Protein 3FRW (pdb70)

Organism: NCBI:txid411459

Structure (mmCIF, N/CA/C/O backbone):
data_3FRW
#
_entry.id   3FRW
#
_cell.length_a   67.601
_cell.length_b   110.991
_cell.length_c   77.262
_cell.angle_alpha   90.000
_cell.angle_beta   101.470
_cell.angle_gamma   90.000
#
_symmetry.space_group_name_H-M   'P 1 21 1'
#
loop_
_entity.id
_entity.type
_entity.pdbx_description
1 polymer 'Putative Trp repressor protein'
2 non-polymer 'ACETATE ION'
3 water water
#
loop_
_atom_site.group_PDB
_atom_site.id
_atom_site.type_symbol
_atom_site.label_atom_id
_atom_site.label_alt_id
_atom_site.label_comp_id
_atom_site.label_asym_id
_atom_site.label_entity_id
_atom_site.label_seq_id
_atom_site.pdbx_PDB_ins_code
_atom_site.Cartn_x
_atom_site.Cartn_y
_atom_site.Cartn_z
_atom_site.occupancy
_atom_site.B_iso_or_equiv
_atom_site.auth_seq_id
_atom_site.auth_comp_id
_atom_site.auth_asym_id
_atom_site.auth_atom_id
_atom_site.pdbx_PDB_model_num
ATOM 1 N N . ILE A 1 8 ? 71.990 28.390 23.884 1.00 49.79 5 ILE A N 1
ATOM 2 C CA . ILE A 1 8 ? 70.573 28.004 23.622 1.00 49.32 5 ILE A CA 1
ATOM 3 C C . ILE A 1 8 ? 70.215 26.662 24.276 1.00 48.09 5 ILE A C 1
ATOM 4 O O . ILE A 1 8 ? 69.038 26.331 24.423 1.00 48.01 5 ILE A O 1
ATOM 9 N N . ARG A 1 9 ? 71.233 25.898 24.672 1.00 45.97 6 ARG A N 1
ATOM 10 C CA . ARG A 1 9 ? 71.002 24.590 25.281 1.00 43.56 6 ARG A CA 1
ATOM 11 C C . ARG A 1 9 ? 70.705 24.738 26.770 1.00 41.53 6 ARG A C 1
ATOM 12 O O . ARG A 1 9 ? 71.624 24.641 27.582 1.00 41.73 6 ARG A O 1
ATOM 20 N N . THR A 1 10 ? 69.441 24.972 27.142 1.00 37.75 7 THR A N 1
ATOM 21 C CA . THR A 1 10 ? 69.069 25.028 28.575 1.00 34.59 7 THR A CA 1
ATOM 22 C C . THR A 1 10 ? 67.902 24.095 28.928 1.00 31.47 7 THR A C 1
ATOM 23 O O . THR A 1 10 ? 67.211 23.593 28.033 1.00 30.02 7 THR A O 1
ATOM 27 N N . GLU A 1 11 ? 67.695 23.865 30.222 1.00 28.17 8 GLU A N 1
ATOM 28 C CA . GLU A 1 11 ? 66.588 23.042 30.699 1.00 27.01 8 GLU A CA 1
ATOM 29 C C . GLU A 1 11 ? 65.248 23.698 30.329 1.00 25.98 8 GLU A C 1
ATOM 30 O O . GLU A 1 11 ? 64.254 23.021 30.147 1.00 25.70 8 GLU A O 1
ATOM 36 N N . GLU A 1 12 ? 65.211 25.018 30.209 1.00 24.65 9 GLU A N 1
ATOM 37 C CA . GLU A 1 12 ? 63.930 25.648 29.866 1.00 24.03 9 GLU A CA 1
ATOM 38 C C . GLU A 1 12 ? 63.641 25.421 28.371 1.00 23.60 9 GLU A C 1
ATOM 39 O O . GLU A 1 12 ? 62.481 25.226 27.956 1.00 24.73 9 GLU A O 1
ATOM 45 N N . VAL A 1 13 ? 64.674 25.441 27.537 1.00 23.08 10 VAL A N 1
ATOM 46 C CA . VAL A 1 13 ? 64.453 25.138 26.118 1.00 22.71 10 VAL A CA 1
ATOM 47 C C . VAL A 1 13 ? 64.116 23.625 25.942 1.00 22.79 10 VAL A C 1
ATOM 48 O O . VAL A 1 13 ? 63.252 23.265 25.143 1.00 22.16 10 VAL A O 1
ATOM 52 N N . ASP A 1 14 ? 64.791 22.765 26.705 1.00 22.99 11 ASP A N 1
ATOM 53 C CA . ASP A 1 14 ? 64.445 21.330 26.723 1.00 23.97 11 ASP A CA 1
ATOM 54 C C . ASP A 1 14 ? 62.962 21.133 26.996 1.00 23.37 11 ASP A C 1
ATOM 55 O O . ASP A 1 14 ? 62.318 20.303 26.372 1.00 22.29 11 ASP A O 1
ATOM 60 N N . HIS A 1 15 ? 62.458 21.921 27.954 1.00 23.76 12 HIS A N 1
ATOM 61 C CA . HIS A 1 15 ? 61.087 21.812 28.413 1.00 24.03 12 HIS A CA 1
ATOM 62 C C . HIS A 1 15 ? 60.124 22.160 27.272 1.00 24.09 12 HIS A C 1
ATOM 63 O O . HIS A 1 15 ? 59.144 21.443 27.043 1.00 24.66 12 HIS A O 1
ATOM 70 N N . LEU A 1 16 ? 60.393 23.265 26.578 1.00 23.78 13 LEU A N 1
ATOM 71 C CA . LEU A 1 16 ? 59.600 23.630 25.372 1.00 24.03 13 LEU A CA 1
ATOM 72 C C . LEU A 1 16 ? 59.633 22.460 24.370 1.00 24.15 13 LEU A C 1
ATOM 73 O O . LEU A 1 16 ? 58.598 22.062 23.832 1.00 25.96 13 LEU A O 1
ATOM 78 N N . PHE A 1 17 ? 60.810 21.893 24.142 1.00 24.02 14 PHE A N 1
ATOM 79 C CA . PHE A 1 17 ? 60.932 20.817 23.148 1.00 25.11 14 PHE A CA 1
ATOM 80 C C . PHE A 1 17 ? 60.172 19.553 23.568 1.00 25.35 14 PHE A C 1
ATOM 81 O O . PHE A 1 17 ? 59.642 18.874 22.703 1.00 25.16 14 PHE A O 1
ATOM 89 N N . GLU A 1 18 ? 60.143 19.224 24.868 1.00 26.02 15 GLU A N 1
ATOM 90 C CA . GLU A 1 18 ? 59.313 18.080 25.336 1.00 26.33 15 GLU A CA 1
ATOM 91 C C . GLU A 1 18 ? 57.844 18.303 24.969 1.00 26.23 15 GLU A C 1
ATOM 92 O O . GLU A 1 18 ? 57.154 17.353 24.567 1.00 26.72 15 GLU A O 1
ATOM 98 N N . ALA A 1 19 ? 57.372 19.545 25.102 1.00 24.76 16 ALA A N 1
ATOM 99 C CA . ALA A 1 19 ? 56.012 19.911 24.723 1.00 25.34 16 ALA A CA 1
ATOM 100 C C . ALA A 1 19 ? 55.778 19.714 23.206 1.00 25.78 16 ALA A C 1
ATOM 101 O O . ALA A 1 19 ? 54.801 19.091 22.779 1.00 25.77 16 ALA A O 1
ATOM 103 N N . ILE A 1 20 ? 56.683 20.259 22.398 1.00 24.50 17 ILE A N 1
ATOM 104 C CA . ILE A 1 20 ? 56.571 20.114 20.956 1.00 24.47 17 ILE A CA 1
ATOM 105 C C . ILE A 1 20 ? 56.562 18.639 20.531 1.00 24.86 17 ILE A C 1
ATOM 106 O O . ILE A 1 20 ? 55.783 18.263 19.674 1.00 25.18 17 ILE A O 1
ATOM 111 N N . LEU A 1 21 ? 57.406 17.816 21.146 1.00 24.63 18 LEU A N 1
ATOM 112 C CA . LEU A 1 21 ? 57.444 16.393 20.879 1.00 25.32 18 LEU A CA 1
ATOM 113 C C . LEU A 1 21 ? 56.162 15.615 21.258 1.00 25.43 18 LEU A C 1
ATOM 114 O O . LEU A 1 21 ? 55.967 14.541 20.740 1.00 24.72 18 LEU A O 1
ATOM 119 N N . CYS A 1 22 ? 55.302 16.143 22.130 1.00 25.50 19 CYS A N 1
ATOM 120 C CA A CYS A 1 22 ? 54.076 15.399 22.443 0.60 26.31 19 CYS A CA 1
ATOM 121 C CA B CYS A 1 22 ? 54.022 15.517 22.518 0.40 26.06 19 CYS A CA 1
ATOM 122 C C . CYS A 1 22 ? 52.911 15.701 21.493 1.00 26.19 19 CYS A C 1
ATOM 123 O O . CYS A 1 22 ? 51.861 15.107 21.613 1.00 26.70 19 CYS A O 1
ATOM 128 N N . LEU A 1 23 ? 53.124 16.581 20.523 1.00 26.24 20 LEU A N 1
ATOM 129 C CA . LEU A 1 23 ? 52.098 16.861 19.492 1.00 26.51 20 LEU A CA 1
ATOM 130 C C . LEU A 1 23 ? 52.050 15.689 18.523 1.00 26.26 20 LEU A C 1
ATOM 131 O O . LEU A 1 23 ? 53.093 15.185 18.165 1.00 26.04 20 LEU A O 1
ATOM 136 N N . LYS A 1 24 ? 50.863 15.250 18.114 1.00 25.96 21 LYS A N 1
ATOM 137 C CA . LYS A 1 24 ? 50.754 14.068 17.256 1.00 26.91 21 LYS A CA 1
ATOM 138 C C . LYS A 1 24 ? 50.243 14.325 15.841 1.00 26.02 21 LYS A C 1
ATOM 139 O O . LYS A 1 24 ? 50.281 13.425 15.020 1.00 26.40 21 LYS A O 1
ATOM 145 N N . ASN A 1 25 ? 49.725 15.513 15.546 1.00 24.75 22 ASN A N 1
ATOM 146 C CA . ASN A 1 25 ? 49.113 15.741 14.206 1.00 24.51 22 ASN A CA 1
ATOM 147 C C . ASN A 1 25 ? 49.054 17.232 13.916 1.00 24.82 22 ASN A C 1
ATOM 148 O O . ASN A 1 25 ? 49.372 18.029 14.798 1.00 23.49 22 ASN A O 1
ATOM 153 N N . LYS A 1 26 ? 48.633 17.605 12.707 1.00 24.52 23 LYS A N 1
ATOM 154 C CA . LYS A 1 26 ? 48.630 19.016 12.302 1.00 24.63 23 LYS A CA 1
ATOM 155 C C . LYS A 1 26 ? 47.636 19.835 13.142 1.00 23.39 23 LYS A C 1
ATOM 156 O O . LYS A 1 26 ? 47.929 20.973 13.516 1.00 23.33 23 LYS A O 1
ATOM 162 N N . GLU A 1 27 ? 46.485 19.259 13.434 1.00 21.77 24 GLU A N 1
ATOM 163 C CA . GLU A 1 27 ? 45.494 19.938 14.252 1.00 22.69 24 GLU A CA 1
ATOM 164 C C . GLU A 1 27 ? 46.061 20.305 15.612 1.00 22.34 24 GLU A C 1
ATOM 165 O O . GLU A 1 27 ? 45.890 21.446 16.074 1.00 22.58 24 GLU A O 1
ATOM 171 N N . GLU A 1 28 ? 46.807 19.391 16.239 1.00 22.15 25 GLU A N 1
ATOM 172 C CA . GLU A 1 28 ? 47.431 19.736 17.526 1.00 21.51 25 GLU A CA 1
ATOM 173 C C . GLU A 1 28 ? 48.517 20.787 17.418 1.00 21.83 25 GLU A C 1
ATOM 174 O O . GLU A 1 28 ? 48.685 21.609 18.324 1.00 20.51 25 GLU A O 1
ATOM 180 N N . CYS A 1 29 ? 49.268 20.770 16.319 1.00 21.70 26 CYS A N 1
ATOM 181 C CA . CYS A 1 29 ? 50.222 21.837 16.091 1.00 21.12 26 CYS A CA 1
ATOM 182 C C . CYS A 1 29 ? 49.548 23.199 15.956 1.00 20.81 26 CYS A C 1
ATOM 183 O O . CYS A 1 29 ? 50.094 24.196 16.440 1.00 22.22 26 CYS A O 1
ATOM 186 N N . TYR A 1 30 ? 48.423 23.279 15.236 1.00 20.62 27 TYR A N 1
ATOM 187 C CA . TYR A 1 30 ? 47.717 24.547 15.143 1.00 21.37 27 TYR A CA 1
ATOM 188 C C . TYR A 1 30 ? 47.273 25.002 16.539 1.00 21.21 27 TYR A C 1
ATOM 189 O O . TYR A 1 30 ? 47.541 26.135 16.945 1.00 21.78 27 TYR A O 1
ATOM 198 N N . THR A 1 31 ? 46.699 24.077 17.288 1.00 21.82 28 THR A N 1
ATOM 199 C CA . THR A 1 31 ? 46.297 24.332 18.679 1.00 23.11 28 THR A CA 1
ATOM 200 C C . THR A 1 31 ? 47.429 24.971 19.490 1.00 22.73 28 THR A C 1
ATOM 201 O O . THR A 1 31 ? 47.278 26.100 19.964 1.00 24.02 28 THR A O 1
ATOM 205 N N . PHE A 1 32 ? 48.539 24.251 19.628 1.00 22.49 29 PHE A N 1
ATOM 206 C CA . PHE A 1 32 ? 49.689 24.680 20.395 1.00 23.13 29 PHE A CA 1
ATOM 207 C C . PHE A 1 32 ? 50.429 25.920 19.794 1.00 22.91 29 PHE A C 1
ATOM 208 O O . PHE A 1 32 ? 50.557 26.913 20.473 1.00 22.19 29 PHE A O 1
ATOM 216 N N . PHE A 1 33 ? 50.880 25.877 18.531 1.00 22.10 30 PHE A N 1
ATOM 217 C CA . PHE A 1 33 ? 51.582 27.072 17.984 1.00 22.11 30 PHE A CA 1
ATOM 218 C C . PHE A 1 33 ? 50.767 28.350 17.827 1.00 23.25 30 PHE A C 1
ATOM 219 O O . PHE A 1 33 ? 51.321 29.443 17.885 1.00 24.31 30 PHE A O 1
ATOM 227 N N . GLU A 1 34 ? 49.466 28.260 17.604 1.00 22.13 31 GLU A N 1
ATOM 228 C CA . GLU A 1 34 ? 48.670 29.469 17.596 1.00 23.29 31 GLU A CA 1
ATOM 229 C C . GLU A 1 34 ? 48.640 30.085 19.016 1.00 23.45 31 GLU A C 1
ATOM 230 O O . GLU A 1 34 ? 48.571 31.305 19.163 1.00 22.97 31 GLU A O 1
ATOM 236 N N . ASP A 1 35 ? 48.686 29.257 20.057 1.00 23.19 32 ASP A N 1
ATOM 237 C CA . ASP A 1 35 ? 48.734 29.813 21.430 1.00 23.88 32 ASP A CA 1
ATOM 238 C C . ASP A 1 35 ? 50.113 30.457 21.744 1.00 24.26 32 ASP A C 1
ATOM 239 O O . ASP A 1 35 ? 50.152 31.573 22.285 1.00 23.32 32 ASP A O 1
ATOM 244 N N . VAL A 1 36 ? 51.198 29.818 21.296 1.00 24.24 33 VAL A N 1
ATOM 245 C CA . VAL A 1 36 ? 52.569 30.266 21.648 1.00 26.58 33 VAL A CA 1
ATOM 246 C C . VAL A 1 36 ? 53.152 31.369 20.759 1.00 27.47 33 VAL A C 1
ATOM 247 O O . VAL A 1 36 ? 53.910 32.206 21.251 1.00 29.56 33 VAL A O 1
ATOM 251 N N . CYS A 1 37 ? 52.814 31.385 19.469 1.00 26.88 34 CYS A N 1
ATOM 252 C CA . CYS A 1 37 ? 53.373 32.352 18.526 1.00 27.04 34 CYS A CA 1
ATOM 253 C C . CYS A 1 37 ? 52.377 33.361 18.098 1.00 26.19 34 CYS A C 1
ATOM 254 O O . CYS A 1 37 ? 51.194 33.116 18.112 1.00 27.57 34 CYS A O 1
ATOM 257 N N . THR A 1 38 ? 52.850 34.489 17.614 1.00 25.20 35 THR A N 1
ATOM 258 C CA . THR A 1 38 ? 51.944 35.426 16.966 1.00 24.47 35 THR A CA 1
ATOM 259 C C . THR A 1 38 ? 51.774 34.945 15.499 1.00 23.50 35 THR A C 1
ATOM 260 O O . THR A 1 38 ? 52.505 34.063 15.034 1.00 22.84 35 THR A O 1
ATOM 264 N N . ILE A 1 39 ? 50.810 35.517 14.796 1.00 23.05 36 ILE A N 1
ATOM 265 C CA . ILE A 1 39 ? 50.570 35.195 13.373 1.00 23.36 36 ILE A CA 1
ATOM 266 C C . ILE A 1 39 ? 51.814 35.482 12.532 1.00 22.88 36 ILE A C 1
ATOM 267 O O . ILE A 1 39 ? 52.266 34.620 11.772 1.00 21.46 36 ILE A O 1
ATOM 272 N N . ASN A 1 40 ? 52.384 36.672 12.719 1.00 23.76 37 ASN A N 1
ATOM 273 C CA . ASN A 1 40 ? 53.580 37.078 11.997 1.00 25.36 37 ASN A CA 1
ATOM 274 C C . ASN A 1 40 ? 54.757 36.164 12.270 1.00 24.80 37 ASN A C 1
ATOM 275 O O . ASN A 1 40 ? 55.502 35.841 11.334 1.00 24.34 37 ASN A O 1
ATOM 280 N N . GLU A 1 41 ? 54.915 35.695 13.519 1.00 24.79 38 GLU A N 1
ATOM 281 C CA . GLU A 1 41 ? 56.030 34.764 13.815 1.00 25.12 38 GLU A CA 1
ATOM 282 C C . GLU A 1 41 ? 55.847 33.427 13.124 1.00 23.63 38 GLU A C 1
ATOM 283 O O . GLU A 1 41 ? 56.769 32.884 12.518 1.00 22.70 38 GLU A O 1
ATOM 289 N N . LEU A 1 42 ? 54.651 32.876 13.214 1.00 22.95 39 LEU A N 1
ATOM 290 C CA . LEU A 1 42 ? 54.415 31.589 12.583 1.00 23.07 39 LEU A CA 1
ATOM 291 C C . LEU A 1 42 ? 54.543 31.665 11.024 1.00 23.05 39 LEU A C 1
ATOM 292 O O . LEU A 1 42 ? 55.078 30.753 10.360 1.00 23.17 39 LEU A O 1
ATOM 297 N N . LEU A 1 43 ? 54.038 32.744 10.456 1.00 22.41 40 LEU A N 1
ATOM 298 C CA . LEU A 1 43 ? 54.199 32.972 9.015 1.00 23.08 40 LEU A CA 1
ATOM 299 C C . LEU A 1 43 ? 55.672 33.190 8.600 1.00 22.76 40 LEU A C 1
ATOM 300 O O . LEU A 1 43 ? 56.043 32.757 7.496 1.00 22.23 40 LEU A O 1
ATOM 305 N N . SER A 1 44 ? 56.513 33.819 9.442 1.00 22.42 41 SER A N 1
ATOM 306 C CA A SER A 1 44 ? 57.933 33.974 9.051 0.50 23.01 41 SER A CA 1
ATOM 307 C CA B SER A 1 44 ? 57.941 33.980 9.081 0.50 22.98 41 SER A CA 1
ATOM 308 C C . SER A 1 44 ? 58.637 32.642 9.067 1.00 22.90 41 SER A C 1
ATOM 309 O O . SER A 1 44 ? 59.430 32.366 8.198 1.00 22.98 41 SER A O 1
ATOM 314 N N . LEU A 1 45 ? 58.336 31.806 10.063 1.00 23.65 42 LEU A N 1
ATOM 315 C CA . LEU A 1 45 ? 58.880 30.462 10.098 1.00 24.01 42 LEU A CA 1
ATOM 316 C C . LEU A 1 45 ? 58.480 29.623 8.874 1.00 23.60 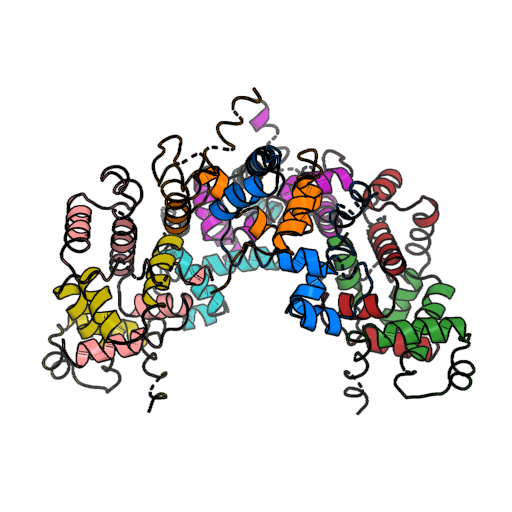42 LEU A C 1
ATOM 317 O O . LEU A 1 45 ? 59.300 28.921 8.314 1.00 23.25 42 LEU A O 1
ATOM 322 N N . SER A 1 46 ? 57.189 29.643 8.527 1.00 22.16 43 SER A N 1
ATOM 323 C CA . SER A 1 46 ? 56.691 28.931 7.380 1.00 22.21 43 SER A CA 1
ATOM 324 C C . SER A 1 46 ? 57.336 29.471 6.081 1.00 21.35 43 SER A C 1
ATOM 325 O O . SER A 1 46 ? 57.730 28.702 5.201 1.00 20.11 43 SER A O 1
ATOM 328 N N . GLN A 1 47 ? 57.429 30.796 5.979 1.00 20.19 44 GLN A N 1
ATOM 329 C CA . GLN A 1 47 ? 58.146 31.410 4.880 1.00 20.85 44 GLN A CA 1
ATOM 330 C C . GLN A 1 47 ? 59.610 30.896 4.766 1.00 21.19 44 GLN A C 1
ATOM 331 O O . GLN A 1 47 ? 60.044 30.514 3.674 1.00 21.26 44 GLN A O 1
ATOM 337 N N . ARG A 1 48 ? 60.368 30.883 5.863 1.00 21.56 45 ARG A N 1
ATOM 338 C CA . ARG A 1 48 ? 61.764 30.331 5.812 1.00 22.42 45 ARG A CA 1
ATOM 339 C C . ARG A 1 48 ? 61.817 28.902 5.343 1.00 22.12 45 ARG A C 1
ATOM 340 O O . ARG A 1 48 ? 62.700 28.534 4.572 1.00 20.59 45 ARG A O 1
ATOM 348 N N . PHE A 1 49 ? 60.827 28.122 5.758 1.00 21.98 46 PHE A N 1
ATOM 349 C CA . PHE A 1 49 ? 60.826 26.715 5.456 1.00 22.12 46 PHE A CA 1
ATOM 350 C C . PHE A 1 49 ? 60.539 26.473 3.957 1.00 22.62 46 PHE A C 1
ATOM 351 O O . PHE A 1 49 ? 61.196 25.611 3.316 1.00 21.68 46 PHE A O 1
ATOM 359 N N . GLU A 1 50 ? 59.598 27.249 3.401 1.00 21.53 47 GLU A N 1
ATOM 360 C CA . GLU A 1 50 ? 59.372 27.224 1.955 1.00 21.65 47 GLU A CA 1
ATOM 361 C C . GLU A 1 50 ? 60.578 27.779 1.179 1.00 21.14 47 GLU A C 1
ATOM 362 O O . GLU A 1 50 ? 60.986 27.202 0.173 1.00 20.19 47 GLU A O 1
ATOM 368 N N . VAL A 1 51 ? 61.158 28.885 1.652 1.00 20.42 48 VAL A N 1
ATOM 369 C CA . VAL A 1 51 ? 62.419 29.382 1.045 1.00 19.38 48 VAL A CA 1
ATOM 370 C C . VAL A 1 51 ? 63.497 28.300 1.030 1.00 19.44 48 VAL A C 1
ATOM 371 O O . VAL A 1 51 ? 64.097 28.072 -0.003 1.00 19.55 48 VAL A O 1
ATOM 375 N N . ALA A 1 52 ? 63.714 27.635 2.169 1.00 20.13 49 ALA A N 1
ATOM 376 C CA . ALA A 1 52 ? 64.670 26.535 2.301 1.00 20.84 49 ALA A CA 1
ATOM 377 C C . ALA A 1 52 ? 64.453 25.451 1.251 1.00 21.15 49 ALA A C 1
ATOM 378 O O . ALA A 1 52 ? 65.403 25.000 0.602 1.00 22.02 49 ALA A O 1
ATOM 380 N N . LYS A 1 53 ? 63.205 25.037 1.098 1.00 21.94 50 LYS A N 1
ATOM 381 C CA . LYS A 1 53 ? 62.815 24.072 0.086 1.00 22.53 50 LYS A CA 1
ATOM 382 C C . LYS A 1 53 ? 63.197 24.494 -1.337 1.00 20.98 50 LYS A C 1
ATOM 383 O O . LYS A 1 53 ? 63.807 23.718 -2.088 1.00 20.35 50 LYS A O 1
ATOM 397 N N . LEU A 1 55 ? 65.282 26.881 -2.234 1.00 19.47 52 LEU A N 1
ATOM 398 C CA . LEU A 1 55 ? 66.742 26.967 -2.331 1.00 20.73 52 LEU A CA 1
ATOM 399 C C . LEU A 1 55 ? 67.373 25.614 -2.606 1.00 21.52 52 LEU A C 1
ATOM 400 O O . LEU A 1 55 ? 68.238 25.494 -3.477 1.00 21.75 52 LEU A O 1
ATOM 405 N N . THR A 1 56 ? 66.906 24.593 -1.898 1.00 22.98 53 THR A N 1
ATOM 406 C CA . THR A 1 56 ? 67.381 23.218 -2.090 1.00 24.34 53 THR A CA 1
ATOM 407 C C . THR A 1 56 ? 67.118 22.713 -3.505 1.00 25.52 53 THR A C 1
ATOM 408 O O . THR A 1 56 ? 67.887 21.899 -4.031 1.00 25.97 53 THR A O 1
ATOM 412 N N . ASP A 1 57 ? 66.042 23.226 -4.110 1.00 26.39 54 ASP A N 1
ATOM 413 C CA . ASP A 1 57 ? 65.649 22.917 -5.480 1.00 27.64 54 ASP A CA 1
ATOM 414 C C . ASP A 1 57 ? 66.252 23.889 -6.514 1.00 27.48 54 ASP A C 1
ATOM 415 O O . ASP A 1 57 ? 65.773 23.971 -7.648 1.00 27.66 54 ASP A O 1
ATOM 420 N N . LYS A 1 58 ? 67.271 24.649 -6.112 1.00 27.31 55 LYS A N 1
ATOM 421 C CA . LYS A 1 58 ? 67.975 25.581 -7.016 1.00 26.84 55 LYS A CA 1
ATOM 422 C C . LYS A 1 58 ? 67.105 26.625 -7.735 1.00 25.78 55 LYS A C 1
ATOM 423 O O . LYS A 1 58 ? 67.381 27.002 -8.861 1.00 26.00 55 LYS A O 1
ATOM 429 N N . ARG A 1 59 ? 66.071 27.115 -7.079 1.00 24.63 56 ARG A N 1
ATOM 430 C CA . ARG A 1 59 ? 65.271 28.180 -7.648 1.00 23.92 56 ARG A CA 1
ATOM 431 C C . ARG A 1 59 ? 65.982 29.497 -7.405 1.00 22.91 56 ARG A C 1
ATOM 432 O O . ARG A 1 59 ? 66.653 29.646 -6.397 1.00 22.78 56 ARG A O 1
ATOM 440 N N . THR A 1 60 ? 65.860 30.434 -8.336 1.00 21.97 57 THR A N 1
ATOM 441 C CA . THR A 1 60 ? 66.538 31.723 -8.241 1.00 21.49 57 THR A CA 1
ATOM 442 C C . THR A 1 60 ? 65.899 32.582 -7.163 1.00 22.00 57 THR A C 1
ATOM 443 O O . THR A 1 60 ? 64.756 32.352 -6.760 1.00 21.82 57 THR A O 1
ATOM 447 N N . TYR A 1 61 ? 66.638 33.577 -6.691 1.00 22.33 58 TYR A N 1
ATOM 448 C CA . TYR A 1 61 ? 66.125 34.468 -5.654 1.00 22.48 58 TYR A CA 1
ATOM 449 C C . TYR A 1 61 ? 64.859 35.164 -6.176 1.00 22.34 58 TYR A C 1
ATOM 450 O O . TYR A 1 61 ? 63.849 35.299 -5.447 1.00 21.71 58 TYR A O 1
ATOM 459 N N . LEU A 1 62 ? 64.931 35.553 -7.448 1.00 21.18 59 LEU A N 1
ATOM 460 C CA . LEU A 1 62 ? 63.801 36.088 -8.205 1.00 21.33 59 LEU A CA 1
ATOM 461 C C . LEU A 1 62 ? 62.544 35.226 -8.077 1.00 20.95 59 LEU A C 1
ATOM 462 O O . LEU A 1 62 ? 61.526 35.697 -7.579 1.00 22.06 59 LEU A O 1
ATOM 467 N N . ASP A 1 63 ? 62.618 33.971 -8.516 1.00 20.42 60 ASP A N 1
ATOM 468 C CA . ASP A 1 63 ? 61.511 33.035 -8.403 1.00 20.73 60 ASP A CA 1
ATOM 469 C C . ASP A 1 63 ? 61.045 32.821 -6.962 1.00 21.06 60 ASP A C 1
ATOM 470 O O . ASP A 1 63 ? 59.851 32.619 -6.712 1.00 21.49 60 ASP A O 1
ATOM 475 N N . ILE A 1 64 ? 61.986 32.860 -6.024 1.00 20.45 61 ILE A N 1
ATOM 476 C CA . ILE A 1 64 ? 61.658 32.685 -4.615 1.00 20.74 61 ILE A CA 1
ATOM 477 C C . ILE A 1 64 ? 60.912 33.895 -4.032 1.00 21.55 61 ILE A C 1
ATOM 478 O O . ILE A 1 64 ? 59.885 33.729 -3.358 1.00 22.92 61 ILE A O 1
ATOM 483 N N . SER A 1 65 ? 61.440 35.095 -4.244 1.00 22.50 62 SER A N 1
ATOM 484 C CA . SER A 1 65 ? 60.747 36.314 -3.850 1.00 24.16 62 SER A CA 1
ATOM 485 C C . SER A 1 65 ? 59.315 36.344 -4.363 1.00 24.93 62 SER A C 1
ATOM 486 O O . SER A 1 65 ? 58.373 36.536 -3.592 1.00 25.26 62 SER A O 1
ATOM 489 N N . GLU A 1 66 ? 59.161 36.124 -5.662 1.00 26.15 63 GLU A N 1
ATOM 490 C CA . GLU A 1 66 ? 57.855 36.177 -6.321 1.00 27.18 63 GLU A CA 1
ATOM 491 C C . GLU A 1 66 ? 56.887 35.155 -5.734 1.00 27.31 63 GLU A C 1
ATOM 492 O O . GLU A 1 66 ? 55.745 35.495 -5.460 1.00 27.81 63 GLU A O 1
ATOM 498 N N . LYS A 1 67 ? 57.350 33.932 -5.478 1.00 27.36 64 LYS A N 1
ATOM 499 C CA . LYS A 1 67 ? 56.481 32.889 -4.925 1.00 27.18 64 LYS A CA 1
ATOM 500 C C . LYS A 1 67 ? 56.139 33.073 -3.442 1.00 27.52 64 LYS A C 1
ATOM 501 O O . LYS A 1 67 ? 54.987 32.862 -3.036 1.00 27.40 64 LYS A O 1
ATOM 507 N N . THR A 1 68 ? 57.141 33.447 -2.643 1.00 27.33 65 THR A N 1
ATOM 508 C CA . THR A 1 68 ? 57.004 33.531 -1.192 1.00 26.62 65 THR A CA 1
ATOM 509 C C . THR A 1 68 ? 56.912 34.962 -0.669 1.00 27.23 65 THR A C 1
ATOM 510 O O . THR A 1 68 ? 56.577 35.164 0.489 1.00 28.54 65 THR A O 1
ATOM 514 N N . GLY A 1 69 ? 57.265 35.958 -1.469 1.00 27.21 66 GLY A N 1
ATOM 515 C CA . GLY A 1 69 ? 57.387 37.313 -0.931 1.00 26.76 66 GLY A CA 1
ATOM 516 C C . GLY A 1 69 ? 58.629 37.611 -0.083 1.00 26.76 66 GLY A C 1
ATOM 517 O O . GLY A 1 69 ? 58.802 38.758 0.357 1.00 27.48 66 GLY A O 1
ATOM 518 N N . ALA A 1 70 ? 59.504 36.622 0.145 1.00 25.40 67 ALA A N 1
ATOM 519 C CA . ALA A 1 70 ? 60.712 36.855 0.944 1.00 24.41 67 ALA A CA 1
ATOM 520 C C . ALA A 1 70 ? 61.640 37.889 0.340 1.00 24.76 67 ALA A C 1
ATOM 521 O O . ALA A 1 70 ? 61.841 37.908 -0.869 1.00 23.94 67 ALA A O 1
ATOM 523 N N . SER A 1 71 ? 62.209 38.739 1.196 1.00 24.62 68 SER A N 1
ATOM 524 C CA . SER A 1 71 ? 63.249 39.676 0.782 1.00 25.17 68 SER A CA 1
ATOM 525 C C . SER A 1 71 ? 64.554 38.948 0.492 1.00 25.23 68 SER A C 1
ATOM 526 O O . SER A 1 71 ? 64.756 37.807 0.899 1.00 25.26 68 SER A O 1
ATOM 529 N N . THR A 1 72 ? 65.454 39.618 -0.203 1.00 25.49 69 THR A N 1
ATOM 530 C CA . THR A 1 72 ? 66.776 39.058 -0.421 1.00 25.66 69 THR A CA 1
ATOM 531 C C . THR A 1 72 ? 67.482 38.726 0.898 1.00 25.66 69 THR A C 1
ATOM 532 O O . THR A 1 72 ? 68.163 37.705 0.983 1.00 25.77 69 THR A O 1
ATOM 536 N N . ALA A 1 73 ? 67.296 39.575 1.919 1.00 25.51 70 ALA A N 1
ATOM 537 C CA . ALA A 1 73 ? 67.895 39.357 3.237 1.00 24.86 70 ALA A CA 1
ATOM 538 C C . ALA A 1 73 ? 67.372 38.085 3.844 1.00 24.40 70 ALA A C 1
ATOM 539 O O . ALA A 1 73 ? 68.136 37.315 4.396 1.00 24.75 70 ALA A O 1
ATOM 541 N N . THR A 1 74 ? 66.069 37.851 3.724 1.00 22.90 71 THR A N 1
ATOM 542 C CA . THR A 1 74 ? 65.498 36.627 4.225 1.00 22.47 71 THR A CA 1
ATOM 543 C C . THR A 1 74 ? 66.045 35.413 3.542 1.00 20.91 71 THR A C 1
ATOM 544 O O . THR A 1 74 ? 66.432 34.455 4.196 1.00 20.76 71 THR A O 1
ATOM 548 N N . ILE A 1 75 ? 66.071 35.455 2.223 1.00 20.58 72 ILE A N 1
ATOM 549 C CA . ILE A 1 75 ? 66.572 34.350 1.429 1.00 19.09 72 ILE A CA 1
ATOM 550 C C . ILE A 1 75 ? 68.043 34.059 1.721 1.00 18.34 72 ILE A C 1
ATOM 551 O O . ILE A 1 75 ? 68.413 32.910 1.818 1.00 17.04 72 ILE A O 1
ATOM 556 N N . SER A 1 76 ? 68.862 35.106 1.842 1.00 18.43 73 SER A N 1
ATOM 557 C CA . SER A 1 76 ? 70.285 34.959 2.169 1.00 19.43 73 SER A CA 1
ATOM 558 C C . SER A 1 76 ? 70.517 34.289 3.517 1.00 20.11 73 SER A C 1
ATOM 559 O O . SER A 1 76 ? 71.353 33.404 3.617 1.00 19.84 73 SER A O 1
ATOM 562 N N . ARG A 1 77 ? 69.759 34.696 4.534 1.00 20.75 74 ARG A N 1
ATOM 563 C CA . ARG A 1 77 ? 69.799 34.035 5.829 1.00 22.29 74 ARG A CA 1
ATOM 564 C C . ARG A 1 77 ? 69.434 32.553 5.770 1.00 20.94 74 ARG A C 1
ATOM 565 O O . ARG A 1 77 ? 70.131 31.719 6.370 1.00 19.85 74 ARG A O 1
ATOM 573 N N . VAL A 1 78 ? 68.370 32.205 5.042 1.00 19.51 75 VAL A N 1
ATOM 574 C CA . VAL A 1 78 ? 68.011 30.785 4.936 1.00 18.29 75 VAL A CA 1
ATOM 575 C C . VAL A 1 78 ? 69.130 30.030 4.248 1.00 18.25 75 VAL A C 1
ATOM 576 O O . VAL A 1 78 ? 69.518 28.941 4.668 1.00 17.51 75 VAL A O 1
ATOM 580 N N . ASN A 1 79 ? 69.651 30.635 3.181 1.00 17.83 76 ASN A N 1
ATOM 581 C CA . ASN A 1 79 ? 70.788 30.063 2.469 1.00 18.70 76 ASN A CA 1
ATOM 582 C C . ASN A 1 79 ? 72.013 29.825 3.359 1.00 18.59 76 ASN A C 1
ATOM 583 O O . ASN A 1 79 ? 72.638 28.759 3.274 1.00 17.40 76 ASN A O 1
ATOM 588 N N . ARG A 1 80 ? 72.331 30.817 4.195 1.00 19.29 77 ARG A N 1
ATOM 589 C CA A ARG A 1 80 ? 73.417 30.726 5.185 0.50 20.15 77 ARG A CA 1
ATOM 590 C CA B ARG A 1 80 ? 73.433 30.701 5.153 0.50 20.09 77 ARG A CA 1
ATOM 591 C C . ARG A 1 80 ? 73.195 29.475 6.056 1.00 20.77 77 ARG A C 1
ATOM 592 O O . ARG A 1 80 ? 74.127 28.704 6.315 1.00 21.08 77 ARG A O 1
ATOM 607 N N . SER A 1 81 ? 71.940 29.275 6.482 1.00 21.22 78 SER A N 1
ATOM 608 C CA A SER A 1 81 ? 71.573 28.127 7.320 0.60 21.93 78 SER A CA 1
ATOM 609 C CA B SER A 1 81 ? 71.559 28.133 7.325 0.40 21.87 78 SER A CA 1
ATOM 610 C C . SER A 1 81 ? 71.783 26.795 6.625 1.00 21.95 78 SER A C 1
ATOM 611 O O . SER A 1 81 ? 72.296 25.848 7.238 1.00 22.97 78 SER A O 1
ATOM 616 N N . LEU A 1 82 ? 71.403 26.720 5.348 1.00 21.22 79 LEU A N 1
ATOM 617 C CA . LEU A 1 82 ? 71.580 25.502 4.549 1.00 20.58 79 LEU A CA 1
ATOM 618 C C . LEU A 1 82 ? 73.055 25.145 4.361 1.00 20.90 79 LEU A C 1
ATOM 619 O O . LEU A 1 82 ? 73.410 23.967 4.366 1.00 21.13 79 LEU A O 1
ATOM 624 N N . ASN A 1 83 ? 73.884 26.170 4.136 1.00 20.02 80 ASN A N 1
ATOM 625 C CA . ASN A 1 83 ? 75.313 26.018 3.879 1.00 20.27 80 ASN A CA 1
ATOM 626 C C . ASN A 1 83 ? 76.176 25.689 5.119 1.00 20.38 80 ASN A C 1
ATOM 627 O O . ASN A 1 83 ? 77.100 24.893 5.026 1.00 19.94 80 ASN A O 1
ATOM 632 N N . TYR A 1 84 ? 75.882 26.347 6.240 1.00 20.27 81 TYR A N 1
ATOM 633 C CA . TYR A 1 84 ? 76.790 26.349 7.386 1.00 21.67 81 TYR A CA 1
ATOM 634 C C . TYR A 1 84 ? 76.137 25.895 8.678 1.00 22.40 81 TYR A C 1
ATOM 635 O O . TYR A 1 84 ? 76.797 25.902 9.713 1.00 23.77 81 TYR A O 1
ATOM 644 N N . GLY A 1 85 ? 74.873 25.465 8.607 1.00 23.55 82 GLY A N 1
ATOM 645 C CA . GLY A 1 85 ? 74.089 25.079 9.788 1.00 25.28 82 GLY A CA 1
ATOM 646 C C . GLY A 1 85 ? 74.177 23.609 10.171 1.00 25.72 82 GLY A C 1
ATOM 647 O O . GLY A 1 85 ? 75.199 22.975 9.958 1.00 25.30 82 GLY A O 1
ATOM 648 N N . ASN A 1 86 ? 73.084 23.068 10.711 1.00 26.32 83 ASN A N 1
ATOM 649 C CA . ASN A 1 86 ? 73.086 21.725 11.323 1.00 27.08 83 ASN A CA 1
ATOM 650 C C . ASN A 1 86 ? 72.596 20.628 10.406 1.00 27.17 83 ASN A C 1
ATOM 651 O O . ASN A 1 86 ? 72.460 19.478 10.839 1.00 27.68 83 ASN A O 1
ATOM 656 N N . ASP A 1 87 ? 72.276 20.996 9.171 1.00 26.53 84 ASP A N 1
ATOM 657 C CA . ASP A 1 87 ? 71.546 20.139 8.241 1.00 26.69 84 ASP A CA 1
ATOM 658 C C . ASP A 1 87 ? 70.163 19.737 8.749 1.00 26.16 84 ASP A C 1
ATOM 659 O O . ASP A 1 87 ? 69.708 18.636 8.447 1.00 26.53 84 ASP A O 1
ATOM 664 N N . GLY A 1 88 ? 69.506 20.615 9.508 1.00 24.83 85 GLY A N 1
ATOM 665 C CA . GLY A 1 88 ? 68.166 20.323 10.063 1.00 25.27 85 GLY A CA 1
ATOM 666 C C . GLY A 1 88 ? 67.083 20.309 8.996 1.00 25.67 85 GLY A C 1
ATOM 667 O O . GLY A 1 88 ? 66.224 19.435 8.971 1.00 25.43 85 GLY A O 1
ATOM 668 N N . TYR A 1 89 ? 67.161 21.268 8.076 1.00 25.90 86 TYR A N 1
ATOM 669 C CA . TYR A 1 89 ? 66.265 21.303 6.940 1.00 26.10 86 TYR A CA 1
ATOM 670 C C . TYR A 1 89 ? 66.366 20.013 6.126 1.00 26.66 86 TYR A C 1
ATOM 671 O O . TYR A 1 89 ? 65.377 19.357 5.853 1.00 26.66 86 TYR A O 1
ATOM 680 N N . GLU A 1 90 ? 67.589 19.668 5.742 1.00 27.59 87 GLU A N 1
ATOM 681 C CA . GLU A 1 90 ? 67.879 18.418 5.036 1.00 28.55 87 GLU A CA 1
ATOM 682 C C . GLU A 1 90 ? 67.300 17.202 5.770 1.00 27.14 87 GLU A C 1
ATOM 683 O O . GLU A 1 90 ? 66.645 16.372 5.154 1.00 27.40 87 GLU A O 1
ATOM 697 N N . VAL A 1 92 ? 64.743 16.985 7.885 1.00 26.94 89 VAL A N 1
ATOM 698 C CA . VAL A 1 92 ? 63.278 16.899 7.736 1.00 27.41 89 VAL A CA 1
ATOM 699 C C . VAL A 1 92 ? 62.827 16.681 6.281 1.00 28.81 89 VAL A C 1
ATOM 700 O O . VAL A 1 92 ? 61.901 15.899 6.034 1.00 29.20 89 VAL A O 1
ATOM 704 N N . PHE A 1 93 ? 63.478 17.333 5.319 1.00 29.66 90 PHE A N 1
ATOM 705 C CA . PHE A 1 93 ? 63.148 17.072 3.901 1.00 31.14 90 PHE A CA 1
ATOM 706 C C . PHE A 1 93 ? 63.217 15.572 3.581 1.00 31.92 90 PHE A C 1
ATOM 707 O O . PHE A 1 93 ? 62.268 15.010 3.037 1.00 32.12 90 PHE A O 1
ATOM 715 N N A SER A 1 94 ? 64.325 14.930 3.929 0.60 32.64 91 SER A N 1
ATOM 716 N N B SER A 1 94 ? 64.336 14.941 3.933 0.40 32.42 91 SER A N 1
ATOM 717 C CA A SER A 1 94 ? 64.487 13.496 3.680 0.60 33.54 91 SER A CA 1
ATOM 718 C CA B SER A 1 94 ? 64.532 13.502 3.730 0.40 33.01 91 SER A CA 1
ATOM 719 C C A SER A 1 94 ? 63.343 12.648 4.243 0.60 33.92 91 SER A C 1
ATOM 720 C C B SER A 1 94 ? 63.357 12.666 4.244 0.40 33.63 91 SER A C 1
ATOM 721 O O A SER A 1 94 ? 62.731 11.866 3.514 0.60 33.82 91 SER A O 1
ATOM 722 O O B SER A 1 94 ? 62.747 11.909 3.487 0.40 33.56 91 SER A O 1
ATOM 727 N N . ARG A 1 95 ? 63.044 12.825 5.527 1.00 34.23 92 ARG A N 1
ATOM 728 C CA . ARG A 1 95 ? 61.931 12.106 6.180 1.00 35.34 92 ARG A CA 1
ATOM 729 C C . ARG A 1 95 ? 60.545 12.333 5.610 1.00 36.22 92 ARG A C 1
ATOM 730 O O . ARG A 1 95 ? 59.733 11.413 5.578 1.00 36.29 92 ARG A O 1
ATOM 746 N N . LYS A 1 97 ? 59.998 12.916 2.521 1.00 43.31 94 LYS A N 1
ATOM 747 C CA . LYS A 1 97 ? 59.998 12.251 1.215 1.00 45.39 94 LYS A CA 1
ATOM 748 C C . LYS A 1 97 ? 59.739 10.760 1.387 1.00 46.69 94 LYS A C 1
ATOM 749 O O . LYS A 1 97 ? 59.066 10.152 0.567 1.00 46.98 94 LYS A O 1
ATOM 755 N N . GLU A 1 98 ? 60.247 10.188 2.475 1.00 48.83 95 GLU A N 1
ATOM 756 C CA . GLU A 1 98 ? 60.092 8.758 2.740 1.00 50.68 95 GLU A CA 1
ATOM 757 C C . GLU A 1 98 ? 58.704 8.426 3.233 1.00 51.77 95 GLU A C 1
ATOM 758 O O . GLU A 1 98 ? 58.166 7.364 2.914 1.00 52.03 95 GLU A O 1
ATOM 764 N N . LYS A 1 99 ? 58.132 9.327 4.024 1.00 53.13 96 LYS A N 1
ATOM 765 C CA . LYS A 1 99 ? 56.729 9.227 4.367 1.00 54.73 96 LYS A CA 1
ATOM 766 C C . LYS A 1 99 ? 55.918 9.218 3.065 1.00 55.80 96 LYS A C 1
ATOM 767 O O . LYS A 1 99 ? 54.973 8.435 2.919 1.00 55.88 96 LYS A O 1
ATOM 773 N N . GLU A 1 100 ? 56.329 10.062 2.113 1.00 56.83 97 GLU A N 1
ATOM 774 C CA . GLU A 1 100 ? 55.710 10.138 0.785 1.00 57.59 97 GLU A CA 1
ATOM 775 C C . GLU A 1 100 ? 55.852 8.831 -0.003 1.00 57.91 97 GLU A C 1
ATOM 776 O O . GLU A 1 100 ? 54.853 8.286 -0.486 1.00 58.28 97 GLU A O 1
ATOM 782 N N . THR A 1 101 ? 57.085 8.332 -0.130 1.00 57.98 98 THR A N 1
ATOM 783 C CA . THR A 1 101 ? 57.341 7.001 -0.694 1.00 57.82 98 THR A CA 1
ATOM 784 C C . THR A 1 101 ? 56.769 5.901 0.210 1.00 57.86 98 THR A C 1
ATOM 785 O O . THR A 1 101 ? 55.644 5.435 0.013 1.00 57.84 98 THR A O 1
ATOM 789 N N . GLY B 1 5 ? 42.993 40.063 8.497 1.00 42.65 2 GLY B N 1
ATOM 790 C CA . GLY B 1 5 ? 44.071 40.142 7.453 1.00 42.28 2 GLY B CA 1
ATOM 791 C C . GLY B 1 5 ? 44.824 38.837 7.214 1.00 41.99 2 GLY B C 1
ATOM 792 O O . GLY B 1 5 ? 44.307 37.926 6.560 1.00 43.16 2 GLY B O 1
ATOM 793 N N . LYS B 1 6 ? 46.057 38.755 7.707 1.00 40.94 3 LYS B N 1
ATOM 794 C CA . LYS B 1 6 ? 46.882 37.550 7.555 1.00 39.68 3 LYS B CA 1
ATOM 795 C C . LYS B 1 6 ? 46.402 36.432 8.477 1.00 38.32 3 LYS B C 1
ATOM 796 O O . LYS B 1 6 ? 45.937 36.691 9.590 1.00 38.23 3 LYS B O 1
ATOM 802 N N . LYS B 1 7 ? 46.522 35.196 8.005 1.00 36.56 4 LYS B N 1
ATOM 803 C CA . LYS B 1 7 ? 45.999 34.030 8.721 1.00 35.28 4 LYS B CA 1
ATOM 804 C C . LYS B 1 7 ? 47.016 32.892 8.696 1.00 33.81 4 LYS B C 1
ATOM 805 O O . LYS B 1 7 ? 47.752 32.745 7.726 1.00 33.61 4 LYS B O 1
ATOM 811 N N . ILE B 1 8 ? 47.065 32.101 9.772 1.00 32.15 5 ILE B N 1
ATOM 812 C CA . ILE B 1 8 ? 48.028 30.986 9.871 1.00 30.01 5 ILE B CA 1
ATOM 813 C C . ILE B 1 8 ? 47.597 29.677 9.190 1.00 28.67 5 ILE B C 1
ATOM 814 O O . ILE B 1 8 ? 48.424 28.803 8.979 1.00 27.35 5 ILE B O 1
ATOM 819 N N . ARG B 1 9 ? 46.305 29.532 8.872 1.00 27.49 6 ARG B N 1
ATOM 820 C CA . ARG B 1 9 ? 45.818 28.308 8.229 1.00 25.73 6 ARG B CA 1
ATOM 821 C C . ARG B 1 9 ? 46.104 28.357 6.745 1.00 25.81 6 ARG B C 1
ATOM 822 O O . ARG B 1 9 ? 45.368 28.988 6.002 1.00 25.66 6 ARG B O 1
ATOM 830 N N . THR B 1 10 ? 47.181 27.689 6.332 1.00 25.37 7 THR B N 1
ATOM 831 C CA . THR B 1 10 ? 47.625 27.685 4.932 1.00 25.49 7 THR B CA 1
ATOM 832 C C . THR B 1 10 ? 48.364 26.384 4.662 1.00 25.30 7 THR B C 1
ATOM 833 O O . THR B 1 10 ? 48.816 25.715 5.604 1.00 24.12 7 THR B O 1
ATOM 837 N N . GLU B 1 11 ? 48.524 26.061 3.377 1.00 25.27 8 GLU B N 1
ATOM 838 C CA A GLU B 1 11 ? 49.255 24.876 2.917 0.60 25.58 8 GLU B CA 1
ATOM 839 C CA B GLU B 1 11 ? 49.228 24.857 2.971 0.40 25.67 8 GLU B CA 1
ATOM 840 C C . GLU B 1 11 ? 50.712 24.883 3.393 1.00 25.78 8 GLU B C 1
ATOM 841 O O . GLU B 1 11 ? 51.278 23.847 3.748 1.00 25.11 8 GLU B O 1
ATOM 852 N N . GLU B 1 12 ? 51.331 26.061 3.367 1.00 25.96 9 GLU B N 1
ATOM 853 C CA . GLU B 1 12 ? 52.731 26.224 3.771 1.00 26.08 9 GLU B CA 1
ATOM 854 C C . GLU B 1 12 ? 52.929 25.999 5.301 1.00 25.41 9 GLU B C 1
ATOM 855 O O . GLU B 1 12 ? 53.942 25.441 5.739 1.00 25.06 9 GLU B O 1
ATOM 861 N N . VAL B 1 13 ? 51.975 26.442 6.119 1.00 24.17 10 VAL B N 1
ATOM 862 C CA . VAL B 1 13 ? 52.105 26.172 7.562 1.00 22.67 10 VAL B CA 1
ATOM 863 C C . VAL B 1 13 ? 51.881 24.668 7.808 1.00 22.53 10 VAL B C 1
ATOM 864 O O . VAL B 1 13 ? 52.558 24.077 8.643 1.00 22.85 10 VAL B O 1
ATOM 868 N N . ASP B 1 14 ? 50.949 24.057 7.066 1.00 22.59 11 ASP B N 1
ATOM 869 C CA . ASP B 1 14 ? 50.734 22.616 7.113 1.00 23.23 11 ASP B CA 1
ATOM 870 C C . ASP B 1 14 ? 52.035 21.859 6.892 1.00 24.49 11 ASP B C 1
ATOM 871 O O . ASP B 1 14 ? 52.354 20.952 7.671 1.00 25.51 11 ASP B O 1
ATOM 876 N N . HIS B 1 15 ? 52.782 22.209 5.831 1.00 24.64 12 HIS B N 1
ATOM 877 C CA . HIS B 1 15 ? 54.047 21.543 5.542 1.00 26.03 12 HIS B CA 1
ATOM 878 C C . HIS B 1 15 ? 55.075 21.794 6.655 1.00 25.28 12 HIS B C 1
ATOM 879 O O . HIS B 1 15 ? 55.791 20.886 7.021 1.00 25.04 12 HIS B O 1
ATOM 886 N N . LEU B 1 16 ? 55.173 23.021 7.170 1.00 24.91 13 LEU B N 1
ATOM 887 C CA . LEU B 1 16 ? 56.059 23.288 8.304 1.00 25.22 13 LEU B CA 1
ATOM 888 C C . LEU B 1 16 ? 55.717 22.338 9.503 1.00 25.21 13 LEU B C 1
ATOM 889 O O . LEU B 1 16 ? 56.627 21.766 10.119 1.00 26.05 13 LEU B O 1
ATOM 894 N N . PHE B 1 17 ? 54.421 22.165 9.806 1.00 24.26 14 PHE B N 1
ATOM 895 C CA . PHE B 1 17 ? 53.992 21.242 10.902 1.00 24.40 14 PHE B CA 1
ATOM 896 C C . PHE B 1 17 ? 54.333 19.782 10.630 1.00 25.43 14 PHE B C 1
ATOM 897 O O . PHE B 1 17 ? 54.710 19.047 11.561 1.00 25.33 14 PHE B O 1
ATOM 905 N N . GLU B 1 18 ? 54.209 19.354 9.371 1.00 25.83 15 GLU B N 1
ATOM 906 C CA . GLU B 1 18 ? 54.703 18.034 8.976 1.00 27.47 15 GLU B CA 1
ATOM 907 C C . GLU B 1 18 ? 56.169 17.875 9.311 1.00 26.22 15 GLU B C 1
ATOM 908 O O . GLU B 1 18 ? 56.576 16.832 9.800 1.00 26.49 15 GLU B O 1
ATOM 914 N N . ALA B 1 19 ? 56.974 18.897 9.052 1.00 25.92 16 ALA B N 1
ATOM 915 C CA . ALA B 1 19 ? 58.399 18.786 9.374 1.00 25.82 16 ALA B CA 1
ATOM 916 C C . ALA B 1 19 ? 58.554 18.635 10.889 1.00 25.59 16 ALA B C 1
ATOM 917 O O . ALA B 1 19 ? 59.278 17.761 11.356 1.00 26.54 16 ALA B O 1
ATOM 919 N N . ILE B 1 20 ? 57.855 19.464 11.662 1.00 25.41 17 ILE B N 1
ATOM 920 C CA . ILE B 1 20 ? 57.984 19.435 13.131 1.00 24.67 17 ILE B CA 1
ATOM 921 C C . ILE B 1 20 ? 57.555 18.076 13.662 1.00 25.87 17 ILE B C 1
ATOM 922 O O . ILE B 1 20 ? 58.210 17.516 14.539 1.00 27.47 17 ILE B O 1
ATOM 927 N N . LEU B 1 21 ? 56.513 17.506 13.078 1.00 27.33 18 LEU B N 1
ATOM 928 C CA . LEU B 1 21 ? 55.964 16.257 13.577 1.00 28.13 18 LEU B CA 1
ATOM 929 C C . LEU B 1 21 ? 56.931 15.092 13.338 1.00 29.18 18 LEU B C 1
ATOM 930 O O . LEU B 1 21 ? 56.783 14.076 13.991 1.00 30.10 18 LEU B O 1
ATOM 935 N N . CYS B 1 22 ? 57.906 15.232 12.434 1.00 28.81 19 CYS B N 1
ATOM 936 C CA A CYS B 1 22 ? 58.806 14.095 12.263 0.60 29.46 19 CYS B CA 1
ATOM 937 C CA B CYS B 1 22 ? 58.933 14.219 12.133 0.40 28.92 19 CYS B CA 1
ATOM 938 C C . CYS B 1 22 ? 60.031 14.136 13.197 1.00 29.06 19 CYS B C 1
ATOM 939 O O . CYS B 1 22 ? 60.812 13.174 13.240 1.00 28.80 19 CYS B O 1
ATOM 944 N N . LEU B 1 23 ? 60.158 15.201 13.989 1.00 28.15 20 LEU B N 1
ATOM 945 C CA . LEU B 1 23 ? 61.259 15.309 14.948 1.00 27.72 20 LEU B CA 1
ATOM 946 C C . LEU B 1 23 ? 61.003 14.281 16.036 1.00 28.04 20 LEU B C 1
ATOM 947 O O . LEU B 1 23 ? 59.868 14.177 16.524 1.00 26.94 20 LEU B O 1
ATOM 952 N N . LYS B 1 24 ? 62.044 13.530 16.401 1.00 27.55 21 LYS B N 1
ATOM 953 C CA . LYS B 1 24 ? 61.880 12.352 17.276 1.00 28.45 21 LYS B CA 1
ATOM 954 C C . LYS B 1 24 ? 62.400 12.513 18.705 1.00 28.11 21 LYS B C 1
ATOM 955 O O . LYS B 1 24 ? 61.973 11.786 19.602 1.00 28.14 21 LYS B O 1
ATOM 961 N N . ASN B 1 25 ? 63.305 13.463 18.938 1.00 26.77 22 ASN B N 1
ATOM 962 C CA . ASN B 1 25 ? 63.851 13.649 20.284 1.00 26.77 22 ASN B CA 1
ATOM 963 C C . ASN B 1 25 ? 64.356 15.071 20.418 1.00 26.52 22 ASN B C 1
ATOM 964 O O . ASN B 1 25 ? 64.291 15.849 19.459 1.00 26.28 22 ASN B O 1
ATOM 969 N N . LYS B 1 26 ? 64.865 15.412 21.584 1.00 26.19 23 LYS B N 1
ATOM 970 C CA . LYS B 1 26 ? 65.259 16.800 21.842 1.00 27.00 23 LYS B CA 1
ATOM 971 C C . LYS B 1 26 ? 66.439 17.189 20.988 1.00 26.69 23 LYS B C 1
ATOM 972 O O . LYS B 1 26 ? 66.528 18.328 20.622 1.00 26.73 23 LYS B O 1
ATOM 978 N N . GLU B 1 27 ? 67.356 16.250 20.717 1.00 26.34 24 GLU B N 1
ATOM 979 C CA A GLU B 1 27 ? 68.505 16.545 19.876 0.60 26.37 24 GLU B CA 1
ATOM 980 C CA B GLU B 1 27 ? 68.527 16.518 19.859 0.40 26.39 24 GLU B CA 1
ATOM 981 C C . GLU B 1 27 ? 68.099 16.952 18.472 1.00 26.27 24 GLU B C 1
ATOM 982 O O . GLU B 1 27 ? 68.655 17.883 17.920 1.00 26.31 24 GLU B O 1
ATOM 993 N N . GLU B 1 28 ? 67.124 16.248 17.906 1.00 25.79 25 GLU B N 1
ATOM 994 C CA . GLU B 1 28 ? 66.606 16.595 16.600 1.00 26.32 25 GLU B CA 1
ATOM 995 C C . GLU B 1 28 ? 65.866 17.970 16.607 1.00 26.13 25 GLU B C 1
ATOM 996 O O . GLU B 1 28 ? 65.890 18.675 15.594 1.00 26.06 25 GLU B O 1
ATOM 1002 N N . CYS B 1 29 ? 65.260 18.355 17.741 1.00 25.26 26 CYS B N 1
ATOM 1003 C CA . CYS B 1 29 ? 64.686 19.706 17.904 1.00 25.26 26 CYS B CA 1
ATOM 1004 C C . CYS B 1 29 ? 65.745 20.840 17.895 1.00 25.70 26 CYS B C 1
ATOM 1005 O O . CYS B 1 29 ? 65.573 21.870 17.235 1.00 24.78 26 CYS B O 1
ATOM 1008 N N . TYR B 1 30 ? 66.836 20.659 18.636 1.00 25.44 27 TYR B N 1
ATOM 1009 C CA . TYR B 1 30 ? 67.930 21.625 18.581 1.00 27.20 27 TYR B CA 1
ATOM 1010 C C . TYR B 1 30 ? 68.441 21.743 17.155 1.00 27.69 27 TYR B C 1
ATOM 1011 O O . TYR B 1 30 ? 68.596 22.850 16.654 1.00 28.59 27 TYR B O 1
ATOM 1020 N N . THR B 1 31 ? 68.645 20.607 16.498 1.00 27.76 28 THR B N 1
ATOM 1021 C CA . THR B 1 31 ? 69.150 20.577 15.127 1.00 28.05 28 THR B CA 1
ATOM 1022 C C . THR B 1 31 ? 68.237 21.343 14.168 1.00 27.98 28 THR B C 1
ATOM 1023 O O . THR B 1 31 ? 68.718 22.143 13.382 1.00 29.26 28 THR B O 1
ATOM 1027 N N . PHE B 1 32 ? 66.937 21.092 14.243 1.00 27.56 29 PHE B N 1
ATOM 1028 C CA . PHE B 1 32 ? 65.981 21.710 13.362 1.00 27.76 29 PHE B CA 1
ATOM 1029 C C . PHE B 1 32 ? 65.731 23.179 13.760 1.00 27.60 29 PHE B C 1
ATOM 1030 O O . PHE B 1 32 ? 65.892 24.082 12.949 1.00 26.45 29 PHE B O 1
ATOM 1038 N N . PHE B 1 33 ? 65.339 23.406 15.004 1.00 26.35 30 PHE B N 1
ATOM 1039 C CA . PHE B 1 33 ? 64.983 24.739 15.415 1.00 27.34 30 PHE B CA 1
ATOM 1040 C C . PHE B 1 33 ? 66.139 25.740 15.427 1.00 28.39 30 PHE B C 1
ATOM 1041 O O . PHE B 1 33 ? 65.903 26.943 15.284 1.00 28.78 30 PHE B O 1
ATOM 1049 N N . GLU B 1 34 ? 67.377 25.271 15.569 1.00 28.48 31 GLU B N 1
ATOM 1050 C CA . GLU B 1 34 ? 68.490 26.201 15.463 1.00 30.41 31 GLU B CA 1
ATOM 1051 C C . GLU B 1 34 ? 68.700 26.661 14.000 1.00 29.68 31 GLU B C 1
ATOM 1052 O O . GLU B 1 34 ? 69.208 27.756 13.759 1.00 29.66 31 GLU B O 1
ATOM 1058 N N . ASP B 1 35 ? 68.296 25.832 13.049 1.00 29.34 32 ASP B N 1
ATOM 1059 C CA . ASP B 1 35 ? 68.413 26.180 11.632 1.00 29.40 32 ASP B CA 1
ATOM 1060 C C . ASP B 1 35 ? 67.356 27.203 11.217 1.00 29.75 32 ASP B C 1
ATOM 1061 O O . ASP B 1 35 ? 67.658 28.148 10.496 1.00 30.28 32 ASP B O 1
ATOM 1066 N N . VAL B 1 36 ? 66.142 26.995 11.692 1.00 29.44 33 VAL B N 1
ATOM 1067 C CA A VAL B 1 36 ? 64.976 27.754 11.269 0.60 30.55 33 VAL B CA 1
ATOM 1068 C CA B VAL B 1 36 ? 64.998 27.773 11.239 0.40 30.17 33 VAL B CA 1
ATOM 1069 C C . VAL B 1 36 ? 64.753 29.028 12.093 1.00 31.45 33 VAL B C 1
ATOM 1070 O O . VAL B 1 36 ? 64.192 30.013 11.579 1.00 31.71 33 VAL B O 1
ATOM 1077 N N . CYS B 1 37 ? 65.212 29.027 13.361 1.00 30.81 34 CYS B N 1
ATOM 1078 C CA . CYS B 1 37 ? 65.057 30.226 14.233 1.00 31.08 34 CYS B CA 1
ATOM 1079 C C . CYS B 1 37 ? 66.376 30.900 14.587 1.00 30.88 34 CYS B C 1
ATOM 1080 O O . CYS B 1 37 ? 67.413 30.250 14.665 1.00 30.17 34 CYS B O 1
ATOM 1083 N N . THR B 1 38 ? 66.334 32.202 14.888 1.00 30.71 35 THR B N 1
ATOM 1084 C CA . THR B 1 38 ? 67.494 32.825 15.525 1.00 30.47 35 THR B CA 1
ATOM 1085 C C . THR B 1 38 ? 67.535 32.376 16.995 1.00 30.32 35 THR B C 1
ATOM 1086 O O . THR B 1 38 ? 66.555 31.806 17.532 1.00 29.91 35 THR B O 1
ATOM 1090 N N . ILE B 1 39 ? 68.651 32.647 17.654 1.00 29.77 36 ILE B N 1
ATOM 1091 C CA . ILE B 1 39 ? 68.770 32.345 19.073 1.00 30.50 36 ILE B CA 1
ATOM 1092 C C . ILE B 1 39 ? 67.690 33.094 19.871 1.00 30.41 36 ILE B C 1
ATOM 1093 O O . ILE B 1 39 ? 67.043 32.507 20.744 1.00 29.62 36 ILE B O 1
ATOM 1098 N N . ASN B 1 40 ? 67.499 34.376 19.549 1.00 30.54 37 ASN B N 1
ATOM 1099 C CA . ASN B 1 40 ? 66.528 35.220 20.236 1.00 31.89 37 ASN B CA 1
ATOM 1100 C C . ASN B 1 40 ? 65.080 34.749 20.053 1.00 30.83 37 ASN B C 1
ATOM 1101 O O . ASN B 1 40 ? 64.266 34.871 20.968 1.00 30.41 37 ASN B O 1
ATOM 1106 N N . GLU B 1 41 ? 64.759 34.222 18.881 1.00 29.92 38 GLU B N 1
ATOM 1107 C CA . GLU B 1 41 ? 63.420 33.728 18.640 1.00 29.54 38 GLU B CA 1
ATOM 1108 C C . GLU B 1 41 ? 63.164 32.462 19.473 1.00 28.66 38 GLU B C 1
ATOM 1109 O O . GLU B 1 41 ? 62.103 32.300 20.076 1.00 25.75 38 GLU B O 1
ATOM 1115 N N . LEU B 1 42 ? 64.157 31.590 19.538 1.00 27.94 39 LEU B N 1
ATOM 1116 C CA . LEU B 1 42 ? 63.945 30.333 20.223 1.00 28.05 39 LEU B CA 1
ATOM 1117 C C . LEU B 1 42 ? 63.880 30.611 21.731 1.00 27.02 39 LEU B C 1
ATOM 1118 O O . LEU B 1 42 ? 63.028 30.083 22.405 1.00 26.74 39 LEU B O 1
ATOM 1123 N N . LEU B 1 43 ? 64.733 31.493 22.222 1.00 26.78 40 LEU B N 1
ATOM 1124 C CA . LEU B 1 43 ? 64.682 31.918 23.598 1.00 26.39 40 LEU B CA 1
ATOM 1125 C C . LEU B 1 43 ? 63.367 32.620 23.945 1.00 25.77 40 LEU B C 1
ATOM 1126 O O . LEU B 1 43 ? 62.828 32.402 25.029 1.00 24.95 40 LEU B O 1
ATOM 1131 N N . SER B 1 44 ? 62.821 33.412 23.022 1.00 24.12 41 SER B N 1
ATOM 1132 C CA A SER B 1 44 ? 61.527 34.032 23.262 0.60 23.93 41 SER B CA 1
ATOM 1133 C CA B SER B 1 44 ? 61.501 34.035 23.226 0.40 24.05 41 SER B CA 1
ATOM 1134 C C . SER B 1 44 ? 60.408 32.984 23.364 1.00 23.18 41 SER B C 1
ATOM 1135 O O . SER B 1 44 ? 59.542 33.070 24.234 1.00 24.11 41 SER B O 1
ATOM 1140 N N . LEU B 1 45 ? 60.423 31.987 22.508 1.00 23.37 42 LEU B N 1
ATOM 1141 C CA . LEU B 1 45 ? 59.453 30.905 22.634 1.00 24.46 42 LEU B CA 1
ATOM 1142 C C . LEU B 1 45 ? 59.560 30.134 23.958 1.00 23.03 42 LEU B C 1
ATOM 1143 O O . LEU B 1 45 ? 58.536 29.836 24.604 1.00 21.60 42 LEU B O 1
ATOM 1148 N N . SER B 1 46 ? 60.795 29.802 24.353 1.00 22.10 43 SER B N 1
ATOM 1149 C CA A SER B 1 46 ? 61.026 29.105 25.623 0.60 22.28 43 SER B CA 1
ATOM 1150 C CA B SER B 1 46 ? 61.015 29.100 25.618 0.40 22.20 43 SER B CA 1
ATOM 1151 C C . SER B 1 46 ? 60.592 29.932 26.833 1.00 22.07 43 SER B C 1
ATOM 1152 O O . SER B 1 46 ? 60.080 29.392 27.822 1.00 22.54 43 SER B O 1
ATOM 1157 N N . GLN B 1 47 ? 60.825 31.250 26.772 1.00 21.14 44 GLN B N 1
ATOM 1158 C CA . GLN B 1 47 ? 60.393 32.128 27.844 1.00 19.59 44 GLN B CA 1
ATOM 1159 C C . GLN B 1 47 ? 58.858 32.115 27.968 1.00 18.70 44 GLN B C 1
ATOM 1160 O O . GLN B 1 47 ? 58.317 32.066 29.070 1.00 17.92 44 GLN B O 1
ATOM 1166 N N . ARG B 1 48 ? 58.138 32.171 26.843 1.00 18.35 45 ARG B N 1
ATOM 1167 C CA . ARG B 1 48 ? 56.674 32.175 26.923 1.00 20.27 45 ARG B CA 1
ATOM 1168 C C . ARG B 1 48 ? 56.169 30.869 27.519 1.00 19.97 45 ARG B C 1
ATOM 1169 O O . ARG B 1 48 ? 55.240 30.859 28.294 1.00 21.53 45 ARG B O 1
ATOM 1177 N N . PHE B 1 49 ? 56.795 29.764 27.157 1.00 21.34 46 PHE B N 1
ATOM 1178 C CA . PHE B 1 49 ? 56.374 28.456 27.671 1.00 20.97 46 PHE B CA 1
ATOM 1179 C C . PHE B 1 49 ? 56.619 28.337 29.195 1.00 20.39 46 PHE B C 1
ATOM 1180 O O . PHE B 1 49 ? 55.796 27.826 29.958 1.00 20.82 46 PHE B O 1
ATOM 1188 N N . GLU B 1 50 ? 57.772 28.817 29.645 1.00 21.15 47 GLU B N 1
ATOM 1189 C CA . GLU B 1 50 ? 58.080 28.894 31.075 1.00 20.72 47 GLU B CA 1
ATOM 1190 C C . GLU B 1 50 ? 57.065 29.797 31.823 1.00 19.99 47 GLU B C 1
ATOM 1191 O O . GLU B 1 50 ? 56.578 29.421 32.890 1.00 19.84 47 GLU B O 1
ATOM 1197 N N . VAL B 1 51 ? 56.771 30.973 31.269 1.00 18.68 48 VAL B N 1
ATOM 1198 C CA . VAL B 1 51 ? 55.764 31.875 31.843 1.00 19.84 48 VAL B CA 1
ATOM 1199 C C . VAL B 1 51 ? 54.397 31.148 31.952 1.00 20.98 48 VAL B C 1
ATOM 1200 O O . VAL B 1 51 ? 53.779 31.168 32.999 1.00 21.14 48 VAL B O 1
ATOM 1204 N N . ALA B 1 52 ? 53.946 30.523 30.866 1.00 20.52 49 ALA B N 1
ATOM 1205 C CA . ALA B 1 52 ? 52.702 29.724 30.910 1.00 21.59 49 ALA B CA 1
ATOM 1206 C C . ALA B 1 52 ? 52.678 28.669 32.037 1.00 21.22 49 ALA B C 1
ATOM 1207 O O . ALA B 1 52 ? 51.658 28.510 32.712 1.00 22.16 49 ALA B O 1
ATOM 1209 N N . LYS B 1 53 ? 53.805 27.982 32.265 1.00 21.95 50 LYS B N 1
ATOM 1210 C CA . LYS B 1 53 ? 53.906 26.945 33.294 1.00 21.51 50 LYS B CA 1
ATOM 1211 C C . LYS B 1 53 ? 53.715 27.641 34.653 1.00 21.89 50 LYS B C 1
ATOM 1212 O O . LYS B 1 53 ? 52.943 27.178 35.500 1.00 21.43 50 LYS B O 1
ATOM 1226 N N . LEU B 1 55 ? 52.360 30.640 35.349 1.00 19.23 52 LEU B N 1
ATOM 1227 C CA . LEU B 1 55 ? 50.991 31.146 35.496 1.00 20.21 52 LEU B CA 1
ATOM 1228 C C . LEU B 1 55 ? 50.061 30.009 35.925 1.00 20.04 52 LEU B C 1
ATOM 1229 O O . LEU B 1 55 ? 49.223 30.213 36.805 1.00 19.58 52 LEU B O 1
ATOM 1234 N N . THR B 1 56 ? 50.215 28.829 35.326 1.00 20.14 53 THR B N 1
ATOM 1235 C CA A THR B 1 56 ? 49.381 27.701 35.731 0.60 21.15 53 THR B CA 1
ATOM 1236 C CA B THR B 1 56 ? 49.405 27.670 35.700 0.40 20.34 53 THR B CA 1
ATOM 1237 C C . THR B 1 56 ? 49.711 27.247 37.131 1.00 21.15 53 THR B C 1
ATOM 1238 O O . THR B 1 56 ? 48.856 26.770 37.808 1.00 22.82 53 THR B O 1
ATOM 1245 N N . ASP B 1 57 ? 50.949 27.457 37.603 1.00 21.89 54 ASP B N 1
ATOM 1246 C CA . ASP B 1 57 ? 51.267 27.142 38.980 1.00 23.05 54 ASP B CA 1
ATOM 1247 C C . ASP B 1 57 ? 50.769 28.251 39.938 1.00 22.97 54 ASP B C 1
ATOM 1248 O O . ASP B 1 57 ? 51.098 28.210 41.114 1.00 22.95 54 ASP B O 1
ATOM 1253 N N . LYS B 1 58 ? 50.054 29.257 39.426 1.00 22.27 55 LYS B N 1
ATOM 1254 C CA . LYS B 1 58 ? 49.492 30.330 40.259 1.00 21.00 55 LYS B CA 1
ATOM 1255 C C . LYS B 1 58 ? 50.559 31.200 40.916 1.00 20.21 55 LYS B C 1
ATOM 1256 O O . LYS B 1 58 ? 50.376 31.692 42.018 1.00 19.61 55 LYS B O 1
ATOM 1262 N N . ARG B 1 59 ? 51.668 31.408 40.223 1.00 19.41 56 ARG B N 1
ATOM 1263 C CA . ARG B 1 59 ? 52.729 32.249 40.765 1.00 18.73 56 ARG B CA 1
ATOM 1264 C C . ARG B 1 59 ? 52.374 33.724 40.489 1.00 18.92 56 ARG B C 1
ATOM 1265 O O . ARG B 1 59 ? 51.628 34.009 39.581 1.00 18.51 56 ARG B O 1
ATOM 1273 N N . THR B 1 60 ? 52.913 34.632 41.284 1.00 18.36 57 THR B N 1
ATOM 1274 C CA . THR B 1 60 ? 52.708 36.053 41.062 1.00 18.49 57 THR B CA 1
ATOM 1275 C C . THR B 1 60 ? 53.509 36.575 39.841 1.00 18.53 57 THR B C 1
ATOM 1276 O O . THR B 1 60 ? 54.465 35.949 39.403 1.00 18.82 57 THR B O 1
ATOM 1280 N N . TYR B 1 61 ? 53.147 37.750 39.322 1.00 18.47 58 TYR B N 1
ATOM 1281 C CA . TYR B 1 61 ? 53.911 38.309 38.195 1.00 17.88 58 TYR B CA 1
ATOM 1282 C C . TYR B 1 61 ? 55.355 38.612 38.550 1.00 17.21 58 TYR B C 1
ATOM 1283 O O . TYR B 1 61 ? 56.221 38.436 37.684 1.00 16.95 58 TYR B O 1
ATOM 1292 N N . LEU B 1 62 ? 55.622 39.073 39.785 1.00 15.09 59 LEU B N 1
ATOM 1293 C CA . LEU B 1 62 ? 57.031 39.358 40.154 1.00 16.96 59 LEU B CA 1
ATOM 1294 C C . LEU B 1 62 ? 57.898 38.060 40.165 1.00 16.13 59 LEU B C 1
ATOM 1295 O O . LEU B 1 62 ? 59.017 38.036 39.647 1.00 16.87 59 LEU B O 1
ATOM 1300 N N . ASP B 1 63 ? 57.361 37.007 40.767 1.00 16.67 60 ASP B N 1
ATOM 1301 C CA . ASP B 1 63 ? 57.990 35.659 40.801 1.00 15.83 60 ASP B CA 1
ATOM 1302 C C . ASP B 1 63 ? 58.304 35.230 39.326 1.00 16.85 60 ASP B C 1
ATOM 1303 O O . ASP B 1 63 ? 59.427 34.837 38.976 1.00 17.80 60 ASP B O 1
ATOM 1308 N N . ILE B 1 64 ? 57.290 35.335 38.473 1.00 17.15 61 ILE B N 1
ATOM 1309 C CA . ILE B 1 64 ? 57.403 34.985 37.065 1.00 17.13 61 ILE B CA 1
ATOM 1310 C C . ILE B 1 64 ? 58.479 35.837 36.361 1.00 16.58 61 ILE B C 1
ATOM 1311 O O . ILE B 1 64 ? 59.359 35.307 35.724 1.00 17.36 61 ILE B O 1
ATOM 1316 N N . SER B 1 65 ? 58.390 37.163 36.491 1.00 15.99 62 SER B N 1
ATOM 1317 C CA A SER B 1 65 ? 59.340 38.049 35.876 0.60 15.80 62 SER B CA 1
ATOM 1318 C CA B SER B 1 65 ? 59.351 38.048 35.854 0.40 16.05 62 SER B CA 1
ATOM 1319 C C . SER B 1 65 ? 60.792 37.781 36.326 1.00 16.46 62 SER B C 1
ATOM 1320 O O . SER B 1 65 ? 61.709 37.774 35.513 1.00 15.69 62 SER B O 1
ATOM 1325 N N . GLU B 1 66 ? 60.990 37.568 37.637 1.00 15.62 63 GLU B N 1
ATOM 1326 C CA A GLU B 1 66 ? 62.317 37.226 38.198 0.50 16.68 63 GLU B CA 1
ATOM 1327 C CA B GLU B 1 66 ? 62.331 37.275 38.155 0.50 16.79 63 GLU B CA 1
ATOM 1328 C C . GLU B 1 66 ? 62.881 35.961 37.602 1.00 16.81 63 GLU B C 1
ATOM 1329 O O . GLU B 1 66 ? 64.034 35.910 37.205 1.00 18.12 63 GLU B O 1
ATOM 1340 N N . LYS B 1 67 ? 62.052 34.915 37.564 1.00 17.59 64 LYS B N 1
ATOM 1341 C CA . LYS B 1 67 ? 62.531 33.597 37.120 1.00 16.80 64 LYS B CA 1
ATOM 1342 C C . LYS B 1 67 ? 62.740 33.564 35.611 1.00 17.67 64 LYS B C 1
ATOM 1343 O O . LYS B 1 67 ? 63.699 32.968 35.133 1.00 16.93 64 LYS B O 1
ATOM 1349 N N . THR B 1 68 ? 61.813 34.161 34.857 1.00 18.52 65 THR B N 1
ATOM 1350 C CA . THR B 1 68 ? 61.801 33.965 33.419 1.00 18.24 65 THR B CA 1
ATOM 1351 C C . THR B 1 68 ? 62.436 35.117 32.669 1.00 20.28 65 THR B C 1
ATOM 1352 O O . THR B 1 68 ? 62.686 34.968 31.464 1.00 21.36 65 THR B O 1
ATOM 1356 N N . GLY B 1 69 ? 62.631 36.269 33.317 1.00 20.59 66 GLY B N 1
ATOM 1357 C CA . GLY B 1 69 ? 63.107 37.473 32.618 1.00 20.23 66 GLY B CA 1
ATOM 1358 C C . GLY B 1 69 ? 61.958 38.250 31.931 1.00 20.06 66 GLY B C 1
ATOM 1359 O O . GLY B 1 69 ? 62.162 39.332 31.413 1.00 20.55 66 GLY B O 1
ATOM 1360 N N . ALA B 1 70 ? 60.738 37.747 31.970 1.00 18.75 67 ALA B N 1
ATOM 1361 C CA . ALA B 1 70 ? 59.659 38.360 31.158 1.00 18.10 67 ALA B CA 1
ATOM 1362 C C . ALA B 1 70 ? 59.139 39.677 31.763 1.00 18.07 67 ALA B C 1
ATOM 1363 O O . ALA B 1 70 ? 59.004 39.786 32.982 1.00 19.12 67 ALA B O 1
ATOM 1365 N N . SER B 1 71 ? 58.826 40.659 30.932 1.00 16.90 68 SER B N 1
ATOM 1366 C CA . SER B 1 71 ? 58.152 41.882 31.380 1.00 16.80 68 SER B CA 1
ATOM 1367 C C . SER B 1 71 ? 56.660 41.597 31.624 1.00 17.26 68 SER B C 1
ATOM 1368 O O . SER B 1 71 ? 56.129 40.566 31.206 1.00 17.76 68 SER B O 1
ATOM 1371 N N . THR B 1 72 ? 55.961 42.522 32.283 1.00 17.36 69 THR B N 1
ATOM 1372 C CA . THR B 1 72 ? 54.525 42.406 32.451 1.00 17.94 69 THR B CA 1
ATOM 1373 C C . THR B 1 72 ? 53.763 42.289 31.096 1.00 17.37 69 THR B C 1
ATOM 1374 O O . THR B 1 72 ? 52.844 41.476 30.951 1.00 17.75 69 THR B O 1
ATOM 1378 N N . ALA B 1 73 ? 54.186 43.056 30.106 1.00 16.97 70 ALA B N 1
ATOM 1379 C CA . ALA B 1 73 ? 53.597 42.953 28.740 1.00 17.51 70 ALA B CA 1
ATOM 1380 C C . ALA B 1 73 ? 53.677 41.527 28.188 1.00 17.28 70 ALA B C 1
ATOM 1381 O O . ALA B 1 73 ? 52.683 41.006 27.677 1.00 16.55 70 ALA B O 1
ATOM 1383 N N . THR B 1 74 ? 54.846 40.906 28.275 1.00 16.97 71 THR B N 1
ATOM 1384 C CA . THR B 1 74 ? 55.015 39.526 27.798 1.00 18.11 71 THR B CA 1
ATOM 1385 C C . THR B 1 74 ? 54.172 38.541 28.636 1.00 17.93 71 THR B C 1
ATOM 1386 O O . THR B 1 74 ? 53.521 37.634 28.091 1.00 19.13 71 THR B O 1
ATOM 1390 N N . ILE B 1 75 ? 54.204 38.699 29.963 1.00 16.90 72 ILE B N 1
ATOM 1391 C CA . ILE B 1 75 ? 53.426 37.822 30.855 1.00 16.70 72 ILE B CA 1
ATOM 1392 C C . ILE B 1 75 ? 51.916 37.940 30.544 1.00 17.28 72 ILE B C 1
ATOM 1393 O O . ILE B 1 75 ? 51.228 36.944 30.445 1.00 15.80 72 ILE B O 1
ATOM 1398 N N . SER B 1 76 ? 51.431 39.172 30.425 1.00 16.04 73 SER B N 1
ATOM 1399 C CA . SER B 1 76 ? 50.050 39.464 30.124 1.00 17.76 73 SER B CA 1
ATOM 1400 C C . SER B 1 76 ? 49.600 38.797 28.793 1.00 19.19 73 SER B C 1
ATOM 1401 O O . SER B 1 76 ? 48.509 38.242 28.685 1.00 19.08 73 SER B O 1
ATOM 1404 N N . ARG B 1 77 ? 50.465 38.832 27.792 1.00 19.58 74 ARG B N 1
ATOM 1405 C CA . ARG B 1 77 ? 50.133 38.228 26.516 1.00 22.09 74 ARG B CA 1
ATOM 1406 C C . ARG B 1 77 ? 50.069 36.683 26.650 1.00 20.91 74 ARG B C 1
ATOM 1407 O O . ARG B 1 77 ? 49.138 36.050 26.141 1.00 20.37 74 ARG B O 1
ATOM 1415 N N . VAL B 1 78 ? 50.988 36.074 27.396 1.00 20.35 75 VAL B N 1
ATOM 1416 C CA . VAL B 1 78 ? 50.876 34.616 27.659 1.00 20.24 75 VAL B CA 1
ATOM 1417 C C . VAL B 1 78 ? 49.591 34.321 28.453 1.00 21.89 75 VAL B C 1
ATOM 1418 O O . VAL B 1 78 ? 48.825 33.395 28.102 1.00 22.86 75 VAL B O 1
ATOM 1422 N N . ASN B 1 79 ? 49.294 35.169 29.441 1.00 21.07 76 ASN B N 1
ATOM 1423 C CA A ASN B 1 79 ? 48.137 34.983 30.278 0.60 21.67 76 ASN B CA 1
ATOM 1424 C CA B ASN B 1 79 ? 48.111 34.973 30.283 0.40 21.69 76 ASN B CA 1
ATOM 1425 C C . ASN B 1 79 ? 46.833 35.014 29.443 1.00 21.81 76 ASN B C 1
ATOM 1426 O O . ASN B 1 79 ? 45.900 34.257 29.689 1.00 21.63 76 ASN B O 1
ATOM 1435 N N . ARG B 1 80 ? 46.804 35.915 28.477 1.00 22.08 77 ARG B N 1
ATOM 1436 C CA A ARG B 1 80 ? 45.678 36.017 27.580 0.60 23.33 77 ARG B CA 1
ATOM 1437 C CA B ARG B 1 80 ? 45.720 36.049 27.531 0.40 23.34 77 ARG B CA 1
ATOM 1438 C C . ARG B 1 80 ? 45.515 34.741 26.732 1.00 23.87 77 ARG B C 1
ATOM 1439 O O . ARG B 1 80 ? 44.378 34.284 26.530 1.00 22.74 77 ARG B O 1
ATOM 1454 N N . SER B 1 81 ? 46.627 34.180 26.246 1.00 24.24 78 SER B N 1
ATOM 1455 C CA . SER B 1 81 ? 46.605 32.928 25.473 1.00 27.05 78 SER B CA 1
ATOM 1456 C C . SER B 1 81 ? 46.155 31.766 26.318 1.00 27.86 78 SER B C 1
ATOM 1457 O O . SER B 1 81 ? 45.384 30.915 25.882 1.00 29.71 78 SER B O 1
ATOM 1460 N N . LEU B 1 82 ? 46.647 31.750 27.534 1.00 28.81 79 LEU B N 1
ATOM 1461 C CA . LEU B 1 82 ? 46.287 30.754 28.526 1.00 30.61 79 LEU B CA 1
ATOM 1462 C C . LEU B 1 82 ? 44.814 30.695 28.843 1.00 30.48 79 LEU B C 1
ATOM 1463 O O . LEU B 1 82 ? 44.258 29.607 28.963 1.00 31.25 79 LEU B O 1
ATOM 1468 N N . ASN B 1 83 ? 44.175 31.855 28.986 1.00 30.44 80 ASN B N 1
ATOM 1469 C CA . ASN B 1 83 ? 42.794 31.930 29.459 1.00 30.63 80 ASN B CA 1
ATOM 1470 C C . ASN B 1 83 ? 41.749 32.036 28.362 1.00 30.13 80 ASN B C 1
ATOM 1471 O O . ASN B 1 83 ? 40.581 31.693 28.538 1.00 29.76 80 ASN B O 1
ATOM 1476 N N . TYR B 1 84 ? 42.188 32.493 27.206 1.00 29.29 81 TYR B N 1
ATOM 1477 C CA . TYR B 1 84 ? 41.275 32.777 26.128 1.00 28.13 81 TYR B CA 1
ATOM 1478 C C . TYR B 1 84 ? 41.749 32.249 24.795 1.00 27.34 81 TYR B C 1
ATOM 1479 O O . TYR B 1 84 ? 41.248 32.687 23.780 1.00 29.33 81 TYR B O 1
ATOM 1488 N N . GLY B 1 85 ? 42.659 31.286 24.784 1.00 25.72 82 GLY B N 1
ATOM 1489 C CA . GLY B 1 85 ? 43.162 30.731 23.520 1.00 25.07 82 GLY B CA 1
ATOM 1490 C C . GLY B 1 85 ? 42.586 29.346 23.237 1.00 25.04 82 GLY B C 1
ATOM 1491 O O . GLY B 1 85 ? 41.409 29.096 23.465 1.00 22.78 82 GLY B O 1
ATOM 1492 N N . ASN B 1 86 ? 43.432 28.442 22.757 1.00 25.30 83 ASN B N 1
ATOM 1493 C CA . ASN B 1 86 ? 42.984 27.123 22.339 1.00 25.32 83 ASN B CA 1
ATOM 1494 C C . ASN B 1 86 ? 43.130 26.059 23.397 1.00 25.54 83 ASN B C 1
ATOM 1495 O O . ASN B 1 86 ? 42.893 24.875 23.126 1.00 25.63 83 ASN B O 1
ATOM 1500 N N . ASP B 1 87 ? 43.556 26.442 24.599 1.00 25.55 84 ASP B N 1
ATOM 1501 C CA . ASP B 1 87 ? 43.918 25.426 25.614 1.00 26.16 84 ASP B CA 1
ATOM 1502 C C . ASP B 1 87 ? 45.122 24.554 25.196 1.00 25.22 84 ASP B C 1
ATOM 1503 O O . ASP B 1 87 ? 45.303 23.451 25.717 1.00 25.07 84 ASP B O 1
ATOM 1508 N N . GLY B 1 88 ? 45.933 25.050 24.257 1.00 23.71 85 GLY B N 1
ATOM 1509 C CA . GLY B 1 88 ? 47.130 24.344 23.797 1.00 23.26 85 GLY B CA 1
ATOM 1510 C C . GLY B 1 88 ? 48.213 24.164 24.854 1.00 22.94 85 GLY B C 1
ATOM 1511 O O . GLY B 1 88 ? 48.833 23.125 24.921 1.00 23.58 85 GLY B O 1
ATOM 1512 N N . TYR B 1 89 ? 48.426 25.144 25.718 1.00 22.65 86 TYR B N 1
ATOM 1513 C CA . TYR B 1 89 ? 49.390 24.966 26.828 1.00 22.46 86 TYR B CA 1
ATOM 1514 C C . TYR B 1 89 ? 48.919 23.827 27.777 1.00 22.07 86 TYR B C 1
ATOM 1515 O O . TYR B 1 89 ? 49.684 22.889 28.104 1.00 21.58 86 TYR B O 1
ATOM 1524 N N . GLU B 1 90 ? 47.661 23.891 28.194 1.00 22.58 87 GLU B N 1
ATOM 1525 C CA . GLU B 1 90 ? 47.136 22.849 29.066 1.00 25.46 87 GLU B CA 1
ATOM 1526 C C . GLU B 1 90 ? 47.124 21.474 28.417 1.00 23.89 87 GLU B C 1
ATOM 1527 O O . GLU B 1 90 ? 47.356 20.462 29.079 1.00 23.87 87 GLU B O 1
ATOM 1541 N N . VAL B 1 92 ? 49.403 20.285 26.273 1.00 22.44 89 VAL B N 1
ATOM 1542 C CA . VAL B 1 92 ? 50.730 19.686 26.380 1.00 23.66 89 VAL B CA 1
ATOM 1543 C C . VAL B 1 92 ? 51.136 19.459 27.871 1.00 24.43 89 VAL B C 1
ATOM 1544 O O . VAL B 1 92 ? 51.787 18.457 28.175 1.00 24.58 89 VAL B O 1
ATOM 1548 N N . PHE B 1 93 ? 50.751 20.351 28.772 1.00 24.48 90 PHE B N 1
ATOM 1549 C CA . PHE B 1 93 ? 50.984 20.117 30.226 1.00 26.35 90 PHE B CA 1
ATOM 1550 C C . PHE B 1 93 ? 50.418 18.755 30.701 1.00 27.65 90 PHE B C 1
ATOM 1551 O O . PHE B 1 93 ? 51.121 17.987 31.368 1.00 28.31 90 PHE B O 1
ATOM 1559 N N . SER B 1 94 ? 49.179 18.432 30.334 1.00 28.90 91 SER B N 1
ATOM 1560 C CA . SER B 1 94 ? 48.570 17.136 30.756 1.00 29.93 91 SER B CA 1
ATOM 1561 C C . SER B 1 94 ? 49.326 15.955 30.156 1.00 30.40 91 SER B C 1
ATOM 1562 O O . SER B 1 94 ? 49.626 14.954 30.815 1.00 29.63 91 SER B O 1
ATOM 1565 N N . ARG B 1 95 ? 49.621 16.077 28.880 1.00 31.11 92 ARG B N 1
ATOM 1566 C CA . ARG B 1 95 ? 50.167 14.972 28.169 1.00 32.71 92 ARG B CA 1
ATOM 1567 C C . ARG B 1 95 ? 51.551 14.700 28.733 1.00 33.65 92 ARG B C 1
ATOM 1568 O O . ARG B 1 95 ? 51.913 13.549 28.956 1.00 32.96 92 ARG B O 1
ATOM 1584 N N . LYS B 1 97 ? 52.492 15.209 31.835 1.00 39.61 94 LYS B N 1
ATOM 1585 C CA . LYS B 1 97 ? 52.239 14.489 33.100 1.00 42.02 94 LYS B CA 1
ATOM 1586 C C . LYS B 1 97 ? 51.943 12.999 32.918 1.00 43.85 94 LYS B C 1
ATOM 1587 O O . LYS B 1 97 ? 52.394 12.170 33.731 1.00 43.36 94 LYS B O 1
ATOM 1593 N N . GLU B 1 98 ? 51.174 12.665 31.875 1.00 46.04 95 GLU B N 1
ATOM 1594 C CA . GLU B 1 98 ? 50.833 11.268 31.585 1.00 48.83 95 GLU B CA 1
ATOM 1595 C C . GLU B 1 98 ? 52.152 10.559 31.409 1.00 50.31 95 GLU B C 1
ATOM 1596 O O . GLU B 1 98 ? 52.463 9.635 32.164 1.00 51.05 95 GLU B O 1
ATOM 1602 N N . LYS B 1 99 ? 52.927 11.036 30.428 1.00 51.58 96 LYS B N 1
ATOM 1603 C CA . LYS B 1 99 ? 54.265 10.519 30.093 1.00 52.97 96 LYS B CA 1
ATOM 1604 C C . LYS B 1 99 ? 55.038 9.917 31.264 1.00 53.59 96 LYS B C 1
ATOM 1605 O O . LYS B 1 99 ? 55.482 8.768 31.160 1.00 54.15 96 LYS B O 1
ATOM 1611 N N . GLU B 1 100 ? 55.200 10.674 32.358 1.00 54.06 97 GLU B N 1
ATOM 1612 C CA . GLU B 1 100 ? 55.592 10.079 33.652 1.00 54.52 97 GLU B CA 1
ATOM 1613 C C . GLU B 1 100 ? 55.099 10.820 34.886 1.00 54.68 97 GLU B C 1
ATOM 1614 O O . GLU B 1 100 ? 54.970 10.219 35.954 1.00 54.48 97 GLU B O 1
ATOM 1620 N N . ARG C 1 9 ? 80.807 26.468 12.452 1.00 35.86 6 ARG C N 1
ATOM 1621 C CA . ARG C 1 9 ? 81.474 26.584 11.129 1.00 35.14 6 ARG C CA 1
ATOM 1622 C C . ARG C 1 9 ? 81.539 28.072 10.722 1.00 33.79 6 ARG C C 1
ATOM 1623 O O . ARG C 1 9 ? 82.607 28.567 10.298 1.00 33.72 6 ARG C O 1
ATOM 1631 N N . THR C 1 10 ? 80.426 28.792 10.893 1.00 30.89 7 THR C N 1
ATOM 1632 C CA . THR C 1 10 ? 80.357 30.222 10.563 1.00 28.60 7 THR C CA 1
ATOM 1633 C C . THR C 1 10 ? 81.401 31.055 11.339 1.00 27.08 7 THR C C 1
ATOM 1634 O O . THR C 1 10 ? 82.106 31.911 10.760 1.00 25.63 7 THR C O 1
ATOM 1638 N N . GLU C 1 11 ? 81.560 30.773 12.628 1.00 25.27 8 GLU C N 1
ATOM 1639 C CA . GLU C 1 11 ? 82.565 31.505 13.386 1.00 26.46 8 GLU C CA 1
ATOM 1640 C C . GLU C 1 11 ? 83.991 31.275 12.881 1.00 24.86 8 GLU C C 1
ATOM 1641 O O . GLU C 1 11 ? 84.817 32.183 12.990 1.00 25.01 8 GLU C O 1
ATOM 1647 N N . GLU C 1 12 ? 84.283 30.088 12.348 1.00 23.21 9 GLU C N 1
ATOM 1648 C CA . GLU C 1 12 ? 85.644 29.809 11.878 1.00 22.37 9 GLU C CA 1
ATOM 1649 C C . GLU C 1 12 ? 85.843 30.397 10.476 1.00 22.04 9 GLU C C 1
ATOM 1650 O O . GLU C 1 12 ? 86.933 30.856 10.156 1.00 21.93 9 GLU C O 1
ATOM 1656 N N . VAL C 1 13 ? 84.786 30.400 9.643 1.00 21.47 10 VAL C N 1
ATOM 1657 C CA . VAL C 1 13 ? 84.856 31.121 8.380 1.00 19.48 10 VAL C CA 1
ATOM 1658 C C . VAL C 1 13 ? 85.050 32.624 8.658 1.00 19.01 10 VAL C C 1
ATOM 1659 O O . VAL C 1 13 ? 85.887 33.270 8.039 1.00 19.23 10 VAL C O 1
ATOM 1663 N N . ASP C 1 14 ? 84.305 33.167 9.614 1.00 19.76 11 ASP C N 1
ATOM 1664 C CA . ASP C 1 14 ? 84.477 34.562 10.037 1.00 20.07 11 ASP C CA 1
ATOM 1665 C C . ASP C 1 14 ? 85.940 34.876 10.318 1.00 20.80 11 ASP C C 1
ATOM 1666 O O . ASP C 1 14 ? 86.444 35.952 9.955 1.00 21.51 11 ASP C O 1
ATOM 1671 N N . HIS C 1 15 ? 86.623 33.929 10.960 1.00 21.05 12 HIS C N 1
ATOM 1672 C CA . HIS C 1 15 ? 88.008 34.159 11.400 1.00 21.87 12 HIS C CA 1
ATOM 1673 C C . HIS C 1 15 ? 88.900 34.290 10.164 1.00 21.19 12 HIS C C 1
ATOM 1674 O O . HIS C 1 15 ? 89.729 35.203 10.056 1.00 21.98 12 HIS C O 1
ATOM 1681 N N . LEU C 1 16 ? 88.708 33.398 9.202 1.00 20.74 13 LEU C N 1
ATOM 1682 C CA . LEU C 1 16 ? 89.435 33.510 7.945 1.00 20.39 13 LEU C CA 1
ATOM 1683 C C . LEU C 1 16 ? 89.135 34.838 7.228 1.00 20.48 13 LEU C C 1
ATOM 1684 O O . LEU C 1 16 ? 90.058 35.525 6.725 1.00 20.69 13 LEU C O 1
ATOM 1689 N N . PHE C 1 17 ? 87.853 35.192 7.182 1.00 20.25 14 PHE C N 1
ATOM 1690 C CA . PHE C 1 17 ? 87.469 36.491 6.602 1.00 20.83 14 PHE C CA 1
ATOM 1691 C C . PHE C 1 17 ? 88.112 37.696 7.270 1.00 21.28 14 PHE C C 1
ATOM 1692 O O . PHE C 1 17 ? 88.521 38.645 6.578 1.00 21.35 14 PHE C O 1
ATOM 1700 N N . GLU C 1 18 ? 88.204 37.687 8.601 1.00 22.07 15 GLU C N 1
ATOM 1701 C CA . GLU C 1 18 ? 88.852 38.809 9.289 1.00 24.18 15 GLU C CA 1
ATOM 1702 C C . GLU C 1 18 ? 90.306 38.937 8.843 1.00 22.95 15 GLU C C 1
ATOM 1703 O O . GLU C 1 18 ? 90.795 40.043 8.626 1.00 23.33 15 GLU C O 1
ATOM 1709 N N . ALA C 1 19 ? 90.983 37.805 8.694 1.00 22.50 16 ALA C N 1
ATOM 1710 C CA . ALA C 1 19 ? 92.354 37.775 8.201 1.00 22.52 16 ALA C CA 1
ATOM 1711 C C . ALA C 1 19 ? 92.421 38.379 6.805 1.00 23.86 16 ALA C C 1
ATOM 1712 O O . ALA C 1 19 ? 93.264 39.282 6.546 1.00 23.34 16 ALA C O 1
ATOM 1714 N N . ILE C 1 20 ? 91.520 37.919 5.904 1.00 22.86 17 ILE C N 1
ATOM 1715 C CA . ILE C 1 20 ? 91.523 38.427 4.512 1.00 21.43 17 ILE C CA 1
ATOM 1716 C C . ILE C 1 20 ? 91.227 39.936 4.481 1.00 22.47 17 ILE C C 1
ATOM 1717 O O . ILE C 1 20 ? 91.841 40.687 3.717 1.00 23.12 17 ILE C O 1
ATOM 1722 N N . LEU C 1 21 ? 90.299 40.380 5.321 1.00 22.87 18 LEU C N 1
ATOM 1723 C CA . LEU C 1 21 ? 90.022 41.818 5.451 1.00 24.48 18 LEU C CA 1
ATOM 1724 C C . LEU C 1 21 ? 91.221 42.700 5.899 1.00 25.69 18 LEU C C 1
ATOM 1725 O O . LEU C 1 21 ? 91.283 43.864 5.503 1.00 26.51 18 LEU C O 1
ATOM 1730 N N . CYS C 1 22 ? 92.181 42.141 6.639 1.00 26.48 19 CYS C N 1
ATOM 1731 C CA A CYS C 1 22 ? 93.296 42.983 7.075 0.60 27.50 19 CYS C CA 1
ATOM 1732 C CA B CYS C 1 22 ? 93.399 42.827 7.106 0.40 27.01 19 CYS C CA 1
ATOM 1733 C C . CYS C 1 22 ? 94.419 43.108 6.026 1.00 27.73 19 CYS C C 1
ATOM 1734 O O . CYS C 1 22 ? 95.338 43.912 6.223 1.00 28.19 19 CYS C O 1
ATOM 1739 N N . LEU C 1 23 ? 94.314 42.377 4.906 1.00 25.97 20 LEU C N 1
ATOM 1740 C CA . LEU C 1 23 ? 95.288 42.487 3.817 1.00 26.31 20 LEU C CA 1
ATOM 1741 C C . LEU C 1 23 ? 95.076 43.856 3.169 1.00 26.82 20 LEU C C 1
ATOM 1742 O O . LEU C 1 23 ? 93.922 44.310 3.089 1.00 27.35 20 LEU C O 1
ATOM 1747 N N . LYS C 1 24 ? 96.154 44.511 2.725 1.00 26.45 21 LYS C N 1
ATOM 1748 C CA . LYS C 1 24 ? 96.082 45.913 2.287 1.00 27.23 21 LYS C CA 1
ATOM 1749 C C . LYS C 1 24 ? 96.534 46.174 0.864 1.00 27.20 21 LYS C C 1
ATOM 1750 O O . LYS C 1 24 ? 96.234 47.221 0.313 1.00 27.80 21 LYS C O 1
ATOM 1756 N N . ASN C 1 25 ? 97.286 45.258 0.276 1.00 27.34 22 ASN C N 1
ATOM 1757 C CA . ASN C 1 25 ? 97.772 45.444 -1.089 1.00 28.22 22 ASN C CA 1
ATOM 1758 C C . ASN C 1 25 ? 98.019 44.080 -1.741 1.00 28.13 22 ASN C C 1
ATOM 1759 O O . ASN C 1 25 ? 98.055 43.074 -1.045 1.00 27.90 22 ASN C O 1
ATOM 1764 N N . LYS C 1 26 ? 98.196 44.067 -3.062 1.00 27.74 23 LYS C N 1
ATOM 1765 C CA . LYS C 1 26 ? 98.441 42.858 -3.827 1.00 28.59 23 LYS C CA 1
ATOM 1766 C C . LYS C 1 26 ? 99.603 42.016 -3.298 1.00 28.27 23 LYS C C 1
ATOM 1767 O O . LYS C 1 26 ? 99.566 40.790 -3.374 1.00 28.52 23 LYS C O 1
ATOM 1773 N N . GLU C 1 27 ? 100.650 42.672 -2.804 1.00 28.25 24 GLU C N 1
ATOM 1774 C CA . GLU C 1 27 ? 101.812 41.959 -2.276 1.00 27.56 24 GLU C CA 1
ATOM 1775 C C . GLU C 1 27 ? 101.470 41.151 -1.038 1.00 26.08 24 GLU C C 1
ATOM 1776 O O . GLU C 1 27 ? 101.875 40.001 -0.922 1.00 25.62 24 GLU C O 1
ATOM 1782 N N . GLU C 1 28 ? 100.742 41.759 -0.104 1.00 24.58 25 GLU C N 1
ATOM 1783 C CA . GLU C 1 28 ? 100.229 41.027 1.043 1.00 24.22 25 GLU C CA 1
ATOM 1784 C C . GLU C 1 28 ? 99.304 39.866 0.627 1.00 23.14 25 GLU C C 1
ATOM 1785 O O . GLU C 1 28 ? 99.282 38.838 1.304 1.00 22.27 25 GLU C O 1
ATOM 1791 N N . CYS C 1 29 ? 98.571 40.031 -0.479 1.00 21.59 26 CYS C N 1
ATOM 1792 C CA . CYS C 1 29 ? 97.684 38.952 -0.958 1.00 22.51 26 CYS C CA 1
ATOM 1793 C C . CYS C 1 29 ? 98.482 37.762 -1.442 1.00 21.89 26 CYS C C 1
ATOM 1794 O O . CYS C 1 29 ? 98.182 36.634 -1.085 1.00 21.92 26 CYS C O 1
ATOM 1797 N N . TYR C 1 30 ? 99.504 38.029 -2.247 1.00 22.27 27 TYR C N 1
ATOM 1798 C CA . TYR C 1 30 ? 100.440 36.995 -2.666 1.00 22.41 27 TYR C CA 1
ATOM 1799 C C . TYR C 1 30 ? 101.045 36.273 -1.468 1.00 23.00 27 TYR C C 1
ATOM 1800 O O . TYR C 1 30 ? 101.075 35.043 -1.427 1.00 23.56 27 TYR C O 1
ATOM 1809 N N . THR C 1 31 ? 101.505 37.038 -0.474 1.00 23.82 28 THR C N 1
ATOM 1810 C CA . THR C 1 31 ? 102.104 36.483 0.738 1.00 23.70 28 THR C CA 1
ATOM 1811 C C . THR C 1 31 ? 101.141 35.524 1.455 1.00 23.48 28 THR C C 1
ATOM 1812 O O . THR C 1 31 ? 101.536 34.420 1.816 1.00 23.82 28 THR C O 1
ATOM 1816 N N . PHE C 1 32 ? 99.909 35.967 1.695 1.00 22.01 29 PHE C N 1
ATOM 1817 C CA . PHE C 1 32 ? 98.940 35.159 2.432 1.00 21.77 29 PHE C CA 1
ATOM 1818 C C . PHE C 1 32 ? 98.407 34.001 1.572 1.00 21.16 29 PHE C C 1
ATOM 1819 O O . PHE C 1 32 ? 98.452 32.825 1.983 1.00 21.33 29 PHE C O 1
ATOM 1827 N N . PHE C 1 33 ? 97.864 34.325 0.393 1.00 20.63 30 PHE C N 1
ATOM 1828 C CA . PHE C 1 33 ? 97.203 33.282 -0.402 1.00 20.41 30 PHE C CA 1
ATOM 1829 C C . PHE C 1 33 ? 98.141 32.197 -0.915 1.00 20.51 30 PHE C C 1
ATOM 1830 O O . PHE C 1 33 ? 97.732 31.060 -1.059 1.00 21.61 30 PHE C O 1
ATOM 1838 N N . GLU C 1 34 ? 99.399 32.533 -1.170 1.00 20.54 31 GLU C N 1
ATOM 1839 C CA . GLU C 1 34 ? 100.380 31.528 -1.497 1.00 21.18 31 GLU C CA 1
ATOM 1840 C C . GLU C 1 34 ? 100.632 30.548 -0.369 1.00 21.44 31 GLU C C 1
ATOM 1841 O O . GLU C 1 34 ? 100.951 29.385 -0.634 1.00 21.78 31 GLU C O 1
ATOM 1847 N N . ASP C 1 35 ? 100.487 30.998 0.873 1.00 21.55 32 ASP C N 1
ATOM 1848 C CA . ASP C 1 35 ? 100.609 30.115 2.040 1.00 22.13 32 ASP C CA 1
ATOM 1849 C C . ASP C 1 35 ? 99.394 29.168 2.190 1.00 22.94 32 ASP C C 1
ATOM 1850 O O . ASP C 1 35 ? 99.568 27.954 2.385 1.00 22.38 32 ASP C O 1
ATOM 1855 N N . VAL C 1 36 ? 98.197 29.744 2.105 1.00 22.95 33 VAL C N 1
ATOM 1856 C CA . VAL C 1 36 ? 96.964 29.036 2.389 1.00 25.95 33 VAL C CA 1
ATOM 1857 C C . VAL C 1 36 ? 96.575 28.122 1.206 1.00 27.03 33 VAL C C 1
ATOM 1858 O O . VAL C 1 36 ? 96.065 27.029 1.441 1.00 27.89 33 VAL C O 1
ATOM 1862 N N . CYS C 1 37 ? 96.878 28.528 -0.035 1.00 26.20 34 CYS C N 1
ATOM 1863 C CA . CYS C 1 37 ? 96.454 27.776 -1.239 1.00 26.40 34 CYS C CA 1
ATOM 1864 C C . CYS C 1 37 ? 97.599 27.058 -1.845 1.00 26.81 34 CYS C C 1
ATOM 1865 O O . CYS C 1 37 ? 98.727 27.549 -1.774 1.00 28.39 34 CYS C O 1
ATOM 1868 N N . THR C 1 38 ? 97.340 25.940 -2.515 1.00 26.34 35 THR C N 1
ATOM 1869 C CA . THR C 1 38 ? 98.382 25.395 -3.374 1.00 26.06 35 THR C CA 1
ATOM 1870 C C . THR C 1 38 ? 98.481 26.255 -4.616 1.00 26.51 35 THR C C 1
ATOM 1871 O O . THR C 1 38 ? 97.574 27.077 -4.884 1.00 26.05 35 THR C O 1
ATOM 1875 N N . ILE C 1 39 ? 99.569 26.066 -5.359 1.00 26.10 36 ILE C N 1
ATOM 1876 C CA . ILE C 1 39 ? 99.738 26.666 -6.690 1.00 26.20 36 ILE C CA 1
ATOM 1877 C C . ILE C 1 39 ? 98.519 26.464 -7.594 1.00 24.93 36 ILE C C 1
ATOM 1878 O O . ILE C 1 39 ? 97.958 27.431 -8.089 1.00 24.33 36 ILE C O 1
ATOM 1883 N N . ASN C 1 40 ? 98.117 25.219 -7.802 1.00 23.82 37 ASN C N 1
ATOM 1884 C CA . ASN C 1 40 ? 97.011 24.933 -8.677 1.00 24.12 37 ASN C CA 1
ATOM 1885 C C . ASN C 1 40 ? 95.686 25.475 -8.156 1.00 23.55 37 ASN C C 1
ATOM 1886 O O . ASN C 1 40 ? 94.828 25.812 -8.968 1.00 22.62 37 ASN C O 1
ATOM 1891 N N . GLU C 1 41 ? 95.492 25.556 -6.827 1.00 22.35 38 GLU C N 1
ATOM 1892 C CA . GLU C 1 41 ? 94.251 26.155 -6.328 1.00 21.52 38 GLU C CA 1
ATOM 1893 C C . GLU C 1 41 ? 94.164 27.636 -6.637 1.00 21.79 38 GLU C C 1
ATOM 1894 O O . GLU C 1 41 ? 93.103 28.160 -7.039 1.00 20.15 38 GLU C O 1
ATOM 1900 N N . LEU C 1 42 ? 95.258 28.342 -6.389 1.00 21.99 39 LEU C N 1
ATOM 1901 C CA . LEU C 1 42 ? 95.275 29.773 -6.652 1.00 23.32 39 LEU C CA 1
ATOM 1902 C C . LEU C 1 42 ? 95.108 30.059 -8.162 1.00 23.95 39 LEU C C 1
ATOM 1903 O O . LEU C 1 42 ? 94.355 30.986 -8.524 1.00 23.37 39 LEU C O 1
ATOM 1908 N N . LEU C 1 43 ? 95.744 29.253 -9.024 1.00 23.94 40 LEU C N 1
ATOM 1909 C CA . LEU C 1 43 ? 95.550 29.406 -10.475 1.00 25.57 40 LEU C CA 1
ATOM 1910 C C . LEU C 1 43 ? 94.104 29.144 -10.822 1.00 25.68 40 LEU C C 1
ATOM 1911 O O . LEU C 1 43 ? 93.525 29.875 -11.593 1.00 25.19 40 LEU C O 1
ATOM 1916 N N . SER C 1 44 ? 93.539 28.077 -10.264 1.00 25.84 41 SER C N 1
ATOM 1917 C CA . SER C 1 44 ? 92.163 27.737 -10.550 1.00 26.89 41 SER C CA 1
ATOM 1918 C C . SER C 1 44 ? 91.134 28.777 -10.074 1.00 26.86 41 SER C C 1
ATOM 1919 O O . SER C 1 44 ? 90.219 29.103 -10.818 1.00 27.12 41 SER C O 1
ATOM 1922 N N . LEU C 1 45 ? 91.283 29.322 -8.868 1.00 26.18 42 LEU C N 1
ATOM 1923 C CA . LEU C 1 45 ? 90.437 30.420 -8.408 1.00 26.32 42 LEU C CA 1
ATOM 1924 C C . LEU C 1 45 ? 90.559 31.668 -9.285 1.00 24.25 42 LEU C C 1
ATOM 1925 O O . LEU C 1 45 ? 89.566 32.301 -9.614 1.00 22.40 42 LEU C O 1
ATOM 1930 N N . SER C 1 46 ? 91.782 32.038 -9.616 1.00 22.84 43 SER C N 1
ATOM 1931 C CA A SER C 1 46 ? 92.005 33.252 -10.359 0.60 23.84 43 SER C CA 1
ATOM 1932 C CA B SER C 1 46 ? 92.045 33.253 -10.401 0.40 22.92 43 SER C CA 1
ATOM 1933 C C . SER C 1 46 ? 91.560 33.110 -11.866 1.00 24.06 43 SER C C 1
ATOM 1934 O O . SER C 1 46 ? 91.133 34.095 -12.522 1.00 23.99 43 SER C O 1
ATOM 1939 N N . GLN C 1 47 ? 91.646 31.892 -12.393 1.00 22.79 44 GLN C N 1
ATOM 1940 C CA . GLN C 1 47 ? 91.108 31.581 -13.720 1.00 22.68 44 GLN C CA 1
ATOM 1941 C C . GLN C 1 47 ? 89.570 31.736 -13.749 1.00 22.77 44 GLN C C 1
ATOM 1942 O O . GLN C 1 47 ? 89.029 32.350 -14.686 1.00 23.08 44 GLN C O 1
ATOM 1948 N N . ARG C 1 48 ? 88.878 31.230 -12.725 1.00 23.33 45 ARG C N 1
ATOM 1949 C CA . ARG C 1 48 ? 87.423 31.374 -12.660 1.00 24.79 45 ARG C CA 1
ATOM 1950 C C . ARG C 1 48 ? 87.031 32.811 -12.594 1.00 23.62 45 ARG C C 1
ATOM 1951 O O . ARG C 1 48 ? 86.024 33.225 -13.203 1.00 23.32 45 ARG C O 1
ATOM 1959 N N . PHE C 1 49 ? 87.818 33.566 -11.835 1.00 22.26 46 PHE C N 1
ATOM 1960 C CA . PHE C 1 49 ? 87.559 34.959 -11.696 1.00 21.99 46 PHE C CA 1
ATOM 1961 C C . PHE C 1 49 ? 87.633 35.647 -13.047 1.00 21.38 46 PHE C C 1
ATOM 1962 O O . PHE C 1 49 ? 86.727 36.407 -13.413 1.00 22.80 46 PHE C O 1
ATOM 1970 N N . GLU C 1 50 ? 88.744 35.459 -13.747 1.00 20.90 47 GLU C N 1
ATOM 1971 C CA . GLU C 1 50 ? 88.953 36.099 -15.032 1.00 20.51 47 GLU C CA 1
ATOM 1972 C C . GLU C 1 50 ? 87.855 35.696 -16.048 1.00 20.10 47 GLU C C 1
ATOM 1973 O O . GLU C 1 50 ? 87.341 36.550 -16.776 1.00 20.29 47 GLU C O 1
ATOM 1979 N N . VAL C 1 51 ? 87.497 34.418 -16.053 1.00 18.62 48 VAL C N 1
ATOM 1980 C CA . VAL C 1 51 ? 86.425 33.890 -16.899 1.00 18.48 48 VAL C CA 1
ATOM 1981 C C . VAL C 1 51 ? 85.104 34.604 -16.566 1.00 18.74 48 VAL C C 1
ATOM 1982 O O . VAL C 1 51 ? 84.373 34.982 -17.473 1.00 18.64 48 VAL C O 1
ATOM 1986 N N . ALA C 1 52 ? 84.818 34.802 -15.269 1.00 18.50 49 ALA C N 1
ATOM 1987 C CA . ALA C 1 52 ? 83.594 35.516 -14.844 1.00 17.61 49 ALA C CA 1
ATOM 1988 C C . ALA C 1 52 ? 83.603 36.965 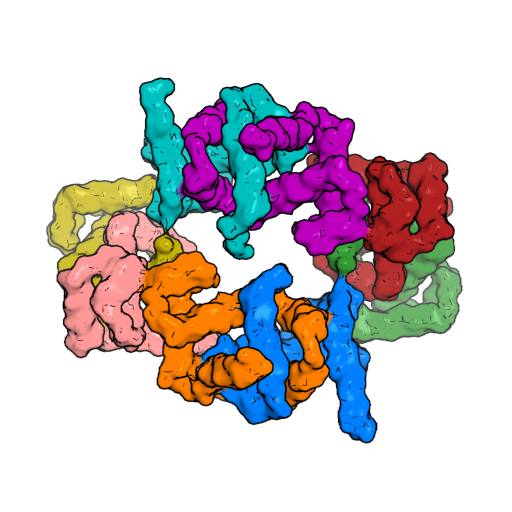-15.345 1.00 18.20 49 ALA C C 1
ATOM 1989 O O . ALA C 1 52 ? 82.578 37.473 -15.874 1.00 18.29 49 ALA C O 1
ATOM 1991 N N . LYS C 1 53 ? 84.749 37.623 -15.207 1.00 17.98 50 LYS C N 1
ATOM 1992 C CA . LYS C 1 53 ? 84.896 38.989 -15.702 1.00 19.29 50 LYS C CA 1
ATOM 1993 C C . LYS C 1 53 ? 84.715 39.052 -17.247 1.00 18.95 50 LYS C C 1
ATOM 1994 O O . LYS C 1 53 ? 84.033 39.964 -17.754 1.00 17.78 50 LYS C O 1
ATOM 2008 N N . LEU C 1 55 ? 83.090 36.864 -19.306 1.00 17.27 52 LEU C N 1
ATOM 2009 C CA . LEU C 1 55 ? 81.705 36.569 -19.649 1.00 17.19 52 LEU C CA 1
ATOM 2010 C C . LEU C 1 55 ? 80.833 37.783 -19.395 1.00 17.50 52 LEU C C 1
ATOM 2011 O O . LEU C 1 55 ? 79.983 38.101 -20.199 1.00 17.63 52 LEU C O 1
ATOM 2016 N N . THR C 1 56 ? 81.078 38.474 -18.295 1.00 17.80 53 THR C N 1
ATOM 2017 C CA . THR C 1 56 ? 80.380 39.713 -17.981 1.00 18.82 53 THR C CA 1
ATOM 2018 C C . THR C 1 56 ? 80.634 40.735 -19.062 1.00 20.07 53 THR C C 1
ATOM 2019 O O . THR C 1 56 ? 79.736 41.490 -19.433 1.00 19.69 53 THR C O 1
ATOM 2023 N N . ASP C 1 57 ? 81.856 40.745 -19.591 1.00 19.97 54 ASP C N 1
ATOM 2024 C CA . ASP C 1 57 ? 82.161 41.674 -20.641 1.00 19.82 54 ASP C CA 1
ATOM 2025 C C . ASP C 1 57 ? 81.727 41.156 -22.034 1.00 18.91 54 ASP C C 1
ATOM 2026 O O . ASP C 1 57 ? 82.137 41.728 -23.015 1.00 16.90 54 ASP C O 1
ATOM 2031 N N . LYS C 1 58 ? 80.911 40.089 -22.097 1.00 17.91 55 LYS C N 1
ATOM 2032 C CA . LYS C 1 58 ? 80.404 39.539 -23.361 1.00 19.36 55 LYS C CA 1
ATOM 2033 C C . LYS C 1 58 ? 81.477 38.962 -24.308 1.00 18.41 55 LYS C C 1
ATOM 2034 O O . LYS C 1 58 ? 81.297 38.978 -25.537 1.00 16.54 55 LYS C O 1
ATOM 2040 N N . ARG C 1 59 ? 82.573 38.423 -23.763 1.00 18.23 56 ARG C N 1
ATOM 2041 C CA . ARG C 1 59 ? 83.621 37.841 -24.643 1.00 17.11 56 ARG C CA 1
ATOM 2042 C C . ARG C 1 59 ? 83.185 36.452 -25.023 1.00 15.82 56 ARG C C 1
ATOM 2043 O O . ARG C 1 59 ? 82.367 35.822 -24.334 1.00 15.47 56 ARG C O 1
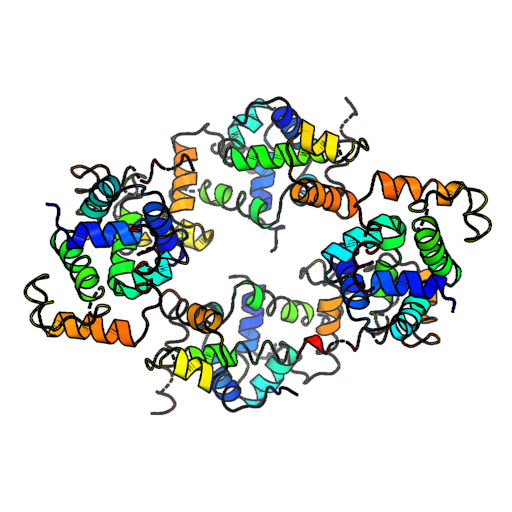ATOM 2051 N N . THR C 1 60 ? 83.740 35.962 -26.114 1.00 14.30 57 THR C N 1
ATOM 2052 C CA . THR C 1 60 ? 83.335 34.667 -26.637 1.00 14.14 57 THR C CA 1
ATOM 2053 C C . THR C 1 60 ? 84.122 33.564 -25.913 1.00 12.72 57 THR C C 1
ATOM 2054 O O . THR C 1 60 ? 85.121 33.834 -25.239 1.00 11.95 57 THR C O 1
ATOM 2058 N N . TYR C 1 61 ? 83.673 32.321 -26.026 1.00 12.03 58 TYR C N 1
ATOM 2059 C CA . TYR C 1 61 ? 84.430 31.236 -25.367 1.00 11.98 58 TYR C CA 1
ATOM 2060 C C . TYR C 1 61 ? 85.822 31.067 -25.874 1.00 12.22 58 TYR C C 1
ATOM 2061 O O . TYR C 1 61 ? 86.718 30.792 -25.063 1.00 13.13 58 TYR C O 1
ATOM 2070 N N . LEU C 1 62 ? 86.053 31.200 -27.188 1.00 11.33 59 LEU C N 1
ATOM 2071 C CA . LEU C 1 62 ? 87.430 31.016 -27.668 1.00 12.99 59 LEU C CA 1
ATOM 2072 C C . LEU C 1 62 ? 88.383 32.084 -27.051 1.00 14.25 59 LEU C C 1
ATOM 2073 O O . LEU C 1 62 ? 89.498 31.764 -26.608 1.00 14.75 59 LEU C O 1
ATOM 2078 N N . ASP C 1 63 ? 87.932 33.338 -27.037 1.00 14.98 60 ASP C N 1
ATOM 2079 C CA . ASP C 1 63 ? 88.726 34.503 -26.502 1.00 15.43 60 ASP C CA 1
ATOM 2080 C C . ASP C 1 63 ? 89.010 34.206 -25.009 1.00 15.74 60 ASP C C 1
ATOM 2081 O O . ASP C 1 63 ? 90.132 34.293 -24.549 1.00 15.51 60 ASP C O 1
ATOM 2086 N N . ILE C 1 64 ? 87.997 33.753 -24.286 1.00 14.74 61 ILE C N 1
ATOM 2087 C CA . ILE C 1 64 ? 88.158 33.423 -22.863 1.00 15.43 61 ILE C CA 1
ATOM 2088 C C . ILE C 1 64 ? 89.171 32.263 -22.686 1.00 16.51 61 ILE C C 1
ATOM 2089 O O . ILE C 1 64 ? 90.083 32.294 -21.806 1.00 16.10 61 ILE C O 1
ATOM 2094 N N . SER C 1 65 ? 89.026 31.236 -23.518 1.00 15.95 62 SER C N 1
ATOM 2095 C CA A SER C 1 65 ? 89.894 30.074 -23.409 0.60 15.25 62 SER C CA 1
ATOM 2096 C CA B SER C 1 65 ? 89.896 30.064 -23.428 0.40 15.57 62 SER C CA 1
ATOM 2097 C C . SER C 1 65 ? 91.349 30.437 -23.722 1.00 16.17 62 SER C C 1
ATOM 2098 O O . SER C 1 65 ? 92.263 30.014 -23.009 1.00 16.02 62 SER C O 1
ATOM 2103 N N . GLU C 1 66 ? 91.567 31.249 -24.750 1.00 15.83 63 GLU C N 1
ATOM 2104 C CA . GLU C 1 66 ? 92.932 31.627 -25.091 1.00 17.95 63 GLU C CA 1
ATOM 2105 C C . GLU C 1 66 ? 93.564 32.477 -23.987 1.00 18.84 63 GLU C C 1
ATOM 2106 O O . GLU C 1 66 ? 94.737 32.320 -23.705 1.00 18.84 63 GLU C O 1
ATOM 2112 N N . LYS C 1 67 ? 92.784 33.364 -23.368 1.00 19.37 64 LYS C N 1
ATOM 2113 C CA . LYS C 1 67 ? 93.332 34.250 -22.315 1.00 19.17 64 LYS C CA 1
ATOM 2114 C C . LYS C 1 67 ? 93.621 33.488 -21.037 1.00 18.25 64 LYS C C 1
ATOM 2115 O O . LYS C 1 67 ? 94.693 33.639 -20.471 1.00 18.39 64 LYS C O 1
ATOM 2121 N N . THR C 1 68 ? 92.675 32.661 -20.594 1.00 17.07 65 THR C N 1
ATOM 2122 C CA . THR C 1 68 ? 92.706 32.043 -19.275 1.00 16.50 65 THR C CA 1
ATOM 2123 C C . THR C 1 68 ? 93.142 30.549 -19.225 1.00 17.46 65 THR C C 1
ATOM 2124 O O . THR C 1 68 ? 93.302 29.979 -18.132 1.00 18.80 65 THR C O 1
ATOM 2128 N N . GLY C 1 69 ? 93.216 29.901 -20.376 1.00 17.00 66 GLY C N 1
ATOM 2129 C CA . GLY C 1 69 ? 93.397 28.433 -20.426 1.00 16.96 66 GLY C CA 1
ATOM 2130 C C . GLY C 1 69 ? 92.101 27.681 -20.117 1.00 16.72 66 GLY C C 1
ATOM 2131 O O . GLY C 1 69 ? 92.085 26.461 -20.198 1.00 17.34 66 GLY C O 1
ATOM 2132 N N . ALA C 1 70 ? 91.000 28.370 -19.801 1.00 15.21 67 ALA C N 1
ATOM 2133 C CA . ALA C 1 70 ? 89.796 27.618 -19.338 1.00 15.70 67 ALA C CA 1
ATOM 2134 C C . ALA C 1 70 ? 89.169 26.790 -20.466 1.00 16.19 67 ALA C C 1
ATOM 2135 O O . ALA C 1 70 ? 89.042 27.275 -21.596 1.00 13.42 67 ALA C O 1
ATOM 2137 N N . SER C 1 71 ? 88.794 25.560 -20.162 1.00 15.82 68 SER C N 1
ATOM 2138 C CA . SER C 1 71 ? 88.028 24.708 -21.095 1.00 17.12 68 SER C CA 1
ATOM 2139 C C . SER C 1 71 ? 86.546 25.181 -21.193 1.00 16.46 68 SER C C 1
ATOM 2140 O O . SER C 1 71 ? 86.067 25.968 -20.367 1.00 17.33 68 SER C O 1
ATOM 2143 N N . THR C 1 72 ? 85.826 24.695 -22.193 1.00 15.15 69 THR C N 1
ATOM 2144 C CA . THR C 1 72 ? 84.363 24.965 -22.309 1.00 15.05 69 THR C CA 1
ATOM 2145 C C . THR C 1 72 ? 83.609 24.521 -21.030 1.00 15.86 69 THR C C 1
ATOM 2146 O O . THR C 1 72 ? 82.749 25.235 -20.546 1.00 15.82 69 THR C O 1
ATOM 2150 N N . ALA C 1 73 ? 83.976 23.382 -20.470 1.00 15.74 70 ALA C N 1
ATOM 2151 C CA . ALA C 1 73 ? 83.303 22.906 -19.270 1.00 17.38 70 ALA C CA 1
ATOM 2152 C C . ALA C 1 73 ? 83.463 23.868 -18.079 1.00 17.44 70 ALA C C 1
ATOM 2153 O O . ALA C 1 73 ? 82.511 24.133 -17.321 1.00 17.91 70 ALA C O 1
ATOM 2155 N N . THR C 1 74 ? 84.670 24.353 -17.901 1.00 17.46 71 THR C N 1
ATOM 2156 C CA . THR C 1 74 ? 84.962 25.305 -16.861 1.00 19.17 71 THR C CA 1
ATOM 2157 C C . THR C 1 74 ? 84.210 26.617 -17.113 1.00 19.96 71 THR C C 1
ATOM 2158 O O . THR C 1 74 ? 83.591 27.182 -16.175 1.00 19.29 71 THR C O 1
ATOM 2162 N N . ILE C 1 75 ? 84.217 27.081 -18.372 1.00 18.03 72 ILE C N 1
ATOM 2163 C CA . ILE C 1 75 ? 83.562 28.348 -18.682 1.00 17.09 72 ILE C CA 1
ATOM 2164 C C . ILE C 1 75 ? 82.061 28.239 -18.443 1.00 17.07 72 ILE C C 1
ATOM 2165 O O . ILE C 1 75 ? 81.451 29.157 -17.937 1.00 18.03 72 ILE C O 1
ATOM 2170 N N . SER C 1 76 ? 81.476 27.122 -18.837 1.00 16.65 73 SER C N 1
ATOM 2171 C CA . SER C 1 76 ? 80.059 26.820 -18.670 1.00 18.96 73 SER C CA 1
ATOM 2172 C C . SER C 1 76 ? 79.633 26.777 -17.202 1.00 21.26 73 SER C C 1
ATOM 2173 O O . SER C 1 76 ? 78.566 27.360 -16.822 1.00 21.20 73 SER C O 1
ATOM 2176 N N . ARG C 1 77 ? 80.459 26.105 -16.385 1.00 22.15 74 ARG C N 1
ATOM 2177 C CA . ARG C 1 77 ? 80.281 26.109 -14.924 1.00 23.85 74 ARG C CA 1
ATOM 2178 C C . ARG C 1 77 ? 80.245 27.558 -14.360 1.00 22.83 74 ARG C C 1
ATOM 2179 O O . ARG C 1 77 ? 79.283 27.916 -13.707 1.00 22.15 74 ARG C O 1
ATOM 2187 N N . VAL C 1 78 ? 81.242 28.383 -14.670 1.00 22.34 75 VAL C N 1
ATOM 2188 C CA . VAL C 1 78 ? 81.222 29.802 -14.300 1.00 22.08 75 VAL C CA 1
ATOM 2189 C C . VAL C 1 78 ? 79.982 30.499 -14.870 1.00 23.65 75 VAL C C 1
ATOM 2190 O O . VAL C 1 78 ? 79.281 31.231 -14.163 1.00 22.76 75 VAL C O 1
ATOM 2194 N N . ASN C 1 79 ? 79.661 30.246 -16.134 1.00 23.81 76 ASN C N 1
ATOM 2195 C CA . ASN C 1 79 ? 78.517 30.931 -16.677 1.00 25.07 76 ASN C CA 1
ATOM 2196 C C . ASN C 1 79 ? 77.217 30.622 -15.877 1.00 26.24 76 ASN C C 1
ATOM 2197 O O . ASN C 1 79 ? 76.403 31.534 -15.605 1.00 24.73 76 ASN C O 1
ATOM 2202 N N . ARG C 1 80 ? 77.033 29.351 -15.514 1.00 26.80 77 ARG C N 1
ATOM 2203 C CA . ARG C 1 80 ? 75.807 28.885 -14.868 1.00 29.80 77 ARG C CA 1
ATOM 2204 C C . ARG C 1 80 ? 75.698 29.546 -13.488 1.00 30.58 77 ARG C C 1
ATOM 2205 O O . ARG C 1 80 ? 74.599 29.897 -13.047 1.00 31.36 77 ARG C O 1
ATOM 2213 N N . SER C 1 81 ? 76.833 29.745 -12.842 1.00 30.80 78 SER C N 1
ATOM 2214 C CA . SER C 1 81 ? 76.885 30.421 -11.556 1.00 32.20 78 SER C CA 1
ATOM 2215 C C . SER C 1 81 ? 76.464 31.855 -11.663 1.00 31.52 78 SER C C 1
ATOM 2216 O O . SER C 1 81 ? 75.701 32.359 -10.832 1.00 29.96 78 SER C O 1
ATOM 2219 N N . LEU C 1 82 ? 77.017 32.503 -12.682 1.00 30.75 79 LEU C N 1
ATOM 2220 C CA . LEU C 1 82 ? 76.828 33.908 -12.951 1.00 30.34 79 LEU C CA 1
ATOM 2221 C C . LEU C 1 82 ? 75.374 34.163 -13.192 1.00 30.31 79 LEU C C 1
ATOM 2222 O O . LEU C 1 82 ? 74.830 35.110 -12.683 1.00 30.91 79 LEU C O 1
ATOM 2227 N N . ASN C 1 83 ? 74.734 33.305 -13.971 1.00 30.67 80 ASN C N 1
ATOM 2228 C CA . ASN C 1 83 ? 73.323 33.443 -14.208 1.00 31.20 80 ASN C CA 1
ATOM 2229 C C . ASN C 1 83 ? 72.463 33.158 -12.979 1.00 31.13 80 ASN C C 1
ATOM 2230 O O . ASN C 1 83 ? 71.405 33.744 -12.859 1.00 29.62 80 ASN C O 1
ATOM 2235 N N . TYR C 1 84 ? 72.889 32.225 -12.124 1.00 30.97 81 TYR C N 1
ATOM 2236 C CA . TYR C 1 84 ? 72.107 31.925 -10.936 1.00 32.44 81 TYR C CA 1
ATOM 2237 C C . TYR C 1 84 ? 72.208 33.057 -9.902 1.00 33.25 81 TYR C C 1
ATOM 2238 O O . TYR C 1 84 ? 71.185 33.552 -9.402 1.00 33.38 81 TYR C O 1
ATOM 2247 N N . GLY C 1 85 ? 73.427 33.479 -9.584 1.00 33.38 82 GLY C N 1
ATOM 2248 C CA . GLY C 1 85 ? 73.565 34.628 -8.690 1.00 33.79 82 GLY C CA 1
ATOM 2249 C C . GLY C 1 85 ? 74.931 35.247 -8.867 1.00 33.04 82 GLY C C 1
ATOM 2250 O O . GLY C 1 85 ? 75.940 34.559 -8.781 1.00 32.83 82 GLY C O 1
ATOM 2251 N N . ASN C 1 86 ? 74.969 36.552 -9.109 1.00 32.15 83 ASN C N 1
ATOM 2252 C CA . ASN C 1 86 ? 76.254 37.215 -9.339 1.00 31.58 83 ASN C CA 1
ATOM 2253 C C . ASN C 1 86 ? 76.407 38.485 -8.498 1.00 30.98 83 ASN C C 1
ATOM 2254 O O . ASN C 1 86 ? 77.059 39.441 -8.930 1.00 30.88 83 ASN C O 1
ATOM 2259 N N . ASP C 1 87 ? 75.786 38.508 -7.327 1.00 29.42 84 ASP C N 1
ATOM 2260 C CA . ASP C 1 87 ? 75.838 39.708 -6.517 1.00 30.00 84 ASP C CA 1
ATOM 2261 C C . ASP C 1 87 ? 77.278 40.010 -6.111 1.00 29.02 84 ASP C C 1
ATOM 2262 O O . ASP C 1 87 ? 77.657 41.192 -5.991 1.00 29.51 84 ASP C O 1
ATOM 2267 N N . GLY C 1 88 ? 78.060 38.948 -5.884 1.00 27.78 85 GLY C N 1
ATOM 2268 C CA . GLY C 1 88 ? 79.441 39.061 -5.398 1.00 25.74 85 GLY C CA 1
ATOM 2269 C C . GLY C 1 88 ? 80.310 39.663 -6.470 1.00 24.88 85 GLY C C 1
ATOM 2270 O O . GLY C 1 88 ? 80.981 40.693 -6.238 1.00 23.92 85 GLY C O 1
ATOM 2271 N N . TYR C 1 89 ? 80.255 39.031 -7.648 1.00 24.10 86 TYR C N 1
ATOM 2272 C CA . TYR C 1 89 ? 80.993 39.459 -8.833 1.00 24.76 86 TYR C CA 1
ATOM 2273 C C . TYR C 1 89 ? 80.640 40.914 -9.227 1.00 24.80 86 TYR C C 1
ATOM 2274 O O . TYR C 1 89 ? 81.550 41.713 -9.448 1.00 24.21 86 TYR C O 1
ATOM 2283 N N . GLU C 1 90 ? 79.342 41.265 -9.251 1.00 25.12 87 GLU C N 1
ATOM 2284 C CA . GLU C 1 90 ? 78.914 42.593 -9.699 1.00 25.31 87 GLU C CA 1
ATOM 2285 C C . GLU C 1 90 ? 79.389 43.622 -8.728 1.00 24.84 87 GLU C C 1
ATOM 2286 O O . GLU C 1 90 ? 79.720 44.762 -9.104 1.00 25.07 87 GLU C O 1
ATOM 2300 N N . VAL C 1 92 ? 82.127 43.470 -6.783 1.00 19.42 89 VAL C N 1
ATOM 2301 C CA . VAL C 1 92 ? 83.532 43.784 -6.931 1.00 18.52 89 VAL C CA 1
ATOM 2302 C C . VAL C 1 92 ? 83.827 44.419 -8.296 1.00 19.12 89 VAL C C 1
ATOM 2303 O O . VAL C 1 92 ? 84.676 45.316 -8.379 1.00 18.97 89 VAL C O 1
ATOM 2307 N N . PHE C 1 93 ? 83.123 43.997 -9.342 1.00 18.57 90 PHE C N 1
ATOM 2308 C CA . PHE C 1 93 ? 83.363 44.624 -10.641 1.00 20.33 90 PHE C CA 1
ATOM 2309 C C . PHE C 1 93 ? 83.027 46.137 -10.596 1.00 21.52 90 PHE C C 1
ATOM 2310 O O . PHE C 1 93 ? 83.772 46.945 -11.139 1.00 20.30 90 PHE C O 1
ATOM 2318 N N . SER C 1 94 ? 81.922 46.512 -9.956 1.00 23.86 91 SER C N 1
ATOM 2319 C CA . SER C 1 94 ? 81.555 47.953 -9.860 1.00 26.93 91 SER C CA 1
ATOM 2320 C C . SER C 1 94 ? 82.663 48.743 -9.192 1.00 27.68 91 SER C C 1
ATOM 2321 O O . SER C 1 94 ? 83.073 49.801 -9.682 1.00 28.60 91 SER C O 1
ATOM 2324 N N . ARG C 1 95 ? 83.141 48.223 -8.069 1.00 28.45 92 ARG C N 1
ATOM 2325 C CA . ARG C 1 95 ? 84.137 48.919 -7.262 1.00 29.80 92 ARG C CA 1
ATOM 2326 C C . ARG C 1 95 ? 85.488 48.976 -7.950 1.00 31.42 92 ARG C C 1
ATOM 2327 O O . ARG C 1 95 ? 86.202 49.974 -7.836 1.00 31.24 92 ARG C O 1
ATOM 2343 N N . LYS C 1 97 ? 85.767 49.086 -11.227 1.00 39.85 94 LYS C N 1
ATOM 2344 C CA . LYS C 1 97 ? 85.588 50.057 -12.311 1.00 42.67 94 LYS C CA 1
ATOM 2345 C C . LYS C 1 97 ? 85.695 51.494 -11.798 1.00 44.74 94 LYS C C 1
ATOM 2346 O O . LYS C 1 97 ? 86.301 52.347 -12.453 1.00 44.86 94 LYS C O 1
ATOM 2352 N N . GLU C 1 98 ? 85.112 51.749 -10.628 1.00 47.26 95 GLU C N 1
ATOM 2353 C CA . GLU C 1 98 ? 85.196 53.047 -9.959 1.00 49.99 95 GLU C CA 1
ATOM 2354 C C . GLU C 1 98 ? 86.633 53.440 -9.627 1.00 51.41 95 GLU C C 1
ATOM 2355 O O . GLU C 1 98 ? 87.041 54.574 -9.882 1.00 51.50 95 GLU C O 1
ATOM 2361 N N . LYS C 1 99 ? 87.388 52.511 -9.041 1.00 53.27 96 LYS C N 1
ATOM 2362 C CA . LYS C 1 99 ? 88.782 52.778 -8.679 1.00 55.23 96 LYS C CA 1
ATOM 2363 C C . LYS C 1 99 ? 89.713 52.945 -9.883 1.00 56.42 96 LYS C C 1
ATOM 2364 O O . LYS C 1 99 ? 90.752 53.596 -9.770 1.00 56.91 96 LYS C O 1
ATOM 2370 N N . GLU C 1 100 ? 89.335 52.376 -11.025 1.00 57.70 97 GLU C N 1
ATOM 2371 C CA . GLU C 1 100 ? 90.139 52.454 -12.247 1.00 58.96 97 GLU C CA 1
ATOM 2372 C C . GLU C 1 100 ? 90.100 53.833 -12.903 1.00 59.64 97 GLU C C 1
ATOM 2373 O O . GLU C 1 100 ? 91.045 54.211 -13.596 1.00 59.93 97 GLU C O 1
ATOM 2379 N N . THR C 1 101 ? 89.014 54.572 -12.667 1.00 60.27 98 THR C N 1
ATOM 2380 C CA . THR C 1 101 ? 88.752 55.860 -13.317 1.00 60.68 98 THR C CA 1
ATOM 2381 C C . THR C 1 101 ? 89.588 57.033 -12.769 1.00 60.65 98 THR C C 1
ATOM 2382 O O . THR C 1 101 ? 89.893 57.109 -11.577 1.00 60.72 98 THR C O 1
ATOM 2386 N N . ILE D 1 8 ? 105.506 33.287 -8.996 1.00 41.92 5 ILE D N 1
ATOM 2387 C CA . ILE D 1 8 ? 104.698 33.580 -10.240 1.00 42.09 5 ILE D CA 1
ATOM 2388 C C . ILE D 1 8 ? 103.526 34.543 -10.003 1.00 41.25 5 ILE D C 1
ATOM 2389 O O . ILE D 1 8 ? 102.775 34.406 -9.023 1.00 41.27 5 ILE D O 1
ATOM 2394 N N . ARG D 1 9 ? 103.410 35.517 -10.911 1.00 40.05 6 ARG D N 1
ATOM 2395 C CA . ARG D 1 9 ? 102.445 36.632 -10.846 1.00 38.77 6 ARG D CA 1
ATOM 2396 C C . ARG D 1 9 ? 101.751 36.723 -12.184 1.00 37.75 6 ARG D C 1
ATOM 2397 O O . ARG D 1 9 ? 102.397 36.954 -13.197 1.00 37.28 6 ARG D O 1
ATOM 2405 N N . THR D 1 10 ? 100.446 36.543 -12.216 1.00 36.36 7 THR D N 1
ATOM 2406 C CA . THR D 1 10 ? 99.788 36.631 -13.489 1.00 35.47 7 THR D CA 1
ATOM 2407 C C . THR D 1 10 ? 98.710 37.662 -13.372 1.00 34.45 7 THR D C 1
ATOM 2408 O O . THR D 1 10 ? 98.252 37.976 -12.281 1.00 34.17 7 THR D O 1
ATOM 2412 N N . GLU D 1 11 ? 98.311 38.186 -14.516 1.00 33.28 8 GLU D N 1
ATOM 2413 C CA . GLU D 1 11 ? 97.204 39.124 -14.591 1.00 32.94 8 GLU D CA 1
ATOM 2414 C C . GLU D 1 11 ? 95.914 38.600 -13.922 1.00 31.48 8 GLU D C 1
ATOM 2415 O O . GLU D 1 11 ? 95.241 39.324 -13.198 1.00 31.38 8 GLU D O 1
ATOM 2421 N N . GLU D 1 12 ? 95.560 37.345 -14.186 1.00 29.64 9 GLU D N 1
ATOM 2422 C CA . GLU D 1 12 ? 94.335 36.779 -13.619 1.00 29.83 9 GLU D CA 1
ATOM 2423 C C . GLU D 1 12 ? 94.400 36.749 -12.076 1.00 28.94 9 GLU D C 1
ATOM 2424 O O . GLU D 1 12 ? 93.394 37.002 -11.437 1.00 28.71 9 GLU D O 1
ATOM 2430 N N . VAL D 1 13 ? 95.582 36.468 -11.515 1.00 28.67 10 VAL D N 1
ATOM 2431 C CA . VAL D 1 13 ? 95.811 36.529 -10.044 1.00 28.14 10 VAL D CA 1
ATOM 2432 C C . VAL D 1 13 ? 95.728 37.978 -9.526 1.00 28.08 10 VAL D C 1
ATOM 2433 O O . VAL D 1 13 ? 94.990 38.254 -8.579 1.00 26.29 10 VAL D O 1
ATOM 2437 N N . ASP D 1 14 ? 96.459 38.896 -10.160 1.00 28.80 11 ASP D N 1
ATOM 2438 C CA . ASP D 1 14 ? 96.338 40.325 -9.777 1.00 29.90 11 ASP D CA 1
ATOM 2439 C C . ASP D 1 14 ? 94.874 40.788 -9.733 1.00 30.66 11 ASP D C 1
ATOM 2440 O O . ASP D 1 14 ? 94.488 41.445 -8.765 1.00 30.74 11 ASP D O 1
ATOM 2445 N N . HIS D 1 15 ? 94.067 40.427 -10.757 1.00 30.83 12 HIS D N 1
ATOM 2446 C CA . HIS D 1 15 ? 92.659 40.878 -10.803 1.00 31.15 12 HIS D CA 1
ATOM 2447 C C . HIS D 1 15 ? 91.893 40.355 -9.601 1.00 30.28 12 HIS D C 1
ATOM 2448 O O . HIS D 1 15 ? 91.155 41.117 -8.947 1.00 29.71 12 HIS D O 1
ATOM 2455 N N . LEU D 1 16 ? 92.062 39.055 -9.340 1.00 28.16 13 LEU D N 1
ATOM 2456 C CA . LEU D 1 16 ? 91.395 38.404 -8.216 1.00 26.64 13 LEU D CA 1
ATOM 2457 C C . LEU D 1 16 ? 91.708 39.171 -6.913 1.00 24.82 13 LEU D C 1
ATOM 2458 O O . LEU D 1 16 ? 90.810 39.482 -6.126 1.00 25.40 13 LEU D O 1
ATOM 2463 N N . PHE D 1 17 ? 92.978 39.475 -6.701 1.00 24.26 14 PHE D N 1
ATOM 2464 C CA . PHE D 1 17 ? 93.417 40.167 -5.453 1.00 24.40 14 PHE D CA 1
ATOM 2465 C C . PHE D 1 17 ? 92.824 41.604 -5.346 1.00 24.00 14 PHE D C 1
ATOM 2466 O O . PHE D 1 17 ? 92.399 42.032 -4.259 1.00 22.88 14 PHE D O 1
ATOM 2474 N N . GLU D 1 18 ? 92.736 42.302 -6.482 1.00 23.46 15 GLU D N 1
ATOM 2475 C CA . GLU D 1 18 ? 92.102 43.663 -6.533 1.00 24.65 15 GLU D CA 1
ATOM 2476 C C . GLU D 1 18 ? 90.640 43.598 -6.081 1.00 23.16 15 GLU D C 1
ATOM 2477 O O . GLU D 1 18 ? 90.153 44.438 -5.329 1.00 22.34 15 GLU D O 1
ATOM 2483 N N . ALA D 1 19 ? 89.957 42.541 -6.499 1.00 23.12 16 ALA D N 1
ATOM 2484 C CA . ALA D 1 19 ? 88.588 42.321 -6.102 1.00 22.76 16 ALA D CA 1
ATOM 2485 C C . ALA D 1 19 ? 88.528 42.028 -4.605 1.00 21.64 16 ALA D C 1
ATOM 2486 O O . ALA D 1 19 ? 87.655 42.540 -3.908 1.00 22.48 16 ALA D O 1
ATOM 2488 N N . ILE D 1 20 ? 89.439 41.196 -4.118 1.00 21.61 17 ILE D N 1
ATOM 2489 C CA . ILE D 1 20 ? 89.471 40.842 -2.678 1.00 21.37 17 ILE D CA 1
ATOM 2490 C C . ILE D 1 20 ? 89.781 42.098 -1.829 1.00 22.46 17 ILE D C 1
ATOM 2491 O O . ILE D 1 20 ? 89.189 42.310 -0.774 1.00 23.18 17 ILE D O 1
ATOM 2496 N N . LEU D 1 21 ? 90.688 42.936 -2.314 1.00 22.96 18 LEU D N 1
ATOM 2497 C CA . LEU D 1 21 ? 91.028 44.163 -1.615 1.00 24.55 18 LEU D CA 1
ATOM 2498 C C . LEU D 1 21 ? 89.877 45.170 -1.573 1.00 25.13 18 LEU D C 1
ATOM 2499 O O . LEU D 1 21 ? 89.890 46.054 -0.729 1.00 27.33 18 LEU D O 1
ATOM 2504 N N . CYS D 1 22 ? 88.892 45.055 -2.464 1.00 24.51 19 CYS D N 1
ATOM 2505 C CA A CYS D 1 22 ? 87.682 45.869 -2.480 0.60 24.16 19 CYS D CA 1
ATOM 2506 C CA B CYS D 1 22 ? 87.781 45.983 -2.324 0.40 24.17 19 CYS D CA 1
ATOM 2507 C C . CYS D 1 22 ? 86.688 45.481 -1.370 1.00 23.95 19 CYS D C 1
ATOM 2508 O O . CYS D 1 22 ? 85.709 46.170 -1.136 1.00 24.23 19 CYS D O 1
ATOM 2513 N N . LEU D 1 23 ? 86.879 44.326 -0.740 1.00 23.63 20 LEU D N 1
ATOM 2514 C CA . LEU D 1 23 ? 85.883 43.873 0.256 1.00 23.39 20 LEU D CA 1
ATOM 2515 C C . LEU D 1 23 ? 86.036 44.618 1.572 1.00 23.89 20 LEU D C 1
ATOM 2516 O O . LEU D 1 23 ? 87.165 44.847 1.992 1.00 23.15 20 LEU D O 1
ATOM 2521 N N . LYS D 1 24 ? 84.919 44.951 2.239 1.00 23.30 21 LYS D N 1
ATOM 2522 C CA . LYS D 1 24 ? 84.975 45.771 3.458 1.00 25.25 21 LYS D CA 1
ATOM 2523 C C . LYS D 1 24 ? 84.515 45.124 4.748 1.00 24.86 21 LYS D C 1
ATOM 2524 O O . LYS D 1 24 ? 84.788 45.644 5.804 1.00 27.19 21 LYS D O 1
ATOM 2530 N N . ASN D 1 25 ? 83.738 44.062 4.681 1.00 24.09 22 ASN D N 1
ATOM 2531 C CA . ASN D 1 25 ? 83.261 43.431 5.892 1.00 25.01 22 ASN D CA 1
ATOM 2532 C C . ASN D 1 25 ? 82.979 41.962 5.602 1.00 25.15 22 ASN D C 1
ATOM 2533 O O . ASN D 1 25 ? 82.958 41.546 4.439 1.00 24.77 22 ASN D O 1
ATOM 2538 N N . LYS D 1 26 ? 82.776 41.184 6.656 1.00 25.26 23 LYS D N 1
ATOM 2539 C CA . LYS D 1 26 ? 82.564 39.740 6.536 1.00 25.95 23 LYS D CA 1
ATOM 2540 C C . LYS D 1 26 ? 81.361 39.414 5.662 1.00 24.97 23 LYS D C 1
ATOM 2541 O O . LYS D 1 26 ? 81.361 38.407 4.965 1.00 24.75 23 LYS D O 1
ATOM 2547 N N . GLU D 1 27 ? 80.318 40.247 5.723 1.00 24.59 24 GLU D N 1
ATOM 2548 C CA A GLU D 1 27 ? 79.138 39.998 4.890 0.60 25.10 24 GLU D CA 1
ATOM 2549 C CA B GLU D 1 27 ? 79.122 40.037 4.910 0.40 24.60 24 GLU D CA 1
ATOM 2550 C C . GLU D 1 27 ? 79.496 40.046 3.424 1.00 24.40 24 GLU D C 1
ATOM 2551 O O . GLU D 1 27 ? 79.071 39.193 2.645 1.00 24.72 24 GLU D O 1
ATOM 2562 N N . GLU D 1 28 ? 80.297 41.023 3.038 1.00 24.36 25 GLU D N 1
ATOM 2563 C CA . GLU D 1 28 ? 80.750 41.084 1.639 1.00 24.08 25 GLU D CA 1
ATOM 2564 C C . GLU D 1 28 ? 81.653 39.912 1.263 1.00 23.95 25 GLU D C 1
ATOM 2565 O O . GLU D 1 28 ? 81.662 39.487 0.105 1.00 23.54 25 GLU D O 1
ATOM 2571 N N . CYS D 1 29 ? 82.424 39.405 2.231 1.00 23.29 26 CYS D N 1
ATOM 2572 C CA . CYS D 1 29 ? 83.246 38.237 1.961 1.00 22.60 26 CYS D CA 1
ATOM 2573 C C . CYS D 1 29 ? 82.362 37.030 1.706 1.00 21.86 26 CYS D C 1
ATOM 2574 O O . CYS D 1 29 ? 82.688 36.238 0.861 1.00 21.33 26 CYS D O 1
ATOM 2577 N N . TYR D 1 30 ? 81.282 36.854 2.460 1.00 22.08 27 TYR D N 1
ATOM 2578 C CA . TYR D 1 30 ? 80.375 35.733 2.147 1.00 23.37 27 TYR D CA 1
ATOM 2579 C C . TYR D 1 30 ? 79.805 35.906 0.734 1.00 23.90 27 TYR D C 1
ATOM 2580 O O . TYR D 1 30 ? 79.835 34.990 -0.054 1.00 23.43 27 TYR D O 1
ATOM 2589 N N . THR D 1 31 ? 79.327 37.098 0.421 1.00 24.77 28 THR D N 1
ATOM 2590 C CA . THR D 1 31 ? 78.769 37.356 -0.907 1.00 25.31 28 THR D CA 1
ATOM 2591 C C . THR D 1 31 ? 79.762 37.050 -2.016 1.00 24.97 28 THR D C 1
ATOM 2592 O O . THR D 1 31 ? 79.419 36.357 -2.984 1.00 24.62 28 THR D O 1
ATOM 2596 N N . PHE D 1 32 ? 81.001 37.521 -1.868 1.00 24.78 29 PHE D N 1
ATOM 2597 C CA . PHE D 1 32 ? 81.989 37.309 -2.926 1.00 25.19 29 PHE D CA 1
ATOM 2598 C C . PHE D 1 32 ? 82.508 35.865 -2.984 1.00 25.76 29 PHE D C 1
ATOM 2599 O O . PHE D 1 32 ? 82.596 35.262 -4.069 1.00 25.81 29 PHE D O 1
ATOM 2607 N N . PHE D 1 33 ? 82.927 35.327 -1.839 1.00 25.35 30 PHE D N 1
ATOM 2608 C CA . PHE D 1 33 ? 83.608 34.028 -1.908 1.00 25.80 30 PHE D CA 1
ATOM 2609 C C . PHE D 1 33 ? 82.616 32.908 -2.224 1.00 26.21 30 PHE D C 1
ATOM 2610 O O . PHE D 1 33 ? 83.025 31.916 -2.766 1.00 26.58 30 PHE D O 1
ATOM 2618 N N . GLU D 1 34 ? 81.348 33.062 -1.843 1.00 26.90 31 GLU D N 1
ATOM 2619 C CA . GLU D 1 34 ? 80.323 32.118 -2.262 1.00 29.66 31 GLU D CA 1
ATOM 2620 C C . GLU D 1 34 ? 80.054 32.196 -3.800 1.00 30.33 31 GLU D C 1
ATOM 2621 O O . GLU D 1 34 ? 79.704 31.193 -4.377 1.00 30.64 31 GLU D O 1
ATOM 2627 N N . ASP D 1 35 ? 80.255 33.354 -4.444 1.00 30.31 32 ASP D N 1
ATOM 2628 C CA . ASP D 1 35 ? 80.216 33.432 -5.927 1.00 31.38 32 ASP D CA 1
ATOM 2629 C C . ASP D 1 35 ? 81.415 32.726 -6.544 1.00 31.35 32 ASP D C 1
ATOM 2630 O O . ASP D 1 35 ? 81.279 32.013 -7.542 1.00 31.38 32 ASP D O 1
ATOM 2635 N N . VAL D 1 36 ? 82.593 32.914 -5.957 1.00 30.35 33 VAL D N 1
ATOM 2636 C CA . VAL D 1 36 ? 83.788 32.408 -6.594 1.00 31.23 33 VAL D CA 1
ATOM 2637 C C . VAL D 1 36 ? 84.177 30.986 -6.211 1.00 31.15 33 VAL D C 1
ATOM 2638 O O . VAL D 1 36 ? 84.791 30.305 -7.034 1.00 32.40 33 VAL D O 1
ATOM 2642 N N . CYS D 1 37 ? 83.888 30.543 -4.983 1.00 28.93 34 CYS D N 1
ATOM 2643 C CA . CYS D 1 37 ? 84.357 29.212 -4.519 1.00 27.74 34 CYS D CA 1
ATOM 2644 C C . CYS D 1 37 ? 83.169 28.335 -4.331 1.00 25.88 34 CYS D C 1
ATOM 2645 O O . CYS D 1 37 ? 82.087 28.838 -4.076 1.00 25.79 34 CYS D O 1
ATOM 2648 N N . THR D 1 38 ? 83.345 27.019 -4.365 1.00 24.93 35 THR D N 1
ATOM 2649 C CA . THR D 1 38 ? 82.259 26.152 -3.885 1.00 23.72 35 THR D CA 1
ATOM 2650 C C . THR D 1 38 ? 82.265 26.218 -2.343 1.00 24.78 35 THR D C 1
ATOM 2651 O O . THR D 1 38 ? 83.271 26.665 -1.722 1.00 22.22 35 THR D O 1
ATOM 2655 N N . ILE D 1 39 ? 81.184 25.760 -1.719 1.00 24.69 36 ILE D N 1
ATOM 2656 C CA . ILE D 1 39 ? 81.185 25.652 -0.243 1.00 26.04 36 ILE D CA 1
ATOM 2657 C C . ILE D 1 39 ? 82.357 24.789 0.277 1.00 25.61 36 ILE D C 1
ATOM 2658 O O . ILE D 1 39 ? 83.031 25.167 1.221 1.00 23.97 36 ILE D O 1
ATOM 2663 N N . ASN D 1 40 ? 82.599 23.636 -0.347 1.00 26.15 37 ASN D N 1
ATOM 2664 C CA . ASN D 1 40 ? 83.703 22.771 0.068 1.00 26.42 37 ASN D CA 1
ATOM 2665 C C . ASN D 1 40 ? 85.050 23.448 -0.002 1.00 25.16 37 ASN D C 1
ATOM 2666 O O . ASN D 1 40 ? 85.880 23.248 0.883 1.00 25.02 37 ASN D O 1
ATOM 2671 N N . GLU D 1 41 ? 85.284 24.246 -1.045 1.00 24.75 38 GLU D N 1
ATOM 2672 C CA . GLU D 1 41 ? 86.540 25.027 -1.160 1.00 23.93 38 GLU D CA 1
ATOM 2673 C C . GLU D 1 41 ? 86.679 26.028 -0.029 1.00 23.93 38 GLU D C 1
ATOM 2674 O O . GLU D 1 41 ? 87.760 26.144 0.564 1.00 21.79 38 GLU D O 1
ATOM 2680 N N . LEU D 1 42 ? 85.594 26.753 0.261 1.00 23.28 39 LEU D N 1
ATOM 2681 C CA . LEU D 1 42 ? 85.613 27.746 1.342 1.00 24.50 39 LEU D CA 1
ATOM 2682 C C . LEU D 1 42 ? 85.893 27.036 2.688 1.00 24.06 39 LEU D C 1
ATOM 2683 O O . LEU D 1 42 ? 86.732 27.472 3.492 1.00 22.55 39 LEU D O 1
ATOM 2688 N N . LEU D 1 43 ? 85.267 25.887 2.883 1.00 23.61 40 LEU D N 1
ATOM 2689 C CA . LEU D 1 43 ? 85.420 25.165 4.136 1.00 24.52 40 LEU D CA 1
ATOM 2690 C C . LEU D 1 43 ? 86.854 24.657 4.278 1.00 24.36 40 LEU D C 1
ATOM 2691 O O . LEU D 1 43 ? 87.436 24.706 5.357 1.00 23.64 40 LEU D O 1
ATOM 2696 N N . SER D 1 44 ? 87.442 24.244 3.160 1.00 24.37 41 SER D N 1
ATOM 2697 C CA . SER D 1 44 ? 88.792 23.736 3.155 1.00 24.87 41 SER D CA 1
ATOM 2698 C C . SER D 1 44 ? 89.804 24.867 3.469 1.00 25.06 41 SER D C 1
ATOM 2699 O O . SER D 1 44 ? 90.773 24.650 4.241 1.00 24.39 41 SER D O 1
ATOM 2702 N N . LEU D 1 45 ? 89.554 26.079 2.959 1.00 24.50 42 LEU D N 1
ATOM 2703 C CA . LEU D 1 45 ? 90.378 27.232 3.331 1.00 25.02 42 LEU D CA 1
ATOM 2704 C C . LEU D 1 45 ? 90.219 27.605 4.790 1.00 25.01 42 LEU D C 1
ATOM 2705 O O . LEU D 1 45 ? 91.198 27.944 5.447 1.00 23.62 42 LEU D O 1
ATOM 2710 N N . SER D 1 46 ? 88.978 27.557 5.284 1.00 23.43 43 SER D N 1
ATOM 2711 C CA . SER D 1 46 ? 88.711 27.893 6.647 1.00 22.25 43 SER D CA 1
ATOM 2712 C C . SER D 1 46 ? 89.413 26.884 7.583 1.00 22.64 43 SER D C 1
ATOM 2713 O O . SER D 1 46 ? 90.006 27.260 8.617 1.00 23.07 43 SER D O 1
ATOM 2716 N N . GLN D 1 47 ? 89.328 25.611 7.221 1.00 21.11 44 GLN D N 1
ATOM 2717 C CA . GLN D 1 47 ? 89.982 24.550 7.970 1.00 21.04 44 GLN D CA 1
ATOM 2718 C C . GLN D 1 47 ? 91.497 24.774 8.088 1.00 20.49 44 GLN D C 1
ATOM 2719 O O . GLN D 1 47 ? 92.038 24.647 9.176 1.00 19.10 44 GLN D O 1
ATOM 2725 N N . ARG D 1 48 ? 92.173 25.090 6.982 1.00 19.54 45 ARG D N 1
ATOM 2726 C CA . ARG D 1 48 ? 93.617 25.369 6.986 1.00 20.67 45 ARG D CA 1
ATOM 2727 C C . ARG D 1 48 ? 93.988 26.539 7.883 1.00 21.32 45 ARG D C 1
ATOM 2728 O O . ARG D 1 48 ? 94.992 26.471 8.617 1.00 20.02 45 ARG D O 1
ATOM 2736 N N . PHE D 1 49 ? 93.172 27.596 7.842 1.00 20.64 46 PHE D N 1
ATOM 2737 C CA . PHE D 1 49 ? 93.454 28.774 8.658 1.00 20.59 46 PHE D CA 1
ATOM 2738 C C . PHE D 1 49 ? 93.286 28.407 10.130 1.00 20.75 46 PHE D C 1
ATOM 2739 O O . PHE D 1 49 ? 94.078 28.842 10.984 1.00 21.37 46 PHE D O 1
ATOM 2747 N N . GLU D 1 50 ? 92.288 27.578 10.430 1.00 20.91 47 GLU D N 1
ATOM 2748 C CA . GLU D 1 50 ? 92.036 27.152 11.821 1.00 20.84 47 GLU D CA 1
ATOM 2749 C C . GLU D 1 50 ? 93.195 26.254 12.282 1.00 20.22 47 GLU D C 1
ATOM 2750 O O . GLU D 1 50 ? 93.685 26.348 13.420 1.00 19.91 47 GLU D O 1
ATOM 2756 N N . VAL D 1 51 ? 93.618 25.367 11.408 1.00 18.26 48 VAL D N 1
ATOM 2757 C CA . VAL D 1 51 ? 94.768 24.542 11.703 1.00 18.07 48 VAL D CA 1
ATOM 2758 C C . VAL D 1 51 ? 95.998 25.411 11.975 1.00 18.76 48 VAL D C 1
ATOM 2759 O O . VAL D 1 51 ? 96.700 25.206 12.962 1.00 20.19 48 VAL D O 1
ATOM 2763 N N . ALA D 1 52 ? 96.250 26.391 11.119 1.00 18.98 49 ALA D N 1
ATOM 2764 C CA . ALA D 1 52 ? 97.411 27.263 11.327 1.00 18.49 49 ALA D CA 1
ATOM 2765 C C . ALA D 1 52 ? 97.348 27.921 12.693 1.00 18.35 49 ALA D C 1
ATOM 2766 O O . ALA D 1 52 ? 98.369 27.935 13.393 1.00 17.83 49 ALA D O 1
ATOM 2768 N N . LYS D 1 53 ? 96.185 28.432 13.090 1.00 18.11 50 LYS D N 1
ATOM 2769 C CA . LYS D 1 53 ? 96.079 29.076 14.412 1.00 19.29 50 LYS D CA 1
ATOM 2770 C C . LYS D 1 53 ? 96.425 28.085 15.540 1.00 19.21 50 LYS D C 1
ATOM 2771 O O . LYS D 1 53 ? 97.206 28.405 16.469 1.00 18.45 50 LYS D O 1
ATOM 2785 N N . LEU D 1 55 ? 98.209 25.296 15.397 1.00 19.39 52 LEU D N 1
ATOM 2786 C CA . LEU D 1 55 ? 99.626 24.920 15.390 1.00 19.35 52 LEU D CA 1
ATOM 2787 C C . LEU D 1 55 ? 100.459 25.984 16.079 1.00 18.40 52 LEU D C 1
ATOM 2788 O O . LEU D 1 55 ? 101.356 25.660 16.848 1.00 18.57 52 LEU D O 1
ATOM 2793 N N . THR D 1 56 ? 100.168 27.261 15.813 1.00 20.31 53 THR D N 1
ATOM 2794 C CA . THR D 1 56 ? 100.935 28.343 16.439 1.00 21.93 53 THR D CA 1
ATOM 2795 C C . THR D 1 56 ? 100.624 28.380 17.961 1.00 21.97 53 THR D C 1
ATOM 2796 O O . THR D 1 56 ? 101.438 28.849 18.741 1.00 21.36 53 THR D O 1
ATOM 2800 N N . ASP D 1 57 ? 99.457 27.855 18.359 1.00 21.25 54 ASP D N 1
ATOM 2801 C CA . ASP D 1 57 ? 99.127 27.685 19.772 1.00 21.00 54 ASP D CA 1
ATOM 2802 C C . ASP D 1 57 ? 99.805 26.428 20.345 1.00 20.74 54 ASP D C 1
ATOM 2803 O O . ASP D 1 57 ? 99.608 26.097 21.513 1.00 20.63 54 ASP D O 1
ATOM 2808 N N . LYS D 1 58 ? 100.545 25.695 19.510 1.00 20.74 55 LYS D N 1
ATOM 2809 C CA . LYS D 1 58 ? 101.258 24.472 19.952 1.00 21.12 55 LYS D CA 1
ATOM 2810 C C . LYS D 1 58 ? 100.287 23.401 20.463 1.00 21.30 55 LYS D C 1
ATOM 2811 O O . LYS D 1 58 ? 100.592 22.641 21.375 1.00 22.21 55 LYS D O 1
ATOM 2817 N N . ARG D 1 59 ? 99.096 23.343 19.876 1.00 21.20 56 ARG D N 1
ATOM 2818 C CA . ARG D 1 59 ? 98.150 22.260 20.187 1.00 20.48 56 ARG D CA 1
ATOM 2819 C C . ARG D 1 59 ? 98.637 20.948 19.529 1.00 20.91 56 ARG D C 1
ATOM 2820 O O . ARG D 1 59 ? 99.281 20.980 18.475 1.00 20.13 56 ARG D O 1
ATOM 2828 N N . THR D 1 60 ? 98.332 19.814 20.150 1.00 20.24 57 THR D N 1
ATOM 2829 C CA . THR D 1 60 ? 98.688 18.524 19.567 1.00 21.48 57 THR D CA 1
ATOM 2830 C C . THR D 1 60 ? 97.877 18.284 18.277 1.00 21.81 57 THR D C 1
ATOM 2831 O O . THR D 1 60 ? 96.817 18.925 18.040 1.00 21.58 57 THR D O 1
ATOM 2835 N N . TYR D 1 61 ? 98.350 17.357 17.449 1.00 22.26 58 TYR D N 1
ATOM 2836 C CA . TYR D 1 61 ? 97.645 17.024 16.190 1.00 22.45 58 TYR D CA 1
ATOM 2837 C C . TYR D 1 61 ? 96.282 16.422 16.467 1.00 22.06 58 TYR D C 1
ATOM 2838 O O . TYR D 1 61 ? 95.325 16.674 15.735 1.00 21.99 58 TYR D O 1
ATOM 2847 N N . LEU D 1 62 ? 96.205 15.617 17.524 1.00 22.27 59 LEU D N 1
ATOM 2848 C CA . LEU D 1 62 ? 94.947 15.001 17.913 1.00 22.71 59 LEU D CA 1
ATOM 2849 C C . LEU D 1 62 ? 93.900 16.063 18.247 1.00 21.78 59 LEU D C 1
ATOM 2850 O O . LEU D 1 62 ? 92.736 15.970 17.843 1.00 21.48 59 LEU D O 1
ATOM 2855 N N . ASP D 1 63 ? 94.331 17.106 18.952 1.00 21.48 60 ASP D N 1
ATOM 2856 C CA . ASP D 1 63 ? 93.438 18.208 19.344 1.00 20.87 60 ASP D CA 1
ATOM 2857 C C . ASP D 1 63 ? 92.963 18.911 18.073 1.00 20.61 60 ASP D C 1
ATOM 2858 O O . ASP D 1 63 ? 91.775 19.163 17.897 1.00 20.18 60 ASP D O 1
ATOM 2863 N N . ILE D 1 64 ? 93.914 19.185 17.184 1.00 20.74 61 ILE D N 1
ATOM 2864 C CA . ILE D 1 64 ? 93.666 19.929 15.979 1.00 20.40 61 ILE D CA 1
ATOM 2865 C C . ILE D 1 64 ? 92.726 19.127 15.049 1.00 20.93 61 ILE D C 1
ATOM 2866 O O . ILE D 1 64 ? 91.739 19.681 14.536 1.00 21.07 61 ILE D O 1
ATOM 2871 N N . SER D 1 65 ? 93.012 17.841 14.852 1.00 21.29 62 SER D N 1
ATOM 2872 C CA . SER D 1 65 ? 92.100 16.959 14.099 1.00 21.74 62 SER D CA 1
ATOM 2873 C C . SER D 1 65 ? 90.695 16.992 14.681 1.00 21.45 62 SER D C 1
ATOM 2874 O O . SER D 1 65 ? 89.714 17.184 13.959 1.00 22.15 62 SER D O 1
ATOM 2877 N N . GLU D 1 66 ? 90.601 16.789 15.994 1.00 21.65 63 GLU D N 1
ATOM 2878 C CA . GLU D 1 66 ? 89.312 16.756 16.646 1.00 21.43 63 GLU D CA 1
ATOM 2879 C C . GLU D 1 66 ? 88.577 18.082 16.429 1.00 21.26 63 GLU D C 1
ATOM 2880 O O . GLU D 1 66 ? 87.415 18.084 16.037 1.00 21.91 63 GLU D O 1
ATOM 2886 N N . LYS D 1 67 ? 89.253 19.217 16.629 1.00 20.84 64 LYS D N 1
ATOM 2887 C CA . LYS D 1 67 ? 88.549 20.515 16.509 1.00 20.21 64 LYS D CA 1
ATOM 2888 C C . LYS D 1 67 ? 88.205 20.910 15.055 1.00 21.14 64 LYS D C 1
ATOM 2889 O O . LYS D 1 67 ? 87.120 21.433 14.792 1.00 20.51 64 LYS D O 1
ATOM 2895 N N . THR D 1 68 ? 89.142 20.695 14.133 1.00 21.20 65 THR D N 1
ATOM 2896 C CA . THR D 1 68 ? 89.011 21.249 12.788 1.00 21.87 65 THR D CA 1
ATOM 2897 C C . THR D 1 68 ? 88.519 20.213 11.771 1.00 22.85 65 THR D C 1
ATOM 2898 O O . THR D 1 68 ? 88.124 20.589 10.670 1.00 23.97 65 THR D O 1
ATOM 2902 N N . GLY D 1 69 ? 88.558 18.926 12.121 1.00 23.11 66 GLY D N 1
ATOM 2903 C CA . GLY D 1 69 ? 88.279 17.858 11.147 1.00 23.61 66 GLY D CA 1
ATOM 2904 C C . GLY D 1 69 ? 89.433 17.548 10.184 1.00 24.35 66 GLY D C 1
ATOM 2905 O O . GLY D 1 69 ? 89.313 16.674 9.305 1.00 24.39 66 GLY D O 1
ATOM 2906 N N . ALA D 1 70 ? 90.558 18.248 10.331 1.00 23.98 67 ALA D N 1
ATOM 2907 C CA . ALA D 1 70 ? 91.672 18.048 9.411 1.00 23.44 67 ALA D CA 1
ATOM 2908 C C . ALA D 1 70 ? 92.312 16.675 9.573 1.00 22.90 67 ALA D C 1
ATOM 2909 O O . ALA D 1 70 ? 92.393 16.130 10.687 1.00 22.71 67 ALA D O 1
ATOM 2911 N N . SER D 1 71 ? 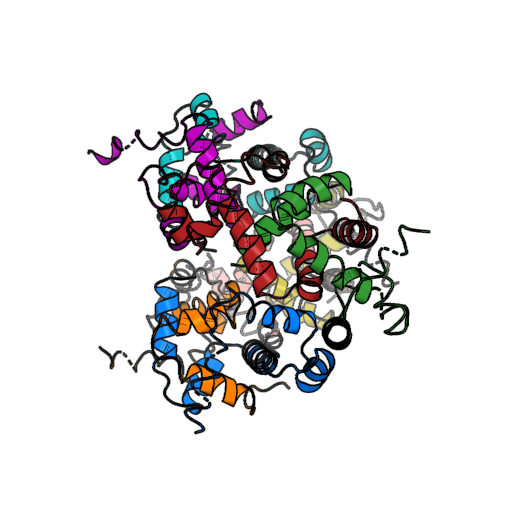92.755 16.115 8.452 1.00 22.07 68 SER D N 1
ATOM 2912 C CA . SER D 1 71 ? 93.574 14.902 8.475 1.00 22.08 68 SER D CA 1
ATOM 2913 C C . SER D 1 71 ? 94.983 15.291 8.852 1.00 21.66 68 SER D C 1
ATOM 2914 O O . SER D 1 71 ? 95.362 16.462 8.750 1.00 20.47 68 SER D O 1
ATOM 2917 N N . THR D 1 72 ? 95.763 14.282 9.227 1.00 21.60 69 THR D N 1
ATOM 2918 C CA . THR D 1 72 ? 97.201 14.423 9.503 1.00 22.48 69 THR D CA 1
ATOM 2919 C C . THR D 1 72 ? 97.914 15.041 8.332 1.00 22.33 69 THR D C 1
ATOM 2920 O O . THR D 1 72 ? 98.696 15.986 8.508 1.00 22.03 69 THR D O 1
ATOM 2924 N N . ALA D 1 73 ? 97.633 14.493 7.146 1.00 21.47 70 ALA D N 1
ATOM 2925 C CA . ALA D 1 73 ? 98.146 15.031 5.896 1.00 21.49 70 ALA D CA 1
ATOM 2926 C C . ALA D 1 73 ? 97.914 16.557 5.765 1.00 20.85 70 ALA D C 1
ATOM 2927 O O . ALA D 1 73 ? 98.832 17.315 5.422 1.00 20.55 70 ALA D O 1
ATOM 2929 N N . THR D 1 74 ? 96.699 17.009 6.061 1.00 20.30 71 THR D N 1
ATOM 2930 C CA . THR D 1 74 ? 96.387 18.438 5.977 1.00 19.96 71 THR D CA 1
ATOM 2931 C C . THR D 1 74 ? 97.185 19.230 6.991 1.00 19.04 71 THR D C 1
ATOM 2932 O O . THR D 1 74 ? 97.748 20.292 6.676 1.00 19.92 71 THR D O 1
ATOM 2936 N N . ILE D 1 75 ? 97.278 18.692 8.199 1.00 18.19 72 ILE D N 1
ATOM 2937 C CA . ILE D 1 75 ? 97.941 19.387 9.278 1.00 18.16 72 ILE D CA 1
ATOM 2938 C C . ILE D 1 75 ? 99.421 19.591 8.958 1.00 18.93 72 ILE D C 1
ATOM 2939 O O . ILE D 1 75 ? 99.988 20.677 9.144 1.00 18.73 72 ILE D O 1
ATOM 2944 N N . SER D 1 76 ? 100.021 18.532 8.470 1.00 19.31 73 SER D N 1
ATOM 2945 C CA A SER D 1 76 ? 101.424 18.533 8.073 0.60 20.30 73 SER D CA 1
ATOM 2946 C CA B SER D 1 76 ? 101.430 18.551 8.088 0.40 19.32 73 SER D CA 1
ATOM 2947 C C . SER D 1 76 ? 101.709 19.532 6.940 1.00 20.26 73 SER D C 1
ATOM 2948 O O . SER D 1 76 ? 102.751 20.198 6.929 1.00 20.43 73 SER D O 1
ATOM 2953 N N . ARG D 1 77 ? 100.776 19.638 5.992 1.00 19.83 74 ARG D N 1
ATOM 2954 C CA . ARG D 1 77 ? 100.940 20.561 4.900 1.00 21.06 74 ARG D CA 1
ATOM 2955 C C . ARG D 1 77 ? 100.877 22.013 5.393 1.00 19.43 74 ARG D C 1
ATOM 2956 O O . ARG D 1 77 ? 101.684 22.853 4.989 1.00 18.67 74 ARG D O 1
ATOM 2964 N N . VAL D 1 78 ? 99.925 22.302 6.264 1.00 19.20 75 VAL D N 1
ATOM 2965 C CA . VAL D 1 78 ? 99.831 23.634 6.832 1.00 19.30 75 VAL D CA 1
ATOM 2966 C C . VAL D 1 78 ? 101.116 23.907 7.666 1.00 19.64 75 VAL D C 1
ATOM 2967 O O . VAL D 1 78 ? 101.691 25.000 7.591 1.00 18.96 75 VAL D O 1
ATOM 2971 N N . ASN D 1 79 ? 101.547 22.906 8.444 1.00 20.53 76 ASN D N 1
ATOM 2972 C CA . ASN D 1 79 ? 102.747 23.030 9.292 1.00 21.06 76 ASN D CA 1
ATOM 2973 C C . ASN D 1 79 ? 103.976 23.414 8.454 1.00 21.44 76 ASN D C 1
ATOM 2974 O O . ASN D 1 79 ? 104.770 24.277 8.844 1.00 21.76 76 ASN D O 1
ATOM 2979 N N . ARG D 1 80 ? 104.122 22.783 7.287 1.00 21.49 77 ARG D N 1
ATOM 2980 C CA . ARG D 1 80 ? 105.236 23.076 6.388 1.00 20.74 77 ARG D CA 1
ATOM 2981 C C . ARG D 1 80 ? 105.137 24.518 5.889 1.00 20.38 77 ARG D C 1
ATOM 2982 O O . ARG D 1 80 ? 106.139 25.236 5.815 1.00 19.91 77 ARG D O 1
ATOM 2990 N N . SER D 1 81 ? 103.921 24.944 5.566 1.00 19.74 78 SER D N 1
ATOM 2991 C CA A SER D 1 81 ? 103.690 26.306 5.106 0.60 20.54 78 SER D CA 1
ATOM 2992 C CA B SER D 1 81 ? 103.683 26.310 5.100 0.40 20.27 78 SER D CA 1
ATOM 2993 C C . SER D 1 81 ? 104.014 27.345 6.189 1.00 20.76 78 SER D C 1
ATOM 2994 O O . SER D 1 81 ? 104.679 28.360 5.940 1.00 20.68 78 SER D O 1
ATOM 2999 N N . LEU D 1 82 ? 103.536 27.086 7.393 1.00 20.61 79 LEU D N 1
ATOM 3000 C CA . LEU D 1 82 ? 103.841 27.915 8.538 1.00 22.47 79 LEU D CA 1
ATOM 3001 C C . LEU D 1 82 ? 105.341 28.075 8.701 1.00 22.05 79 LEU D C 1
ATOM 3002 O O . LEU D 1 82 ? 105.850 29.180 8.917 1.00 21.88 79 LEU D O 1
ATOM 3007 N N . ASN D 1 83 ? 106.066 26.973 8.583 1.00 21.50 80 ASN D N 1
ATOM 3008 C CA . ASN D 1 83 ? 107.502 27.018 8.752 1.00 22.05 80 ASN D CA 1
ATOM 3009 C C . ASN D 1 83 ? 108.299 27.616 7.607 1.00 22.02 80 ASN D C 1
ATOM 3010 O O . ASN D 1 83 ? 109.100 28.521 7.833 1.00 22.60 80 ASN D O 1
ATOM 3015 N N . TYR D 1 84 ? 108.097 27.096 6.398 1.00 21.69 81 TYR D N 1
ATOM 3016 C CA . TYR D 1 84 ? 108.977 27.381 5.255 1.00 21.12 81 TYR D CA 1
ATOM 3017 C C . TYR D 1 84 ? 108.369 28.316 4.241 1.00 21.61 81 TYR D C 1
ATOM 3018 O O . TYR D 1 84 ? 108.989 28.579 3.224 1.00 23.75 81 TYR D O 1
ATOM 3027 N N . GLY D 1 85 ? 107.180 28.820 4.530 1.00 22.49 82 GLY D N 1
ATOM 3028 C CA . GLY D 1 85 ? 106.392 29.624 3.602 1.00 22.41 82 GLY D CA 1
ATOM 3029 C C . GLY D 1 85 ? 106.773 31.079 3.657 1.00 22.73 82 GLY D C 1
ATOM 3030 O O . GLY D 1 85 ? 107.914 31.425 3.947 1.00 22.81 82 GLY D O 1
ATOM 3031 N N . ASN D 1 86 ? 105.784 31.929 3.417 1.00 22.68 83 ASN D N 1
ATOM 3032 C CA . ASN D 1 86 ? 105.991 33.374 3.291 1.00 23.31 83 ASN D CA 1
ATOM 3033 C C . ASN D 1 86 ? 105.801 34.073 4.639 1.00 23.17 83 ASN D C 1
ATOM 3034 O O . ASN D 1 86 ? 105.845 35.284 4.690 1.00 23.85 83 ASN D O 1
ATOM 3039 N N . ASP D 1 87 ? 105.527 33.323 5.704 1.00 23.40 84 ASP D N 1
ATOM 3040 C CA . ASP D 1 87 ? 105.106 33.931 6.989 1.00 23.85 84 ASP D CA 1
ATOM 3041 C C . ASP D 1 87 ? 103.821 34.786 6.809 1.00 23.49 84 ASP D C 1
ATOM 3042 O O . ASP D 1 87 ? 103.634 35.807 7.488 1.00 22.38 84 ASP D O 1
ATOM 3047 N N . GLY D 1 88 ? 102.948 34.370 5.869 1.00 23.02 85 GLY D N 1
ATOM 3048 C CA . GLY D 1 88 ? 101.678 35.069 5.627 1.00 22.52 85 GLY D CA 1
ATOM 3049 C C . GLY D 1 88 ? 100.672 34.817 6.738 1.00 22.50 85 GLY D C 1
ATOM 3050 O O . GLY D 1 88 ? 99.878 35.703 7.091 1.00 22.23 85 GLY D O 1
ATOM 3051 N N . TYR D 1 89 ? 100.679 33.608 7.276 1.00 21.95 86 TYR D N 1
ATOM 3052 C CA . TYR D 1 89 ? 99.844 33.318 8.443 1.00 23.31 86 TYR D CA 1
ATOM 3053 C C . TYR D 1 89 ? 100.250 34.185 9.652 1.00 23.32 86 TYR D C 1
ATOM 3054 O O . TYR D 1 89 ? 99.392 34.767 10.337 1.00 23.01 86 TYR D O 1
ATOM 3063 N N . GLU D 1 90 ? 101.559 34.288 9.894 1.00 23.44 87 GLU D N 1
ATOM 3064 C CA . GLU D 1 90 ? 102.044 35.073 11.039 1.00 23.91 87 GLU D CA 1
ATOM 3065 C C . GLU D 1 90 ? 101.715 36.548 10.799 1.00 22.88 87 GLU D C 1
ATOM 3066 O O . GLU D 1 90 ? 101.249 37.260 11.715 1.00 22.47 87 GLU D O 1
ATOM 3080 N N . VAL D 1 92 ? 99.123 37.892 9.190 1.00 19.86 89 VAL D N 1
ATOM 3081 C CA . VAL D 1 92 ? 97.726 38.247 9.507 1.00 20.52 89 VAL D CA 1
ATOM 3082 C C . VAL D 1 92 ? 97.395 38.120 10.999 1.00 21.28 89 VAL D C 1
ATOM 3083 O O . VAL D 1 92 ? 96.646 38.954 11.525 1.00 20.72 89 VAL D O 1
ATOM 3087 N N . PHE D 1 93 ? 97.930 37.077 11.642 1.00 22.30 90 PHE D N 1
ATOM 3088 C CA . PHE D 1 93 ? 97.808 36.882 13.104 1.00 24.08 90 PHE D CA 1
ATOM 3089 C C . PHE D 1 93 ? 98.297 38.132 13.853 1.00 24.86 90 PHE D C 1
ATOM 3090 O O . PHE D 1 93 ? 97.591 38.663 14.706 1.00 25.05 90 PHE D O 1
ATOM 3098 N N . SER D 1 94 ? 99.483 38.605 13.479 1.00 26.02 91 SER D N 1
ATOM 3099 C CA A SER D 1 94 ? 100.038 39.830 14.029 0.60 26.70 91 SER D CA 1
ATOM 3100 C CA B SER D 1 94 ? 100.054 39.828 14.025 0.40 26.54 91 SER D CA 1
ATOM 3101 C C . SER D 1 94 ? 99.142 41.031 13.794 1.00 27.60 91 SER D C 1
ATOM 3102 O O . SER D 1 94 ? 98.889 41.818 14.723 1.00 26.69 91 SER D O 1
ATOM 3107 N N . ARG D 1 95 ? 98.670 41.188 12.555 1.00 28.35 92 ARG D N 1
ATOM 3108 C CA . ARG D 1 95 ? 97.835 42.342 12.223 1.00 30.83 92 ARG D CA 1
ATOM 3109 C C . ARG D 1 95 ? 96.504 42.358 12.989 1.00 31.99 92 ARG D C 1
ATOM 3110 O O . ARG D 1 95 ? 96.023 43.419 13.418 1.00 31.70 92 ARG D O 1
ATOM 3126 N N . LYS D 1 97 ? 95.951 41.043 15.886 1.00 39.37 94 LYS D N 1
ATOM 3127 C CA . LYS D 1 97 ? 96.336 41.369 17.265 1.00 41.56 94 LYS D CA 1
ATOM 3128 C C . LYS D 1 97 ? 96.293 42.882 17.528 1.00 43.48 94 LYS D C 1
ATOM 3129 O O . LYS D 1 97 ? 95.614 43.326 18.456 1.00 44.16 94 LYS D O 1
ATOM 3135 N N . GLU D 1 98 ? 96.987 43.678 16.718 1.00 45.58 95 GLU D N 1
ATOM 3136 C CA . GLU D 1 98 ? 97.006 45.133 16.943 1.00 47.78 95 GLU D CA 1
ATOM 3137 C C . GLU D 1 98 ? 95.603 45.775 16.799 1.00 48.63 95 GLU D C 1
ATOM 3138 O O . GLU D 1 98 ? 95.323 46.817 17.398 1.00 48.96 95 GLU D O 1
ATOM 3144 N N . LYS D 1 99 ? 94.720 45.137 16.037 1.00 49.69 96 LYS D N 1
ATOM 3145 C CA . LYS D 1 99 ? 93.389 45.699 15.787 1.00 50.85 96 LYS D CA 1
ATOM 3146 C C . LYS D 1 99 ? 92.240 44.733 16.089 1.00 51.27 96 LYS D C 1
ATOM 3147 O O . LYS D 1 99 ? 91.797 44.630 17.244 1.00 51.81 96 LYS D O 1
ATOM 3153 N N . LYS E 1 7 ? 97.156 52.729 26.382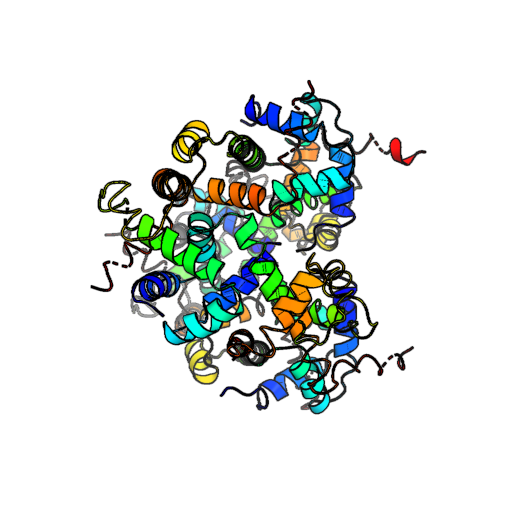 1.00 34.05 4 LYS E N 1
ATOM 3154 C CA . LYS E 1 7 ? 97.586 52.137 27.715 1.00 34.23 4 LYS E CA 1
ATOM 3155 C C . LYS E 1 7 ? 96.519 52.166 28.818 1.00 33.58 4 LYS E C 1
ATOM 3156 O O . LYS E 1 7 ? 95.833 53.169 29.022 1.00 33.44 4 LYS E O 1
ATOM 3162 N N . ILE E 1 8 ? 96.440 51.079 29.578 1.00 33.06 5 ILE E N 1
ATOM 3163 C CA . ILE E 1 8 ? 95.456 50.969 30.649 1.00 32.56 5 ILE E CA 1
ATOM 3164 C C . ILE E 1 8 ? 95.933 51.589 31.981 1.00 32.15 5 ILE E C 1
ATOM 3165 O O . ILE E 1 8 ? 95.103 51.914 32.822 1.00 31.63 5 ILE E O 1
ATOM 3170 N N . ARG E 1 9 ? 97.256 51.762 32.167 1.00 31.45 6 ARG E N 1
ATOM 3171 C CA . ARG E 1 9 ? 97.790 52.330 33.431 1.00 30.12 6 ARG E CA 1
ATOM 3172 C C . ARG E 1 9 ? 97.600 53.834 33.523 1.00 29.44 6 ARG E C 1
ATOM 3173 O O . ARG E 1 9 ? 98.415 54.602 33.025 1.00 29.14 6 ARG E O 1
ATOM 3181 N N . THR E 1 10 ? 96.521 54.238 34.174 1.00 29.09 7 THR E N 1
ATOM 3182 C CA . THR E 1 10 ? 96.154 55.632 34.305 1.00 29.23 7 THR E CA 1
ATOM 3183 C C . THR E 1 10 ? 95.383 55.810 35.585 1.00 29.92 7 THR E C 1
ATOM 3184 O O . THR E 1 10 ? 94.828 54.857 36.160 1.00 29.60 7 THR E O 1
ATOM 3188 N N . GLU E 1 11 ? 95.318 57.062 36.000 1.00 30.15 8 GLU E N 1
ATOM 3189 C CA . GLU E 1 11 ? 94.643 57.444 37.203 1.00 31.39 8 GLU E CA 1
ATOM 3190 C C . GLU E 1 11 ? 93.144 57.173 37.144 1.00 30.90 8 GLU E C 1
ATOM 3191 O O . GLU E 1 11 ? 92.530 56.907 38.171 1.00 30.57 8 GLU E O 1
ATOM 3197 N N . GLU E 1 12 ? 92.555 57.232 35.949 1.00 30.27 9 GLU E N 1
ATOM 3198 C CA . GLU E 1 12 ? 91.121 56.954 35.781 1.00 29.65 9 GLU E CA 1
ATOM 3199 C C . GLU E 1 12 ? 90.871 55.454 35.994 1.00 28.52 9 GLU E C 1
ATOM 3200 O O . GLU E 1 12 ? 89.922 55.064 36.701 1.00 28.00 9 GLU E O 1
ATOM 3206 N N . VAL E 1 13 ? 91.732 54.624 35.387 1.00 27.32 10 VAL E N 1
ATOM 3207 C CA . VAL E 1 13 ? 91.659 53.185 35.613 1.00 26.43 10 VAL E CA 1
ATOM 3208 C C . VAL E 1 13 ? 91.882 52.828 37.103 1.00 25.65 10 VAL E C 1
ATOM 3209 O O . VAL E 1 13 ? 91.157 51.989 37.649 1.00 24.82 10 VAL E O 1
ATOM 3213 N N . ASP E 1 14 ? 92.849 53.485 37.751 1.00 24.66 11 ASP E N 1
ATOM 3214 C CA . ASP E 1 14 ? 93.016 53.369 39.206 1.00 25.24 11 ASP E CA 1
ATOM 3215 C C . ASP E 1 14 ? 91.699 53.595 39.954 1.00 25.86 11 ASP E C 1
ATOM 3216 O O . ASP E 1 14 ? 91.400 52.867 40.897 1.00 25.49 11 ASP E O 1
ATOM 3221 N N . HIS E 1 15 ? 90.939 54.628 39.575 1.00 27.17 12 HIS E N 1
ATOM 3222 C CA . HIS E 1 15 ? 89.684 54.936 40.297 1.00 28.48 12 HIS E CA 1
ATOM 3223 C C . HIS E 1 15 ? 88.706 53.832 40.071 1.00 27.52 12 HIS E C 1
ATOM 3224 O O . HIS E 1 15 ? 88.052 53.388 41.014 1.00 28.31 12 HIS E O 1
ATOM 3231 N N . LEU E 1 16 ? 88.596 53.388 38.826 1.00 26.80 13 LEU E N 1
ATOM 3232 C CA . LEU E 1 16 ? 87.723 52.258 38.527 1.00 27.07 13 LEU E CA 1
ATOM 3233 C C . LEU E 1 16 ? 88.057 51.044 39.424 1.00 27.33 13 LEU E C 1
ATOM 3234 O O . LEU E 1 16 ? 87.162 50.390 39.957 1.00 28.73 13 LEU E O 1
ATOM 3239 N N . PHE E 1 17 ? 89.348 50.765 39.586 1.00 26.69 14 PHE E N 1
ATOM 3240 C CA . PHE E 1 17 ? 89.796 49.628 40.391 1.00 25.94 14 PHE E CA 1
ATOM 3241 C C . PHE E 1 17 ? 89.490 49.820 41.885 1.00 25.54 14 PHE E C 1
ATOM 3242 O O . PHE E 1 17 ? 89.106 48.866 42.566 1.00 24.35 14 PHE E O 1
ATOM 3250 N N . GLU E 1 18 ? 89.665 51.050 42.363 1.00 25.52 15 GLU E N 1
ATOM 3251 C CA . GLU E 1 18 ? 89.197 51.475 43.684 1.00 26.94 15 GLU E CA 1
ATOM 3252 C C . GLU E 1 18 ? 87.731 51.186 43.913 1.00 26.36 15 GLU E C 1
ATOM 3253 O O . GLU E 1 18 ? 87.361 50.778 45.002 1.00 27.34 15 GLU E O 1
ATOM 3259 N N . ALA E 1 19 ? 86.892 51.412 42.899 1.00 25.83 16 ALA E N 1
ATOM 3260 C CA . ALA E 1 19 ? 85.489 51.070 43.006 1.00 24.85 16 ALA E CA 1
ATOM 3261 C C . ALA E 1 19 ? 85.346 49.555 43.125 1.00 24.61 16 ALA E C 1
ATOM 3262 O O . ALA E 1 19 ? 84.585 49.060 43.954 1.00 23.85 16 ALA E O 1
ATOM 3264 N N . ILE E 1 20 ? 86.069 48.811 42.284 1.00 23.99 17 ILE E N 1
ATOM 3265 C CA . ILE E 1 20 ? 85.867 47.358 42.231 1.00 23.42 17 ILE E CA 1
ATOM 3266 C C . ILE E 1 20 ? 86.303 46.709 43.541 1.00 23.78 17 ILE E C 1
ATOM 3267 O O . ILE E 1 20 ? 85.617 45.807 44.060 1.00 23.57 17 ILE E O 1
ATOM 3272 N N . LEU E 1 21 ? 87.388 47.223 44.120 1.00 22.93 18 LEU E N 1
ATOM 3273 C CA . LEU E 1 21 ? 87.917 46.703 45.366 1.00 24.02 18 LEU E CA 1
ATOM 3274 C C . LEU E 1 21 ? 87.002 46.963 46.572 1.00 24.78 18 LEU E C 1
ATOM 3275 O O . LEU E 1 21 ? 87.117 46.266 47.583 1.00 25.73 18 LEU E O 1
ATOM 3280 N N . CYS E 1 22 ? 86.122 47.946 46.479 1.00 24.47 19 CYS E N 1
ATOM 3281 C CA A CYS E 1 22 ? 85.211 48.159 47.588 0.60 25.46 19 CYS E CA 1
ATOM 3282 C CA B CYS E 1 22 ? 85.106 48.240 47.492 0.40 25.63 19 CYS E CA 1
ATOM 3283 C C . CYS E 1 22 ? 83.956 47.250 47.503 1.00 25.38 19 CYS E C 1
ATOM 3284 O O . CYS E 1 22 ? 83.155 47.238 48.430 1.00 25.78 19 CYS E O 1
ATOM 3289 N N . LEU E 1 23 ? 83.802 46.464 46.431 1.00 24.72 20 LEU E N 1
ATOM 3290 C CA . LEU E 1 23 ? 82.637 45.541 46.364 1.00 23.70 20 LEU E CA 1
ATOM 3291 C C . LEU E 1 23 ? 82.866 44.478 47.395 1.00 24.33 20 LEU E C 1
ATOM 3292 O O . LEU E 1 23 ? 83.969 43.946 47.480 1.00 24.13 20 LEU E O 1
ATOM 3297 N N . LYS E 1 24 ? 81.848 44.187 48.204 1.00 23.99 21 LYS E N 1
ATOM 3298 C CA . LYS E 1 24 ? 82.014 43.294 49.358 1.00 24.64 21 LYS E CA 1
ATOM 3299 C C . LYS E 1 24 ? 81.654 41.842 49.082 1.00 23.12 21 LYS E C 1
ATOM 3300 O O . LYS E 1 24 ? 82.060 40.951 49.821 1.00 23.41 21 LYS E O 1
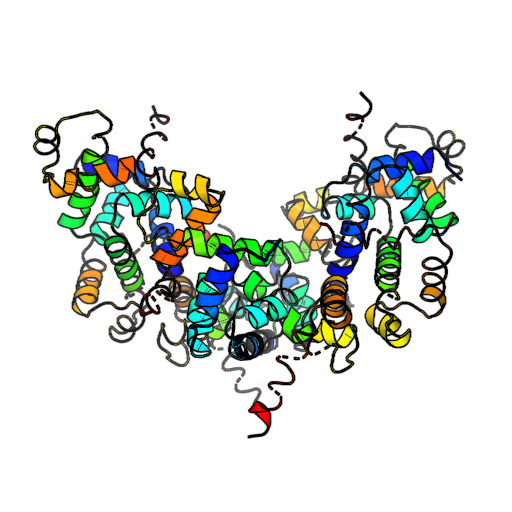ATOM 3306 N N . ASN E 1 25 ? 80.809 41.600 48.093 1.00 21.53 22 ASN E N 1
ATOM 3307 C CA . ASN E 1 25 ? 80.248 40.268 47.950 1.00 20.23 22 ASN E CA 1
ATOM 3308 C C . ASN E 1 25 ? 79.673 40.086 46.556 1.00 19.68 22 ASN E C 1
ATOM 3309 O O . ASN E 1 25 ? 79.582 41.028 45.783 1.00 19.09 22 ASN E O 1
ATOM 3314 N N . LYS E 1 26 ? 79.295 38.862 46.224 1.00 18.93 23 LYS E N 1
ATOM 3315 C CA . LYS E 1 26 ? 78.807 38.575 44.897 1.00 18.82 23 LYS E CA 1
ATOM 3316 C C . LYS E 1 26 ? 77.597 39.458 44.408 1.00 18.95 23 LYS E C 1
ATOM 3317 O O . LYS E 1 26 ? 77.538 39.897 43.241 1.00 18.19 23 LYS E O 1
ATOM 3323 N N . GLU E 1 27 ? 76.615 39.664 45.276 1.00 17.67 24 GLU E N 1
ATOM 3324 C CA . GLU E 1 27 ? 75.418 40.464 44.881 1.00 18.41 24 GLU E CA 1
ATOM 3325 C C . GLU E 1 27 ? 75.780 41.910 44.537 1.00 18.41 24 GLU E C 1
ATOM 3326 O O . GLU E 1 27 ? 75.195 42.493 43.650 1.00 19.26 24 GLU E O 1
ATOM 3332 N N . GLU E 1 28 ? 76.753 42.466 45.239 1.00 19.39 25 GLU E N 1
ATOM 3333 C CA . GLU E 1 28 ? 77.263 43.798 44.944 1.00 20.21 25 GLU E CA 1
ATOM 3334 C C . GLU E 1 28 ? 77.990 43.839 43.612 1.00 20.61 25 GLU E C 1
ATOM 3335 O O . GLU E 1 28 ? 77.899 44.856 42.888 1.00 19.79 25 GLU E O 1
ATOM 3341 N N . CYS E 1 29 ? 78.716 42.764 43.263 1.00 19.71 26 CYS E N 1
ATOM 3342 C CA . CYS E 1 29 ? 79.243 42.643 41.866 1.00 18.96 26 CYS E CA 1
ATOM 3343 C C . CYS E 1 29 ? 78.138 42.651 40.774 1.00 18.29 26 CYS E C 1
ATOM 3344 O O . CYS E 1 29 ? 78.270 43.333 39.746 1.00 17.63 26 CYS E O 1
ATOM 3347 N N . TYR E 1 30 ? 77.099 41.847 40.940 1.00 18.39 27 TYR E N 1
ATOM 3348 C CA . TYR E 1 30 ? 75.964 41.902 40.012 1.00 19.06 27 TYR E CA 1
ATOM 3349 C C . TYR E 1 30 ? 75.398 43.360 39.948 1.00 20.31 27 TYR E C 1
ATOM 3350 O O . TYR E 1 30 ? 75.126 43.879 38.858 1.00 20.51 27 TYR E O 1
ATOM 3359 N N . THR E 1 31 ? 75.189 43.972 41.105 1.00 19.85 28 THR E N 1
ATOM 3360 C CA . THR E 1 31 ? 74.669 45.344 41.159 1.00 22.65 28 THR E CA 1
ATOM 3361 C C . THR E 1 31 ? 75.572 46.313 40.340 1.00 22.64 28 THR E C 1
ATOM 3362 O O . THR E 1 31 ? 75.081 47.066 39.498 1.00 22.31 28 THR E O 1
ATOM 3366 N N . PHE E 1 32 ? 76.874 46.243 40.585 1.00 22.87 29 PHE E N 1
ATOM 3367 C CA . PHE E 1 32 ? 77.802 47.144 39.966 1.00 23.59 29 PHE E CA 1
ATOM 3368 C C . PHE E 1 32 ? 78.056 46.781 38.496 1.00 24.43 29 PHE E C 1
ATOM 3369 O O . PHE E 1 32 ? 77.894 47.625 37.601 1.00 24.09 29 PHE E O 1
ATOM 3377 N N . PHE E 1 33 ? 78.407 45.525 38.218 1.00 24.59 30 PHE E N 1
ATOM 3378 C CA . PHE E 1 33 ? 78.786 45.187 36.861 1.00 24.50 30 PHE E CA 1
ATOM 3379 C C . PHE E 1 33 ? 77.637 45.240 35.885 1.00 25.65 30 PHE E C 1
ATOM 3380 O O . PHE E 1 33 ? 77.843 45.510 34.706 1.00 25.58 30 PHE E O 1
ATOM 3388 N N . GLU E 1 34 ? 76.424 44.985 36.365 1.00 26.29 31 GLU E N 1
ATOM 3389 C CA . GLU E 1 34 ? 75.262 45.081 35.497 1.00 28.13 31 GLU E CA 1
ATOM 3390 C C . GLU E 1 34 ? 75.008 46.551 35.109 1.00 27.92 31 GLU E C 1
ATOM 3391 O O . GLU E 1 34 ? 74.426 46.813 34.067 1.00 28.01 31 GLU E O 1
ATOM 3397 N N . ASP E 1 35 ? 75.398 47.480 35.971 1.00 27.66 32 ASP E N 1
ATOM 3398 C CA . ASP E 1 35 ? 75.256 48.904 35.685 1.00 28.51 32 ASP E CA 1
ATOM 3399 C C . ASP E 1 35 ? 76.340 49.350 34.698 1.00 28.70 32 ASP E C 1
ATOM 3400 O O . ASP E 1 35 ? 76.050 50.094 33.777 1.00 28.48 32 ASP E O 1
ATOM 3405 N N . VAL E 1 36 ? 77.575 48.887 34.902 1.00 28.82 33 VAL E N 1
ATOM 3406 C CA . VAL E 1 36 ? 78.702 49.392 34.152 1.00 29.38 33 VAL E CA 1
ATOM 3407 C C . VAL E 1 36 ? 78.942 48.686 32.829 1.00 30.10 33 VAL E C 1
ATOM 3408 O O . VAL E 1 36 ? 79.567 49.253 31.947 1.00 30.40 33 VAL E O 1
ATOM 3412 N N . CYS E 1 37 ? 78.430 47.469 32.671 1.00 29.66 34 CYS E N 1
ATOM 3413 C CA . CYS E 1 37 ? 78.664 46.680 31.463 1.00 29.71 34 CYS E CA 1
ATOM 3414 C C . CYS E 1 37 ? 77.375 46.352 30.803 1.00 28.89 34 CYS E C 1
ATOM 3415 O O . CYS E 1 37 ? 76.348 46.309 31.449 1.00 29.60 34 CYS E O 1
ATOM 3418 N N . THR E 1 38 ? 77.432 46.007 29.532 1.00 28.76 35 THR E N 1
ATOM 3419 C CA . THR E 1 38 ? 76.266 45.393 28.920 1.00 29.02 35 THR E CA 1
ATOM 3420 C C . THR E 1 38 ? 76.273 43.899 29.255 1.00 28.75 35 THR E C 1
ATOM 3421 O O . THR E 1 38 ? 77.299 43.346 29.732 1.00 27.90 35 THR E O 1
ATOM 3425 N N . ILE E 1 39 ? 75.139 43.265 29.009 1.00 27.50 36 ILE E N 1
ATOM 3426 C CA . ILE E 1 39 ? 74.991 41.829 29.152 1.00 28.59 36 ILE E CA 1
ATOM 3427 C C . ILE E 1 39 ? 76.056 41.078 28.338 1.00 28.56 36 ILE E C 1
ATOM 3428 O O . ILE E 1 39 ? 76.747 40.220 28.887 1.00 27.94 36 ILE E O 1
ATOM 3433 N N . ASN E 1 40 ? 76.184 41.387 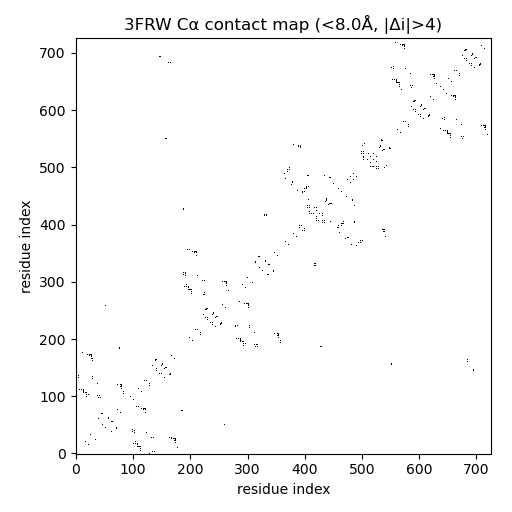27.036 1.00 28.52 37 ASN E N 1
ATOM 3434 C CA . ASN E 1 40 ? 77.183 40.703 26.207 1.00 28.66 37 ASN E CA 1
ATOM 3435 C C . ASN E 1 40 ? 78.639 40.915 26.659 1.00 27.20 37 ASN E C 1
ATOM 3436 O O . ASN E 1 40 ? 79.477 40.025 26.475 1.00 26.55 37 ASN E O 1
ATOM 3441 N N . GLU E 1 41 ? 78.960 42.089 27.201 1.00 25.83 38 GLU E N 1
ATOM 3442 C CA . GLU E 1 41 ? 80.315 42.326 27.700 1.00 26.24 38 GLU E CA 1
ATOM 3443 C C . GLU E 1 41 ? 80.589 41.421 28.906 1.00 25.76 38 GLU E C 1
ATOM 3444 O O . GLU E 1 41 ? 81.671 40.832 29.052 1.00 24.21 38 GLU E O 1
ATOM 3450 N N . LEU E 1 42 ? 79.594 41.334 29.790 1.00 24.35 39 LEU E N 1
ATOM 3451 C CA . LEU E 1 42 ? 79.809 40.662 31.061 1.00 24.60 39 LEU E CA 1
ATOM 3452 C C . LEU E 1 42 ? 79.909 39.173 30.747 1.00 23.65 39 LEU E C 1
ATOM 3453 O O . LEU E 1 42 ? 80.829 38.494 31.203 1.00 23.73 39 LEU E O 1
ATOM 3458 N N . LEU E 1 43 ? 79.037 38.713 29.866 1.00 22.97 40 LEU E N 1
ATOM 3459 C CA . LEU E 1 43 ? 79.058 37.339 29.402 1.00 23.19 40 LEU E CA 1
ATOM 3460 C C . LEU E 1 43 ? 80.352 36.978 28.667 1.00 23.72 40 LEU E C 1
ATOM 3461 O O . LEU E 1 43 ? 80.806 35.833 28.790 1.00 23.44 40 LEU E O 1
ATOM 3466 N N . SER E 1 44 ? 80.954 37.938 27.943 1.00 22.71 41 SER E N 1
ATOM 3467 C CA A SER E 1 44 ? 82.217 37.674 27.224 0.60 23.17 41 SER E CA 1
ATOM 3468 C CA B SER E 1 44 ? 82.203 37.695 27.217 0.40 23.02 41 SER E CA 1
ATOM 3469 C C . SER E 1 44 ? 83.360 37.484 28.194 1.00 22.70 41 SER E C 1
ATOM 3470 O O . SER E 1 44 ? 84.236 36.640 27.970 1.00 24.27 41 SER E O 1
ATOM 3475 N N . LEU E 1 45 ? 83.360 38.253 29.276 1.00 22.67 42 LEU E N 1
ATOM 3476 C CA . LEU E 1 45 ? 84.407 38.110 30.274 1.00 22.77 42 LEU E CA 1
ATOM 3477 C C . LEU E 1 45 ? 84.285 36.753 30.983 1.00 22.49 42 LEU E C 1
ATOM 3478 O O . LEU E 1 45 ? 85.305 36.115 31.276 1.00 21.95 42 LEU E O 1
ATOM 3483 N N . SER E 1 46 ? 83.046 36.347 31.301 1.00 20.83 43 SER E N 1
ATOM 3484 C CA A SER E 1 46 ? 82.818 35.082 32.015 0.60 20.97 43 SER E CA 1
ATOM 3485 C CA B SER E 1 46 ? 82.797 35.081 32.007 0.40 20.50 43 SER E CA 1
ATOM 3486 C C . SER E 1 46 ? 83.097 33.895 31.080 1.00 20.55 43 SER E C 1
ATOM 3487 O O . SER E 1 46 ? 83.605 32.848 31.507 1.00 20.79 43 SER E O 1
ATOM 3492 N N . GLN E 1 47 ? 82.793 34.058 29.791 1.00 20.26 44 GLN E N 1
ATOM 3493 C CA . GLN E 1 47 ? 83.300 33.082 28.800 1.00 18.99 44 GLN E CA 1
ATOM 3494 C C . GLN E 1 47 ? 84.865 32.931 28.808 1.00 18.42 44 GLN E C 1
ATOM 3495 O O . GLN E 1 47 ? 85.368 31.817 28.846 1.00 17.85 44 GLN E O 1
ATOM 3501 N N . ARG E 1 48 ? 85.618 34.030 28.746 1.00 18.33 45 ARG E N 1
ATOM 3502 C CA . ARG E 1 48 ? 87.093 33.946 28.786 1.00 20.35 45 ARG E CA 1
ATOM 3503 C C . ARG E 1 48 ? 87.601 33.299 30.062 1.00 20.48 45 ARG E C 1
ATOM 3504 O O . ARG E 1 48 ? 88.515 32.464 30.007 1.00 19.42 45 ARG E O 1
ATOM 3512 N N . PHE E 1 49 ? 86.945 33.621 31.184 1.00 20.00 46 PHE E N 1
ATOM 3513 C CA . PHE E 1 49 ? 87.340 33.072 32.463 1.00 20.07 46 PHE E CA 1
ATOM 3514 C C . PHE E 1 49 ? 87.116 31.572 32.490 1.00 19.84 46 PHE E C 1
ATOM 3515 O O . PHE E 1 49 ? 88.018 30.832 32.929 1.00 20.49 46 PHE E O 1
ATOM 3523 N N . GLU E 1 50 ? 85.957 31.107 32.017 1.00 18.60 47 GLU E N 1
ATOM 3524 C CA . GLU E 1 50 ? 85.728 29.646 31.889 1.00 19.02 47 GLU E CA 1
ATOM 3525 C C . GLU E 1 50 ? 86.690 28.937 30.890 1.00 18.32 47 GLU E C 1
ATOM 3526 O O . GLU E 1 50 ? 87.139 27.806 31.119 1.00 18.74 47 GLU E O 1
ATOM 3532 N N . VAL E 1 51 ? 86.968 29.592 29.772 1.00 17.92 48 VAL E N 1
ATOM 3533 C CA . VAL E 1 51 ? 87.956 29.092 28.815 1.00 17.40 48 VAL E CA 1
ATOM 3534 C C . VAL E 1 51 ? 89.346 28.992 29.479 1.00 17.56 48 VAL E C 1
ATOM 3535 O O . VAL E 1 51 ? 90.037 27.964 29.375 1.00 17.98 48 VAL E O 1
ATOM 3539 N N . ALA E 1 52 ? 89.749 30.048 30.182 1.00 17.72 49 ALA E N 1
ATOM 3540 C CA . ALA E 1 52 ? 91.043 30.013 30.889 1.00 17.10 49 ALA E CA 1
ATOM 3541 C C . ALA E 1 52 ? 91.108 28.815 31.827 1.00 17.85 49 ALA E C 1
ATOM 3542 O O . ALA E 1 52 ? 92.110 28.091 31.863 1.00 17.26 49 ALA E O 1
ATOM 3544 N N . LYS E 1 53 ? 90.032 28.577 32.573 1.00 18.02 50 LYS E N 1
ATOM 3545 C CA . LYS E 1 53 ? 90.004 27.413 33.476 1.00 19.54 50 LYS E CA 1
ATOM 3546 C C . LYS E 1 53 ? 90.185 26.083 32.725 1.00 18.88 50 LYS E C 1
ATOM 3547 O O . LYS E 1 53 ? 91.011 25.255 33.134 1.00 18.72 50 LYS E O 1
ATOM 3561 N N . LEU E 1 55 ? 91.385 25.450 29.680 1.00 17.42 52 LEU E N 1
ATOM 3562 C CA . LEU E 1 55 ? 92.751 25.366 29.095 1.00 17.28 52 LEU E CA 1
ATOM 3563 C C . LEU E 1 55 ? 93.789 24.919 30.136 1.00 17.17 52 LEU E C 1
ATOM 3564 O O . LEU E 1 55 ? 94.636 24.037 29.875 1.00 16.27 52 LEU E O 1
ATOM 3569 N N . THR E 1 56 ? 93.695 25.488 31.338 1.00 17.35 53 THR E N 1
ATOM 3570 C CA A THR E 1 56 ? 94.655 25.144 32.378 0.50 18.04 53 THR E CA 1
ATOM 3571 C CA B THR E 1 56 ? 94.623 25.161 32.430 0.50 17.36 53 THR E CA 1
ATOM 3572 C C . THR E 1 56 ? 94.414 23.698 32.810 1.00 18.48 53 THR E C 1
ATOM 3573 O O . THR E 1 56 ? 95.350 23.001 33.173 1.00 18.65 53 THR E O 1
ATOM 3580 N N . ASP E 1 57 ? 93.159 23.241 32.727 1.00 19.63 54 ASP E N 1
ATOM 3581 C CA . ASP E 1 57 ? 92.786 21.835 32.992 1.00 20.67 54 ASP E CA 1
ATOM 3582 C C . ASP E 1 57 ? 93.055 20.880 31.834 1.00 20.54 54 ASP E C 1
ATOM 3583 O O . ASP E 1 57 ? 92.571 19.763 31.831 1.00 20.40 54 ASP E O 1
ATOM 3588 N N . LYS E 1 58 ? 93.833 21.326 30.852 1.00 20.59 55 LYS E N 1
ATOM 3589 C CA . LYS E 1 58 ? 94.233 20.514 29.669 1.00 20.72 55 LYS E CA 1
ATOM 3590 C C . LYS E 1 58 ? 93.119 19.966 28.805 1.00 19.31 55 LYS E C 1
ATOM 3591 O O . LYS E 1 58 ? 93.275 18.899 28.215 1.00 19.32 55 LYS E O 1
ATOM 3597 N N . ARG E 1 59 ? 92.017 20.685 28.699 1.00 18.92 56 ARG E N 1
ATOM 3598 C CA . ARG E 1 59 ? 90.905 20.275 27.820 1.00 18.71 56 ARG E CA 1
ATOM 3599 C C . ARG E 1 59 ? 91.212 20.616 26.353 1.00 17.82 56 ARG E C 1
ATOM 3600 O O . ARG E 1 59 ? 92.008 21.525 26.077 1.00 18.25 56 ARG E O 1
ATOM 3608 N N . THR E 1 60 ? 90.589 19.888 25.429 1.00 17.07 57 THR E N 1
ATOM 3609 C CA . THR E 1 60 ? 90.810 20.085 23.993 1.00 15.88 57 THR E CA 1
ATOM 3610 C C . THR E 1 60 ? 90.012 21.315 23.539 1.00 15.64 57 THR E C 1
ATOM 3611 O O . THR E 1 60 ? 89.071 21.745 24.226 1.00 15.45 57 THR E O 1
ATOM 3615 N N . TYR E 1 61 ? 90.387 21.907 22.405 1.00 15.27 58 TYR E N 1
ATOM 3616 C CA . TYR E 1 61 ? 89.630 23.068 21.903 1.00 14.38 58 TYR E CA 1
ATOM 3617 C C . TYR E 1 61 ? 88.182 22.673 21.618 1.00 13.93 58 TYR E C 1
ATOM 3618 O O . TYR E 1 61 ? 87.269 23.491 21.764 1.00 14.26 58 TYR E O 1
ATOM 3627 N N . LEU E 1 62 ? 87.961 21.435 21.192 1.00 13.43 59 LEU E N 1
ATOM 3628 C CA . LEU E 1 62 ? 86.566 21.023 20.897 1.00 14.79 59 LEU E CA 1
ATOM 3629 C C . LEU E 1 62 ? 85.734 21.008 22.191 1.00 15.38 59 LEU E C 1
ATOM 3630 O O . LEU E 1 62 ? 84.623 21.542 22.229 1.00 15.24 59 LEU E O 1
ATOM 3635 N N . ASP E 1 63 ? 86.311 20.473 23.274 1.00 16.81 60 ASP E N 1
ATOM 3636 C CA . ASP E 1 63 ? 85.554 20.387 24.538 1.00 18.46 60 ASP E CA 1
ATOM 3637 C C . ASP E 1 63 ? 85.243 21.770 25.039 1.00 18.04 60 ASP E C 1
ATOM 3638 O O . ASP E 1 63 ? 84.142 22.034 25.526 1.00 18.59 60 ASP E O 1
ATOM 3643 N N . ILE E 1 64 ? 86.230 22.652 24.927 1.00 18.27 61 ILE E N 1
ATOM 3644 C CA . ILE E 1 64 ? 86.049 24.037 25.336 1.00 17.86 61 ILE E CA 1
ATOM 3645 C C . ILE E 1 64 ? 84.967 24.744 24.509 1.00 18.41 61 ILE E C 1
ATOM 3646 O O . ILE E 1 64 ? 84.068 25.423 25.045 1.00 18.59 61 ILE E O 1
ATOM 3651 N N . SER E 1 65 ? 85.041 24.565 23.197 1.00 18.85 62 SER E N 1
ATOM 3652 C CA . SER E 1 65 ? 84.076 25.161 22.291 1.00 20.59 62 SER E CA 1
ATOM 3653 C C . SER E 1 65 ? 82.631 24.686 22.569 1.00 20.79 62 SER E C 1
ATOM 3654 O O . SER E 1 65 ? 81.702 25.486 22.720 1.00 20.49 62 SER E O 1
ATOM 3657 N N . GLU E 1 66 ? 82.457 23.382 22.667 1.00 21.83 63 GLU E N 1
ATOM 3658 C CA . GLU E 1 66 ? 81.147 22.820 22.982 1.00 23.96 63 GLU E CA 1
ATOM 3659 C C . GLU E 1 66 ? 80.592 23.326 24.335 1.00 24.29 63 GLU E C 1
ATOM 3660 O O . GLU E 1 66 ? 79.443 23.796 24.396 1.00 24.95 63 GLU E O 1
ATOM 3666 N N . LYS E 1 67 ? 81.417 23.291 25.386 1.00 23.92 64 LYS E N 1
ATOM 3667 C CA . LYS E 1 67 ? 80.998 23.760 26.718 1.00 23.39 64 LYS E CA 1
ATOM 3668 C C . LYS E 1 67 ? 80.764 25.267 26.777 1.00 23.24 64 LYS E C 1
ATOM 3669 O O . LYS E 1 67 ? 79.787 25.704 27.374 1.00 24.17 64 LYS E O 1
ATOM 3675 N N . THR E 1 68 ? 81.621 26.077 26.166 1.00 22.43 65 THR E N 1
ATOM 3676 C CA . THR E 1 68 ? 81.525 27.526 26.373 1.00 21.81 65 THR E CA 1
ATOM 3677 C C . THR E 1 68 ? 80.990 28.310 25.170 1.00 22.09 65 THR E C 1
ATOM 3678 O O . THR E 1 68 ? 80.778 29.530 25.290 1.00 21.84 65 THR E O 1
ATOM 3682 N N . GLY E 1 69 ? 80.845 27.640 24.025 1.00 22.18 66 GLY E N 1
ATOM 3683 C CA . GLY E 1 69 ? 80.551 28.300 22.734 1.00 22.22 66 GLY E CA 1
ATOM 3684 C C . GLY E 1 69 ? 81.714 29.123 22.155 1.00 22.58 66 GLY E C 1
ATOM 3685 O O . GLY E 1 69 ? 81.567 29.754 21.115 1.00 23.40 66 GLY E O 1
ATOM 3686 N N . ALA E 1 70 ? 82.864 29.163 22.813 1.00 20.89 67 ALA E N 1
ATOM 3687 C CA . ALA E 1 70 ? 84.010 29.938 22.280 1.00 20.12 67 ALA E CA 1
ATOM 3688 C C . ALA E 1 70 ? 84.542 29.426 20.915 1.00 18.96 67 ALA E C 1
ATOM 3689 O O . ALA E 1 70 ? 84.690 28.216 20.705 1.00 18.83 67 ALA E O 1
ATOM 3691 N N . SER E 1 71 ? 84.846 30.337 20.001 1.00 17.64 68 SER E N 1
ATOM 3692 C CA . SER E 1 71 ? 85.474 29.948 18.730 1.00 18.05 68 SER E CA 1
ATOM 3693 C C . SER E 1 71 ? 86.965 29.668 18.963 1.00 17.09 68 SER E C 1
ATOM 3694 O O . SER E 1 71 ? 87.514 29.948 20.013 1.00 17.12 68 SER E O 1
ATOM 3697 N N . THR E 1 72 ? 87.630 29.151 17.961 1.00 17.17 69 THR E N 1
ATOM 3698 C CA . THR E 1 72 ? 89.056 29.002 18.053 1.00 16.84 69 THR E CA 1
ATOM 3699 C C . THR E 1 72 ? 89.780 30.322 18.288 1.00 16.95 69 THR E C 1
ATOM 3700 O O . THR E 1 72 ? 90.703 30.364 19.100 1.00 16.69 69 THR E O 1
ATOM 3704 N N . ALA E 1 73 ? 89.369 31.393 17.592 1.00 16.87 70 ALA E N 1
ATOM 3705 C CA . ALA E 1 73 ? 90.042 32.677 17.743 1.00 16.86 70 ALA E CA 1
ATOM 3706 C C . ALA E 1 73 ? 89.944 33.106 19.216 1.00 17.20 70 ALA E C 1
ATOM 3707 O O . ALA E 1 73 ? 90.937 33.541 19.792 1.00 16.44 70 ALA E O 1
ATOM 3709 N N . THR E 1 74 ? 88.775 32.932 19.810 1.00 16.33 71 THR E N 1
ATOM 3710 C CA . THR E 1 74 ? 88.565 33.302 21.218 1.00 17.75 71 THR E CA 1
ATOM 3711 C C . THR E 1 74 ? 89.430 32.480 22.170 1.00 17.25 71 THR E C 1
ATOM 3712 O O . THR E 1 74 ? 90.074 33.042 23.057 1.00 18.41 71 THR E O 1
ATOM 3716 N N . ILE E 1 75 ? 89.421 31.160 21.990 1.00 17.19 72 ILE E N 1
ATOM 3717 C CA . ILE E 1 75 ? 90.200 30.250 22.821 1.00 16.45 72 ILE E CA 1
ATOM 3718 C C . ILE E 1 75 ? 91.712 30.561 22.718 1.00 16.62 72 ILE E C 1
ATOM 3719 O O . ILE E 1 75 ? 92.401 30.643 23.734 1.00 15.01 72 ILE E O 1
ATOM 3724 N N . SER E 1 76 ? 92.189 30.741 21.480 1.00 15.40 73 SER E N 1
ATOM 3725 C CA . SER E 1 76 ? 93.556 31.131 21.179 1.00 15.68 73 SER E CA 1
ATOM 3726 C C . SER E 1 76 ? 93.974 32.410 21.910 1.00 16.15 73 SER E C 1
ATOM 3727 O O . SER E 1 76 ? 95.070 32.484 22.481 1.00 15.71 73 SER E O 1
ATOM 3730 N N . ARG E 1 77 ? 93.111 33.405 21.897 1.00 16.84 74 ARG E N 1
ATOM 3731 C CA . ARG E 1 77 ? 93.394 34.641 22.600 1.00 19.28 74 ARG E CA 1
ATOM 3732 C C . ARG E 1 77 ? 93.529 34.443 24.116 1.00 18.36 74 ARG E C 1
ATOM 3733 O O . ARG E 1 77 ? 94.501 34.937 24.729 1.00 16.96 74 ARG E O 1
ATOM 3741 N N . VAL E 1 78 ? 92.599 33.691 24.715 1.00 17.54 75 VAL E N 1
ATOM 3742 C CA . VAL E 1 78 ? 92.746 33.354 26.144 1.00 17.64 75 VAL E CA 1
ATOM 3743 C C . VAL E 1 78 ? 94.070 32.580 26.392 1.00 18.64 75 VAL E C 1
ATOM 3744 O O . VAL E 1 78 ? 94.826 32.884 27.333 1.00 17.27 75 VAL E O 1
ATOM 3748 N N . ASN E 1 79 ? 94.363 31.606 25.534 1.00 18.41 76 ASN E N 1
ATOM 3749 C CA . ASN E 1 79 ? 95.595 30.824 25.653 1.00 20.09 76 ASN E CA 1
ATOM 3750 C C . ASN E 1 79 ? 96.874 31.693 25.664 1.00 20.29 76 ASN E C 1
ATOM 3751 O O . ASN E 1 79 ? 97.845 31.447 26.403 1.00 20.67 76 ASN E O 1
ATOM 3756 N N . ARG E 1 80 ? 96.894 32.689 24.797 1.00 21.61 77 ARG E N 1
ATOM 3757 C CA . ARG E 1 80 ? 98.001 33.641 24.767 1.00 22.89 77 ARG E CA 1
ATOM 3758 C C . ARG E 1 80 ? 98.166 34.408 26.115 1.00 23.08 77 ARG E C 1
ATOM 3759 O O . ARG E 1 80 ? 99.303 34.589 26.595 1.00 22.71 77 ARG E O 1
ATOM 3767 N N . SER E 1 81 ? 97.057 34.882 26.699 1.00 22.73 78 SER E N 1
ATOM 3768 C CA . SER E 1 81 ? 97.125 35.505 28.042 1.00 23.75 78 SER E CA 1
ATOM 3769 C C . SER E 1 81 ? 97.648 34.559 29.084 1.00 23.62 78 SER E C 1
ATOM 3770 O O . SER E 1 81 ? 98.473 34.936 29.890 1.00 23.56 78 SER E O 1
ATOM 3773 N N . LEU E 1 82 ? 97.166 33.331 29.080 1.00 23.99 79 LEU E N 1
ATOM 3774 C CA . LEU E 1 82 ? 97.709 32.314 29.974 1.00 25.13 79 LEU E CA 1
ATOM 3775 C C . LEU E 1 82 ? 99.204 32.145 29.880 1.00 25.97 79 LEU E C 1
ATOM 3776 O O . LEU E 1 82 ? 99.864 31.933 30.895 1.00 27.37 79 LEU E O 1
ATOM 3781 N N . ASN E 1 83 ? 99.747 32.219 28.664 1.00 26.30 80 ASN E N 1
ATOM 3782 C CA . ASN E 1 83 ? 101.116 31.802 28.420 1.00 27.34 80 ASN E CA 1
ATOM 3783 C C . ASN E 1 83 ? 102.098 32.943 28.305 1.00 27.27 80 ASN E C 1
ATOM 3784 O O . ASN E 1 83 ? 103.305 32.753 28.503 1.00 28.15 80 ASN E O 1
ATOM 3789 N N . TYR E 1 84 ? 101.583 34.115 27.957 1.00 26.46 81 TYR E N 1
ATOM 3790 C CA . TYR E 1 84 ? 102.413 35.288 27.758 1.00 25.70 81 TYR E CA 1
ATOM 3791 C C . TYR E 1 84 ? 101.937 36.490 28.562 1.00 24.38 81 TYR E C 1
ATOM 3792 O O . TYR E 1 84 ? 102.472 37.581 28.396 1.00 24.58 81 TYR E O 1
ATOM 3801 N N . GLY E 1 85 ? 100.967 36.302 29.451 1.00 22.12 82 GLY E N 1
ATOM 3802 C CA . GLY E 1 85 ? 100.400 37.442 30.165 1.00 21.62 82 GLY E CA 1
ATOM 3803 C C . GLY E 1 85 ? 100.992 37.593 31.570 1.00 21.98 82 GLY E C 1
ATOM 3804 O O . GLY E 1 85 ? 102.177 37.345 31.789 1.00 21.20 82 GLY E O 1
ATOM 3805 N N . ASN E 1 86 ? 100.149 37.990 32.520 1.00 22.26 83 ASN E N 1
ATOM 3806 C CA . ASN E 1 86 ? 100.606 38.391 33.855 1.00 22.10 83 ASN E CA 1
ATOM 3807 C C . ASN E 1 86 ? 100.500 37.325 34.899 1.00 21.53 83 ASN E C 1
ATOM 3808 O O . ASN E 1 86 ? 100.739 37.616 36.071 1.00 21.46 83 ASN E O 1
ATOM 3813 N N . ASP E 1 87 ? 100.125 36.109 34.492 1.00 20.95 84 ASP E N 1
ATOM 3814 C CA . ASP E 1 87 ? 99.787 35.020 35.415 1.00 21.29 84 ASP E CA 1
ATOM 3815 C C . ASP E 1 87 ? 98.620 35.404 36.351 1.00 20.99 84 ASP E C 1
ATOM 3816 O O . ASP E 1 87 ? 98.551 34.890 37.477 1.00 19.93 84 ASP E O 1
ATOM 3821 N N . GLY E 1 88 ? 97.738 36.303 35.875 1.00 18.53 85 GLY E N 1
ATOM 3822 C CA . GLY E 1 88 ? 96.605 36.776 36.653 1.00 19.24 85 GLY E CA 1
ATOM 3823 C C . GLY E 1 88 ? 95.552 35.702 36.844 1.00 19.12 85 GLY E C 1
ATOM 3824 O O . GLY E 1 88 ? 94.943 35.618 37.908 1.00 16.88 85 GLY E O 1
ATOM 3825 N N . TYR E 1 89 ? 95.314 34.902 35.794 1.00 19.04 86 TYR E N 1
ATOM 3826 C CA . TYR E 1 89 ? 94.422 33.749 35.898 1.00 20.20 86 TYR E CA 1
ATOM 3827 C C . TYR E 1 89 ? 94.914 32.779 36.947 1.00 20.15 86 TYR E C 1
ATOM 3828 O O . TYR E 1 89 ? 94.115 32.317 37.775 1.00 20.16 86 TYR E O 1
ATOM 3837 N N A GLU E 1 90 ? 96.211 32.462 36.933 0.60 20.21 87 GLU E N 1
ATOM 3838 N N B GLU E 1 90 ? 96.216 32.474 36.900 0.40 19.91 87 GLU E N 1
ATOM 3839 C CA A GLU E 1 90 ? 96.732 31.488 37.887 0.60 20.88 87 GLU E CA 1
ATOM 3840 C CA B GLU E 1 90 ? 96.860 31.557 37.839 0.40 20.09 87 GLU E CA 1
ATOM 3841 C C A GLU E 1 90 ? 96.712 32.038 39.309 0.60 20.69 87 GLU E C 1
ATOM 3842 C C B GLU E 1 90 ? 96.697 32.051 39.265 0.40 20.22 87 GLU E C 1
ATOM 3843 O O A GLU E 1 90 ? 96.464 31.300 40.259 0.60 20.32 87 GLU E O 1
ATOM 3844 O O B GLU E 1 90 ? 96.345 31.289 40.165 0.40 19.96 87 GLU E O 1
ATOM 3863 N N . VAL E 1 92 ? 94.403 33.995 40.599 1.00 18.69 89 VAL E N 1
ATOM 3864 C CA . VAL E 1 92 ? 93.071 33.834 41.188 1.00 18.14 89 VAL E CA 1
ATOM 3865 C C . VAL E 1 92 ? 92.667 32.374 41.299 1.00 19.12 89 VAL E C 1
ATOM 3866 O O . VAL E 1 92 ? 91.993 31.979 42.283 1.00 18.83 89 VAL E O 1
ATOM 3870 N N . PHE E 1 93 ? 93.089 31.553 40.340 1.00 19.29 90 PHE E N 1
ATOM 3871 C CA . PHE E 1 93 ? 92.801 30.128 40.473 1.00 21.08 90 PHE E CA 1
ATOM 3872 C C . PHE E 1 93 ? 93.349 29.531 41.781 1.00 22.14 90 PHE E C 1
ATOM 3873 O O . PHE E 1 93 ? 92.653 28.727 42.408 1.00 20.96 90 PHE E O 1
ATOM 3881 N N . SER E 1 94 ? 94.582 29.872 42.180 1.00 23.93 91 SER E N 1
ATOM 3882 C CA . SER E 1 94 ? 95.128 29.275 43.429 1.00 26.39 91 SER E CA 1
ATOM 3883 C C . SER E 1 94 ? 94.408 29.740 44.681 1.00 27.16 91 SER E C 1
ATOM 3884 O O . SER E 1 94 ? 94.174 28.946 45.583 1.00 27.37 91 SER E O 1
ATOM 3887 N N . ARG E 1 95 ? 94.050 31.024 44.706 1.00 28.31 92 ARG E N 1
ATOM 3888 C CA . ARG E 1 95 ? 93.237 31.614 45.761 1.00 29.88 92 ARG E CA 1
ATOM 3889 C C . ARG E 1 95 ? 91.882 30.952 45.940 1.00 31.42 92 ARG E C 1
ATOM 3890 O O . ARG E 1 95 ? 91.481 30.668 47.069 1.00 32.10 92 ARG E O 1
ATOM 3906 N N . LYS E 1 97 ? 91.226 27.933 44.940 1.00 39.07 94 LYS E N 1
ATOM 3907 C CA . LYS E 1 97 ? 91.603 26.595 45.369 1.00 42.05 94 LYS E CA 1
ATOM 3908 C C . LYS E 1 97 ? 91.769 26.521 46.894 1.00 43.70 94 LYS E C 1
ATOM 3909 O O . LYS E 1 97 ? 91.375 25.524 47.507 1.00 44.13 94 LYS E O 1
ATOM 3915 N N . GLU E 1 98 ? 92.352 27.568 47.497 1.00 45.85 95 GLU E N 1
ATOM 3916 C CA . GLU E 1 98 ? 92.525 27.650 48.959 1.00 47.87 95 GLU E CA 1
ATOM 3917 C C . GLU E 1 98 ? 91.184 27.762 49.655 1.00 49.14 95 GLU E C 1
ATOM 3918 O O . GLU E 1 98 ? 90.903 27.012 50.594 1.00 49.19 95 GLU E O 1
ATOM 3924 N N . LYS E 1 99 ? 90.364 28.711 49.192 1.00 51.06 96 LYS E N 1
ATOM 3925 C CA . LYS E 1 99 ? 89.020 28.925 49.740 1.00 52.90 96 LYS E CA 1
ATOM 3926 C C . LYS E 1 99 ? 88.148 27.675 49.585 1.00 54.14 96 LYS E C 1
ATOM 3927 O O . LYS E 1 99 ? 87.253 27.423 50.395 1.00 54.62 96 LYS E O 1
ATOM 3933 N N . GLU E 1 100 ? 88.457 26.875 48.570 1.00 55.44 97 GLU E N 1
ATOM 3934 C CA . GLU E 1 100 ? 87.775 25.618 48.335 1.00 56.60 97 GLU E CA 1
ATOM 3935 C C . GLU E 1 100 ? 88.118 24.548 49.385 1.00 57.29 97 GLU E C 1
ATOM 3936 O O . GLU E 1 100 ? 87.301 23.657 49.639 1.00 57.53 97 GLU E O 1
ATOM 3942 N N . THR E 1 101 ? 89.302 24.639 50.001 1.00 57.92 98 THR E N 1
ATOM 3943 C CA . THR E 1 101 ? 89.778 23.581 50.925 1.00 58.32 98 THR E CA 1
ATOM 3944 C C . THR E 1 101 ? 89.026 23.494 52.282 1.00 58.35 98 THR E C 1
ATOM 3945 O O . THR E 1 101 ? 89.002 22.428 52.908 1.00 58.41 98 THR E O 1
ATOM 3949 N N . ALA E 1 102 ? 88.408 24.605 52.703 1.00 58.36 99 ALA E N 1
ATOM 3950 C CA . ALA E 1 102 ? 87.596 24.698 53.938 1.00 58.22 99 ALA E CA 1
ATOM 3951 C C . ALA E 1 102 ? 87.784 23.556 54.935 1.00 58.16 99 ALA E C 1
ATOM 3952 O O . ALA E 1 102 ? 88.876 23.346 55.461 1.00 58.03 99 ALA E O 1
ATOM 3954 N N . LYS F 1 6 ? 71.157 36.290 27.123 1.00 39.69 3 LYS F N 1
ATOM 3955 C CA . LYS F 1 6 ? 70.406 37.335 27.908 1.00 39.37 3 LYS F CA 1
ATOM 3956 C C . LYS F 1 6 ? 70.482 37.192 29.458 1.00 38.80 3 LYS F C 1
ATOM 3957 O O . LYS F 1 6 ? 70.414 38.188 30.183 1.00 39.59 3 LYS F O 1
ATOM 3963 N N . LYS F 1 7 ? 70.662 35.976 29.956 1.00 37.09 4 LYS F N 1
ATOM 3964 C CA . LYS F 1 7 ? 70.751 35.737 31.400 1.00 35.70 4 LYS F CA 1
ATOM 3965 C C . LYS F 1 7 ? 72.182 35.949 31.965 1.00 33.80 4 LYS F C 1
ATOM 3966 O O . LYS F 1 7 ? 73.127 35.274 31.550 1.00 33.43 4 LYS F O 1
ATOM 3972 N N . ILE F 1 8 ? 72.351 36.880 32.908 1.00 31.19 5 ILE F N 1
ATOM 3973 C CA . ILE F 1 8 ? 73.684 37.050 33.521 1.00 29.34 5 ILE F CA 1
ATOM 3974 C C . ILE F 1 8 ? 73.829 36.312 34.841 1.00 26.12 5 ILE F C 1
ATOM 3975 O O . ILE F 1 8 ? 74.946 36.043 35.285 1.00 24.76 5 ILE F O 1
ATOM 3980 N N . ARG F 1 9 ? 72.710 36.040 35.504 1.00 23.47 6 ARG F N 1
ATOM 3981 C CA . ARG F 1 9 ? 72.812 35.416 36.809 1.00 22.18 6 ARG F CA 1
ATOM 3982 C C . ARG F 1 9 ? 73.077 33.917 36.645 1.00 20.58 6 ARG F C 1
ATOM 3983 O O . ARG F 1 9 ? 72.162 33.118 36.647 1.00 20.35 6 ARG F O 1
ATOM 3991 N N . THR F 1 10 ? 74.342 33.570 36.477 1.00 20.52 7 THR F N 1
ATOM 3992 C CA . THR F 1 10 ? 74.724 32.179 36.192 1.00 20.89 7 THR F CA 1
ATOM 3993 C C . THR F 1 10 ? 75.924 31.770 37.040 1.00 20.28 7 THR F C 1
ATOM 3994 O O . THR F 1 10 ? 76.674 32.611 37.509 1.00 20.29 7 THR F O 1
ATOM 3998 N N . GLU F 1 11 ? 76.135 30.476 37.217 1.00 21.07 8 GLU F N 1
ATOM 3999 C CA . GLU F 1 11 ? 77.352 29.990 37.886 1.00 22.23 8 GLU F CA 1
ATOM 4000 C C . GLU F 1 11 ? 78.664 30.487 37.315 1.00 22.38 8 GLU F C 1
ATOM 4001 O O . GLU F 1 11 ? 79.618 30.770 38.082 1.00 21.90 8 GLU F O 1
ATOM 4007 N N . GLU F 1 12 ? 78.731 30.583 35.982 1.00 21.51 9 GLU F N 1
ATOM 4008 C CA . GLU F 1 12 ? 79.917 31.128 35.318 1.00 23.05 9 GLU F CA 1
ATOM 4009 C C . GLU F 1 12 ? 80.280 32.585 35.704 1.00 22.27 9 GLU F C 1
ATOM 4010 O O . GLU F 1 12 ? 81.466 32.912 35.934 1.00 24.46 9 GLU F O 1
ATOM 4016 N N . VAL F 1 13 ? 79.299 33.476 35.664 1.00 22.09 10 VAL F N 1
ATOM 4017 C CA . VAL F 1 13 ? 79.487 34.853 36.117 1.00 20.43 10 VAL F CA 1
ATOM 4018 C C . VAL F 1 13 ? 79.810 34.822 37.637 1.00 21.09 10 VAL F C 1
ATOM 4019 O O . VAL F 1 13 ? 80.731 35.536 38.084 1.00 22.17 10 VAL F O 1
ATOM 4023 N N . ASP F 1 14 ? 79.118 33.962 38.406 1.00 21.18 11 ASP F N 1
ATOM 4024 C CA . ASP F 1 14 ? 79.484 33.815 39.833 1.00 21.90 11 ASP F CA 1
ATOM 4025 C C . ASP F 1 14 ? 80.988 33.568 39.959 1.00 22.27 11 ASP F C 1
ATOM 4026 O O . ASP F 1 14 ? 81.651 34.207 40.782 1.00 22.27 11 ASP F O 1
ATOM 4031 N N . HIS F 1 15 ? 81.523 32.634 39.169 1.00 22.66 12 HIS F N 1
ATOM 4032 C CA . HIS F 1 15 ? 82.921 32.259 39.344 1.00 24.74 12 HIS F CA 1
ATOM 4033 C C . HIS F 1 15 ? 83.822 33.436 38.944 1.00 24.96 12 HIS F C 1
ATOM 4034 O O . HIS F 1 15 ? 84.885 33.632 39.518 1.00 25.34 12 HIS F O 1
ATOM 4041 N N . LEU F 1 16 ? 83.428 34.180 37.913 1.00 24.84 13 LEU F N 1
ATOM 4042 C CA . LEU F 1 16 ? 84.215 35.380 37.531 1.00 24.59 13 LEU F CA 1
ATOM 4043 C C . LEU F 1 16 ? 84.205 36.379 38.712 1.00 23.86 13 LEU F C 1
ATOM 4044 O O . LEU F 1 16 ? 85.240 36.935 39.063 1.00 25.16 13 LEU F O 1
ATOM 4049 N N . PHE F 1 17 ? 83.044 36.542 39.348 1.00 21.90 14 PHE F N 1
ATOM 4050 C CA . PHE F 1 17 ? 82.915 37.475 40.464 1.00 22.48 14 PHE F CA 1
ATOM 4051 C C . PHE F 1 17 ? 83.716 37.001 41.676 1.00 23.00 14 PHE F C 1
ATOM 4052 O O . PHE F 1 17 ? 84.327 37.812 42.378 1.00 23.53 14 PHE F O 1
ATOM 4060 N N . GLU F 1 18 ? 83.767 35.687 41.889 1.00 23.48 15 GLU F N 1
ATOM 4061 C CA . GLU F 1 18 ? 84.597 35.153 42.955 1.00 24.27 15 GLU F CA 1
ATOM 4062 C C . GLU F 1 18 ? 86.073 35.510 42.729 1.00 23.65 15 GLU F C 1
ATOM 4063 O O . GLU F 1 18 ? 86.791 35.849 43.669 1.00 23.18 15 GLU F O 1
ATOM 4069 N N . ALA F 1 19 ? 86.516 35.463 41.476 1.00 22.59 16 ALA F N 1
ATOM 4070 C CA . ALA F 1 19 ? 87.880 35.853 41.172 1.00 22.08 16 ALA F CA 1
ATOM 4071 C C . ALA F 1 19 ? 88.090 37.343 41.454 1.00 21.71 16 ALA F C 1
ATOM 4072 O O . ALA F 1 19 ? 89.081 37.720 42.061 1.00 21.65 16 ALA F O 1
ATOM 4074 N N . ILE F 1 20 ? 87.165 38.172 40.990 1.00 21.11 17 ILE F N 1
ATOM 4075 C CA . ILE F 1 20 ? 87.268 39.607 41.171 1.00 21.99 17 ILE F CA 1
ATOM 4076 C C . ILE F 1 20 ? 87.302 39.926 42.656 1.00 22.80 17 ILE F C 1
ATOM 4077 O O . ILE F 1 20 ? 88.145 40.672 43.069 1.00 23.43 17 ILE F O 1
ATOM 4082 N N . LEU F 1 21 ? 86.498 39.254 43.471 1.00 23.52 18 LEU F N 1
ATOM 4083 C CA . LEU F 1 21 ? 86.463 39.521 44.923 1.00 24.12 18 LEU F CA 1
ATOM 4084 C C . LEU F 1 21 ? 87.741 39.127 45.670 1.00 24.78 18 LEU F C 1
ATOM 4085 O O . LEU F 1 21 ? 87.978 39.640 46.772 1.00 25.36 18 LEU F O 1
ATOM 4090 N N . CYS F 1 22 ? 88.538 38.229 45.091 1.00 24.66 19 CYS F N 1
ATOM 4091 C CA A CYS F 1 22 ? 89.765 37.842 45.783 0.60 25.16 19 CYS F CA 1
ATOM 4092 C CA B CYS F 1 22 ? 89.831 37.749 45.595 0.40 25.86 19 CYS F CA 1
ATOM 4093 C C . CYS F 1 22 ? 90.971 38.761 45.493 1.00 25.43 19 CYS F C 1
ATOM 4094 O O . CYS F 1 22 ? 92.032 38.610 46.124 1.00 24.61 19 CYS F O 1
ATOM 4099 N N . LEU F 1 23 ? 90.800 39.728 44.594 1.00 24.97 20 LEU F N 1
ATOM 4100 C CA . LEU F 1 23 ? 91.855 40.716 44.309 1.00 24.75 20 LEU F CA 1
ATOM 4101 C C . LEU F 1 23 ? 91.932 41.653 45.515 1.00 25.02 20 LEU F C 1
ATOM 4102 O O . LEU F 1 23 ? 90.906 42.026 46.063 1.00 25.54 20 LEU F O 1
ATOM 4107 N N . LYS F 1 24 ? 93.122 42.037 45.956 1.00 24.50 21 LYS F N 1
ATOM 4108 C CA . LYS F 1 24 ? 93.139 42.854 47.172 1.00 24.60 21 LYS F CA 1
ATOM 4109 C C . LYS F 1 24 ? 93.741 44.243 47.078 1.00 23.18 21 LYS F C 1
ATOM 4110 O O . LYS F 1 24 ? 93.719 44.969 48.057 1.00 22.74 21 LYS F O 1
ATOM 4116 N N . ASN F 1 25 ? 94.246 44.623 45.901 1.00 20.96 22 ASN F N 1
ATOM 4117 C CA . ASN F 1 25 ? 94.801 45.975 45.719 1.00 19.06 22 ASN F CA 1
ATOM 4118 C C . ASN F 1 25 ? 94.816 46.337 44.226 1.00 17.76 22 ASN F C 1
ATOM 4119 O O . ASN F 1 25 ? 94.540 45.488 43.395 1.00 16.63 22 ASN F O 1
ATOM 4124 N N . LYS F 1 26 ? 95.070 47.597 43.902 1.00 17.79 23 LYS F N 1
ATOM 4125 C CA . LYS F 1 26 ? 95.126 48.054 42.500 1.00 18.94 23 LYS F CA 1
ATOM 4126 C C . LYS F 1 26 ? 96.091 47.182 41.668 1.00 17.87 23 LYS F C 1
ATOM 4127 O O . LYS F 1 26 ? 95.839 46.929 40.494 1.00 17.80 23 LYS F O 1
ATOM 4133 N N . GLU F 1 27 ? 97.200 46.772 42.264 1.00 17.66 24 GLU F N 1
ATOM 4134 C CA . GLU F 1 27 ? 98.261 46.079 41.513 1.00 19.53 24 GLU F CA 1
ATOM 4135 C C . GLU F 1 27 ? 97.705 44.765 40.992 1.00 19.52 24 GLU F C 1
ATOM 4136 O O . GLU F 1 27 ? 97.839 44.460 39.809 1.00 19.58 24 GLU F O 1
ATOM 4142 N N . GLU F 1 28 ? 97.044 44.016 41.865 1.00 19.39 25 GLU F N 1
ATOM 4143 C CA . GLU F 1 28 ? 96.368 42.770 41.468 1.00 19.51 25 GLU F CA 1
ATOM 4144 C C . GLU F 1 28 ? 95.246 42.978 40.477 1.00 20.25 25 GLU F C 1
ATOM 4145 O O . GLU F 1 28 ? 94.996 42.103 39.609 1.00 19.25 25 GLU F O 1
ATOM 4151 N N . CYS F 1 29 ? 94.526 44.102 40.598 1.00 19.98 26 CYS F N 1
ATOM 4152 C CA . CYS F 1 29 ? 93.541 44.421 39.559 1.00 19.91 26 CYS F CA 1
ATOM 4153 C C . CYS F 1 29 ? 94.181 44.577 38.171 1.00 19.60 26 CYS F C 1
ATOM 4154 O O . CYS F 1 29 ? 93.655 44.041 37.181 1.00 20.16 26 CYS F O 1
ATOM 4157 N N . TYR F 1 30 ? 95.273 45.337 38.084 1.00 19.60 27 TYR F N 1
ATOM 4158 C CA . TYR F 1 30 ? 95.981 45.455 36.815 1.00 19.86 27 TYR F CA 1
ATOM 4159 C C . TYR F 1 30 ? 96.391 44.058 36.296 1.00 20.86 27 TYR F C 1
ATOM 4160 O O . TYR F 1 30 ? 96.099 43.720 35.144 1.00 21.20 27 TYR F O 1
ATOM 4169 N N . THR F 1 31 ? 97.004 43.257 37.170 1.00 20.22 28 THR F N 1
ATOM 4170 C CA . THR F 1 31 ? 97.445 41.902 36.856 1.00 20.96 28 THR F CA 1
ATOM 4171 C C . THR F 1 31 ? 96.279 41.065 36.213 1.00 20.80 28 THR F C 1
ATOM 4172 O O . THR F 1 31 ? 96.415 40.522 35.102 1.00 18.81 28 THR F O 1
ATOM 4176 N N . PHE F 1 32 ? 95.162 40.962 36.911 1.00 20.41 29 PHE F N 1
ATOM 4177 C CA . PHE F 1 32 ? 94.032 40.169 36.444 1.00 21.32 29 PHE F CA 1
ATOM 4178 C C . PHE F 1 32 ? 93.273 40.791 35.266 1.00 22.84 29 PHE F C 1
ATOM 4179 O O . PHE F 1 32 ? 93.035 40.120 34.276 1.00 23.06 29 PHE F O 1
ATOM 4187 N N . PHE F 1 33 ? 92.878 42.058 35.382 1.00 22.96 30 PHE F N 1
ATOM 4188 C CA . PHE F 1 33 ? 92.069 42.670 34.322 1.00 23.14 30 PHE F CA 1
ATOM 4189 C C . PHE F 1 33 ? 92.818 42.848 32.976 1.00 24.43 30 PHE F C 1
ATOM 4190 O O . PHE F 1 33 ? 92.196 42.773 31.923 1.00 23.48 30 PHE F O 1
ATOM 4198 N N . GLU F 1 34 ? 94.142 43.052 33.024 1.00 24.49 31 GLU F N 1
ATOM 4199 C CA A GLU F 1 34 ? 94.916 43.110 31.794 0.60 25.16 31 GLU F CA 1
ATOM 4200 C CA B GLU F 1 34 ? 94.975 43.091 31.824 0.40 25.23 31 GLU F CA 1
ATOM 4201 C C . GLU F 1 34 ? 94.953 41.735 31.131 1.00 25.69 31 GLU F C 1
ATOM 4202 O O . GLU F 1 34 ? 95.022 41.650 29.904 1.00 25.32 31 GLU F O 1
ATOM 4213 N N . ASP F 1 35 ? 94.897 40.670 31.926 1.00 25.47 32 ASP F N 1
ATOM 4214 C CA . ASP F 1 35 ? 94.816 39.336 31.322 1.00 26.75 32 ASP F CA 1
ATOM 4215 C C . ASP F 1 35 ? 93.445 39.074 30.675 1.00 27.08 32 ASP F C 1
ATOM 4216 O O . ASP F 1 35 ? 93.407 38.490 29.580 1.00 27.36 32 ASP F O 1
ATOM 4221 N N . VAL F 1 36 ? 92.367 39.483 31.355 1.00 27.56 33 VAL F N 1
ATOM 4222 C CA . VAL F 1 36 ? 90.997 39.102 30.965 1.00 30.07 33 VAL F CA 1
ATOM 4223 C C . VAL F 1 36 ? 90.381 40.059 29.944 1.00 30.81 33 VAL F C 1
ATOM 4224 O O . VAL F 1 36 ? 89.527 39.646 29.153 1.00 32.16 33 VAL F O 1
ATOM 4228 N N . CYS F 1 37 ? 90.814 41.317 29.956 1.00 31.04 34 CYS F N 1
ATOM 4229 C CA . CYS F 1 37 ? 90.270 42.349 29.057 1.00 31.74 34 CYS F CA 1
ATOM 4230 C C . CYS F 1 37 ? 91.272 42.782 28.010 1.00 30.69 34 CYS F C 1
ATOM 4231 O O . CYS F 1 37 ? 92.479 42.665 28.221 1.00 31.20 34 CYS F O 1
ATOM 4234 N N . THR F 1 38 ? 90.768 43.304 26.892 1.00 29.18 35 THR F N 1
ATOM 4235 C CA . THR F 1 38 ? 91.617 44.018 25.941 1.00 28.33 35 THR F CA 1
ATOM 4236 C C . THR F 1 38 ? 91.825 45.436 26.495 1.00 27.74 35 THR F C 1
ATOM 4237 O O . THR F 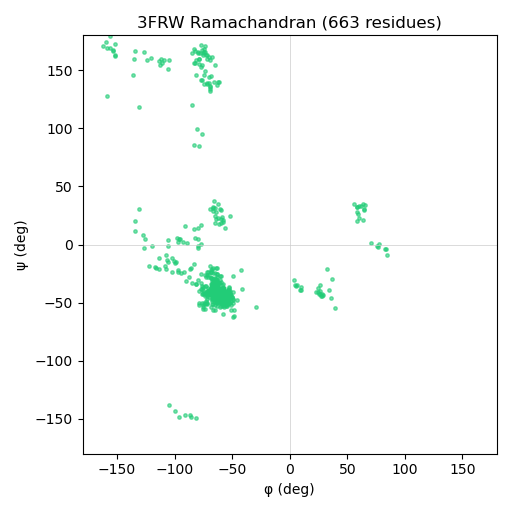1 38 ? 91.080 45.871 27.388 1.00 26.69 35 THR F O 1
ATOM 4241 N N . ILE F 1 39 ? 92.804 46.153 25.944 1.00 26.58 36 ILE F N 1
ATOM 4242 C CA . ILE F 1 39 ? 93.015 47.565 26.265 1.00 26.20 36 ILE F CA 1
ATOM 4243 C C . ILE F 1 39 ? 91.727 48.392 26.054 1.00 26.29 36 ILE F C 1
ATOM 4244 O O . ILE F 1 39 ? 91.295 49.104 26.955 1.00 26.02 36 ILE F O 1
ATOM 4249 N N . ASN F 1 40 ? 91.083 48.240 24.900 1.00 26.59 37 ASN F N 1
ATOM 4250 C CA . ASN F 1 40 ? 89.873 49.002 24.590 1.00 27.30 37 ASN F CA 1
ATOM 4251 C C . ASN F 1 40 ? 88.738 48.757 25.579 1.00 26.24 37 ASN F C 1
ATOM 4252 O O . ASN F 1 40 ? 88.025 49.682 25.966 1.00 25.43 37 ASN F O 1
ATOM 4257 N N . GLU F 1 41 ? 88.546 47.507 25.988 1.00 26.09 38 GLU F N 1
ATOM 4258 C CA . GLU F 1 41 ? 87.458 47.206 26.893 1.00 26.45 38 GLU F CA 1
ATOM 4259 C C . GLU F 1 41 ? 87.657 47.833 28.263 1.00 25.21 38 GLU F C 1
ATOM 4260 O O . GLU F 1 41 ? 86.725 48.373 28.838 1.00 23.82 38 GLU F O 1
ATOM 4266 N N . LEU F 1 42 ? 88.875 47.724 28.795 1.00 24.04 39 LEU F N 1
ATOM 4267 C CA . LEU F 1 42 ? 89.172 48.279 30.119 1.00 24.62 39 LEU F CA 1
ATOM 4268 C C . LEU F 1 42 ? 89.059 49.811 30.070 1.00 24.12 39 LEU F C 1
ATOM 4269 O O . LEU F 1 42 ? 88.539 50.454 30.998 1.00 24.13 39 LEU F O 1
ATOM 4274 N N . LEU F 1 43 ? 89.529 50.384 28.972 1.00 23.10 40 LEU F N 1
ATOM 4275 C CA . LEU F 1 43 ? 89.405 51.823 28.788 1.00 23.91 40 LEU F CA 1
ATOM 4276 C C . LEU F 1 43 ? 87.946 52.289 28.649 1.00 23.27 40 LEU F C 1
ATOM 4277 O O . LEU F 1 43 ? 87.606 53.376 29.119 1.00 22.29 40 LEU F O 1
ATOM 4282 N N . SER F 1 44 ? 87.108 51.482 27.997 1.00 23.34 41 SER F N 1
ATOM 4283 C CA . SER F 1 44 ? 85.674 51.829 27.860 1.00 24.69 41 SER F CA 1
ATOM 4284 C C . SER F 1 44 ? 84.988 51.867 29.204 1.00 24.23 41 SER F C 1
ATOM 4285 O O . SER F 1 44 ? 84.214 52.780 29.476 1.00 24.82 41 SER F O 1
ATOM 4288 N N . LEU F 1 45 ? 85.275 50.873 30.038 1.00 23.96 42 LEU F N 1
ATOM 4289 C CA . LEU F 1 45 ? 84.696 50.802 31.398 1.00 23.78 42 LEU F CA 1
ATOM 4290 C C . LEU F 1 45 ? 85.157 51.981 32.235 1.00 22.14 42 LEU F C 1
ATOM 4291 O O . LEU F 1 45 ? 84.356 52.626 32.924 1.00 20.70 42 LEU F O 1
ATOM 4296 N N . SER F 1 46 ? 86.462 52.260 32.165 1.00 19.87 43 SER F N 1
ATOM 4297 C CA . SER F 1 46 ? 87.008 53.361 32.897 1.00 18.78 43 SER F CA 1
ATOM 4298 C C . SER F 1 46 ? 86.401 54.678 32.441 1.00 19.17 43 SER F C 1
ATOM 4299 O O . SER F 1 46 ? 86.169 55.585 33.253 1.00 19.08 43 SER F O 1
ATOM 4302 N N . GLN F 1 47 ? 86.154 54.794 31.139 1.00 18.86 44 GLN F N 1
ATOM 4303 C CA . GLN F 1 47 ? 85.464 55.969 30.620 1.00 18.82 44 GLN F CA 1
ATOM 4304 C C . GLN F 1 47 ? 84.022 56.038 31.126 1.00 18.64 44 GLN F C 1
ATOM 4305 O O . GLN F 1 47 ? 83.549 57.116 31.492 1.00 18.55 44 GLN F O 1
ATOM 4311 N N . ARG F 1 48 ? 83.335 54.903 31.154 1.00 18.49 45 ARG F N 1
ATOM 4312 C CA . ARG F 1 48 ? 81.962 54.910 31.624 1.00 19.95 45 ARG F CA 1
ATOM 4313 C C . ARG F 1 48 ? 81.946 55.382 33.064 1.00 20.10 45 ARG F C 1
ATOM 4314 O O . ARG F 1 48 ? 81.089 56.190 33.433 1.00 20.55 45 ARG F O 1
ATOM 4322 N N . PHE F 1 49 ? 82.935 54.930 33.844 1.00 19.70 46 PHE F N 1
ATOM 4323 C CA . PHE F 1 49 ? 83.030 55.273 35.263 1.00 19.12 46 PHE F CA 1
ATOM 4324 C C . PHE F 1 49 ? 83.290 56.762 35.462 1.00 19.52 46 PHE F C 1
ATOM 4325 O O . PHE F 1 49 ? 82.587 57.402 36.248 1.00 19.55 46 PHE F O 1
ATOM 4333 N N . GLU F 1 50 ? 84.244 57.346 34.729 1.00 18.62 47 GLU F N 1
ATOM 4334 C CA . GLU F 1 50 ? 84.478 58.796 34.853 1.00 19.49 47 GLU F CA 1
ATOM 4335 C C . GLU F 1 50 ? 83.230 59.598 34.463 1.00 18.85 47 GLU F C 1
ATOM 4336 O O . GLU F 1 50 ? 82.857 60.552 35.137 1.00 18.40 47 GLU F O 1
ATOM 4342 N N . VAL F 1 51 ? 82.583 59.185 33.382 1.00 18.65 48 VAL F N 1
ATOM 4343 C CA . VAL F 1 51 ? 81.334 59.813 32.949 1.00 18.94 48 VAL F CA 1
ATOM 4344 C C . VAL F 1 51 ? 80.232 59.799 34.047 1.00 18.92 48 VAL F C 1
ATOM 4345 O O . VAL F 1 51 ? 79.563 60.816 34.266 1.00 19.02 48 VAL F O 1
ATOM 4349 N N . ALA F 1 52 ? 80.068 58.666 34.735 1.00 18.36 49 ALA F N 1
ATOM 4350 C CA . ALA F 1 52 ? 79.064 58.518 35.806 1.00 18.28 49 ALA F CA 1
ATOM 4351 C C . ALA F 1 52 ? 79.317 59.491 36.950 1.00 18.82 49 ALA F C 1
ATOM 4352 O O . ALA F 1 52 ? 78.371 60.103 37.492 1.00 18.45 49 ALA F O 1
ATOM 4354 N N . LYS F 1 53 ? 80.591 59.625 37.312 1.00 19.12 50 LYS F N 1
ATOM 4355 C CA . LYS F 1 53 ? 81.010 60.525 38.374 1.00 20.48 50 LYS F CA 1
ATOM 4356 C C . LYS F 1 53 ? 80.664 61.973 38.023 1.00 20.61 50 LYS F C 1
ATOM 4357 O O . LYS F 1 53 ? 80.149 62.724 38.859 1.00 20.84 50 LYS F O 1
ATOM 4371 N N . LEU F 1 55 ? 78.475 62.977 35.702 1.00 21.59 52 LEU F N 1
ATOM 4372 C CA . LEU F 1 55 ? 77.017 63.083 35.596 1.00 21.69 52 LEU F CA 1
ATOM 4373 C C . LEU F 1 55 ? 76.396 63.277 36.971 1.00 22.24 52 LEU F C 1
ATOM 4374 O O . LEU F 1 55 ? 75.507 64.113 37.131 1.00 22.18 52 LEU F O 1
ATOM 4379 N N . THR F 1 56 ? 76.860 62.512 37.963 1.00 23.22 53 THR F N 1
ATOM 4380 C CA . THR F 1 56 ? 76.350 62.680 39.334 1.00 24.24 53 THR F CA 1
ATOM 4381 C C . THR F 1 56 ? 76.772 64.037 39.919 1.00 24.59 53 THR F C 1
ATOM 4382 O O . THR F 1 56 ? 76.020 64.650 40.671 1.00 24.54 53 THR F O 1
ATOM 4386 N N . ASP F 1 57 ? 77.961 64.503 39.545 1.00 25.33 54 ASP F N 1
ATOM 4387 C CA . ASP F 1 57 ? 78.459 65.828 39.933 1.00 26.16 54 ASP F CA 1
ATOM 4388 C C . ASP F 1 57 ? 77.841 66.991 39.146 1.00 26.62 54 ASP F C 1
ATOM 4389 O O . ASP F 1 57 ? 78.358 68.112 39.149 1.00 26.79 54 ASP F O 1
ATOM 4394 N N . LYS F 1 58 ? 76.714 66.685 38.502 1.00 27.16 55 LYS F N 1
ATOM 4395 C CA A LYS F 1 58 ? 75.913 67.638 37.716 0.60 27.29 55 LYS F CA 1
ATOM 4396 C CA B LYS F 1 58 ? 75.917 67.621 37.699 0.40 27.12 55 LYS F CA 1
ATOM 4397 C C . LYS F 1 58 ? 76.681 68.291 36.555 1.00 27.36 55 LYS F C 1
ATOM 4398 O O . LYS F 1 58 ? 76.186 69.244 35.954 1.00 27.61 55 LYS F O 1
ATOM 4409 N N . ARG F 1 59 ? 77.879 67.784 36.235 1.00 27.42 56 ARG F N 1
ATOM 4410 C CA A ARG F 1 59 ? 78.694 68.354 35.156 0.60 27.55 56 ARG F CA 1
ATOM 4411 C CA B ARG F 1 59 ? 78.694 68.356 35.150 0.40 27.40 56 ARG F CA 1
ATOM 4412 C C . ARG F 1 59 ? 77.965 68.270 33.814 1.00 27.56 56 ARG F C 1
ATOM 4413 O O . ARG F 1 59 ? 77.175 67.354 33.585 1.00 26.84 56 ARG F O 1
ATOM 4428 N N . THR F 1 60 ? 78.222 69.238 32.938 1.00 27.49 57 THR F N 1
ATOM 4429 C CA . THR F 1 60 ? 77.534 69.308 31.649 1.00 27.74 57 THR F CA 1
ATOM 4430 C C . THR F 1 60 ? 78.084 68.303 30.639 1.00 27.74 57 THR F C 1
ATOM 4431 O O . THR F 1 60 ? 79.249 67.917 30.726 1.00 27.19 57 THR F O 1
ATOM 4435 N N . TYR F 1 61 ? 77.229 67.896 29.693 1.00 27.77 58 TYR F N 1
ATOM 4436 C CA . TYR F 1 61 ? 77.595 66.982 28.593 1.00 27.55 58 TYR F CA 1
ATOM 4437 C C . TYR F 1 61 ? 78.833 67.477 27.829 1.00 27.26 58 TYR F C 1
ATOM 4438 O O . TYR F 1 61 ? 79.703 66.670 27.443 1.00 26.98 58 TYR F O 1
ATOM 4447 N N . LEU F 1 62 ? 78.909 68.804 27.629 1.00 26.81 59 LEU F N 1
ATOM 4448 C CA . LEU F 1 62 ? 80.029 69.438 26.913 1.00 26.55 59 LEU F CA 1
ATOM 4449 C C . LEU F 1 62 ? 81.360 69.278 27.665 1.00 26.19 59 LEU F C 1
ATOM 4450 O O . LEU F 1 62 ? 82.330 68.746 27.106 1.00 26.52 59 LEU F O 1
ATOM 4455 N N . ASP F 1 63 ? 81.400 69.728 28.921 1.00 25.81 60 ASP F N 1
ATOM 4456 C CA . ASP F 1 63 ? 82.522 69.422 29.825 1.00 25.83 60 ASP F CA 1
ATOM 4457 C C . ASP F 1 63 ? 82.882 67.929 29.742 1.00 25.76 60 ASP F C 1
ATOM 4458 O O . ASP F 1 63 ? 84.054 67.574 29.585 1.00 25.52 60 ASP F O 1
ATOM 4463 N N . ILE F 1 64 ? 81.860 67.070 29.828 1.00 25.67 61 ILE F N 1
ATOM 4464 C CA . ILE F 1 64 ? 82.046 65.612 29.885 1.00 26.04 61 ILE F CA 1
ATOM 4465 C C . ILE F 1 64 ? 82.648 65.041 28.593 1.00 26.56 61 ILE F C 1
ATOM 4466 O O . ILE F 1 64 ? 83.610 64.273 28.633 1.00 26.45 61 ILE F O 1
ATOM 4471 N N . SER F 1 65 ? 82.070 65.423 27.458 1.00 27.71 62 SER F N 1
ATOM 4472 C CA . SER F 1 65 ? 82.620 65.081 26.149 1.00 28.83 62 SER F CA 1
ATOM 4473 C C . SER F 1 65 ? 84.052 65.615 26.012 1.00 28.95 62 SER F C 1
ATOM 4474 O O . SER F 1 65 ? 84.913 64.953 25.438 1.00 28.63 62 SER F O 1
ATOM 4477 N N . GLU F 1 66 ? 84.301 66.799 26.571 1.00 29.36 63 GLU F N 1
ATOM 4478 C CA . GLU F 1 66 ? 85.624 67.421 26.510 1.00 30.22 63 GLU F CA 1
ATOM 4479 C C . GLU F 1 66 ? 86.671 66.657 27.321 1.00 30.36 63 GLU F C 1
ATOM 4480 O O . GLU F 1 66 ? 87.742 66.351 26.803 1.00 30.70 63 GLU F O 1
ATOM 4486 N N . LYS F 1 67 ? 86.344 66.324 28.571 1.00 30.21 64 LYS F N 1
ATOM 4487 C CA . LYS F 1 67 ? 87.304 65.733 29.516 1.00 29.95 64 LYS F CA 1
ATOM 4488 C C . LYS F 1 67 ? 87.540 64.231 29.312 1.00 29.98 64 LYS F C 1
ATOM 4489 O O . LYS F 1 67 ? 88.627 63.722 29.586 1.00 30.61 64 LYS F O 1
ATOM 4495 N N . THR F 1 68 ? 86.523 63.523 28.842 1.00 29.18 65 THR F N 1
ATOM 4496 C CA . THR F 1 68 ? 86.633 62.094 28.634 1.00 28.37 65 THR F CA 1
ATOM 4497 C C . THR F 1 68 ? 86.688 61.751 27.160 1.00 28.41 65 THR F C 1
ATOM 4498 O O . THR F 1 68 ? 87.082 60.650 26.790 1.00 28.77 65 THR F O 1
ATOM 4502 N N . GLY F 1 69 ? 86.259 62.684 26.318 1.00 28.26 66 GLY F N 1
ATOM 4503 C CA . GLY F 1 69 ? 86.016 62.377 24.916 1.00 27.97 66 GLY F CA 1
ATOM 4504 C C . GLY F 1 69 ? 84.969 61.291 24.692 1.00 28.06 66 GLY F C 1
ATOM 4505 O O . GLY F 1 69 ? 85.017 60.605 23.676 1.00 28.76 66 GLY F O 1
ATOM 4506 N N . ALA F 1 70 ? 84.029 61.114 25.630 1.00 26.91 67 ALA F N 1
ATOM 4507 C CA . ALA F 1 70 ? 82.878 60.240 25.383 1.00 25.98 67 ALA F CA 1
ATOM 4508 C C . ALA F 1 70 ? 81.894 60.817 24.340 1.00 25.56 67 ALA F C 1
ATOM 4509 O O . ALA F 1 70 ? 81.561 62.019 24.358 1.00 25.32 67 ALA F O 1
ATOM 4511 N N . SER F 1 71 ? 81.449 59.956 23.423 1.00 25.04 68 SER F N 1
ATOM 4512 C CA . SER F 1 71 ? 80.368 60.291 22.472 1.00 24.73 68 SER F CA 1
ATOM 4513 C C . SER F 1 71 ? 79.068 60.509 23.222 1.00 24.45 68 SER F C 1
ATOM 4514 O O . SER F 1 71 ? 78.871 59.949 24.310 1.00 25.34 68 SER F O 1
ATOM 4517 N N . THR F 1 72 ? 78.170 61.288 22.638 1.00 23.74 69 THR F N 1
ATOM 4518 C CA . THR F 1 72 ? 76.841 61.518 23.206 1.00 23.07 69 THR F CA 1
ATOM 4519 C C . THR F 1 72 ? 76.108 60.212 23.536 1.00 22.78 69 THR F C 1
ATOM 4520 O O . THR F 1 72 ? 75.452 60.086 24.573 1.00 22.77 69 THR F O 1
ATOM 4524 N N . ALA F 1 73 ? 76.246 59.230 22.658 1.00 21.95 70 ALA F N 1
ATOM 4525 C CA . ALA F 1 73 ? 75.628 57.943 22.863 1.00 22.23 70 ALA F CA 1
ATOM 4526 C C . ALA F 1 73 ? 76.144 57.293 24.142 1.00 21.91 70 ALA F C 1
ATOM 4527 O O . ALA F 1 73 ? 75.374 56.693 24.894 1.00 21.00 70 ALA F O 1
ATOM 4529 N N . THR F 1 74 ? 77.451 57.426 24.387 1.00 21.39 71 THR F N 1
ATOM 4530 C CA . THR F 1 74 ? 78.076 56.842 25.578 1.00 21.88 71 THR F CA 1
ATOM 4531 C C . THR F 1 74 ? 77.574 57.508 26.851 1.00 20.79 71 THR F C 1
ATOM 4532 O O . THR F 1 74 ? 77.194 56.842 27.801 1.00 19.96 71 THR F O 1
ATOM 4536 N N . ILE F 1 75 ? 77.549 58.833 26.828 1.00 19.77 72 ILE F N 1
ATOM 4537 C CA . ILE F 1 75 ? 77.078 59.595 27.950 1.00 19.03 72 ILE F CA 1
ATOM 4538 C C . ILE F 1 75 ? 75.596 59.278 28.216 1.00 19.09 72 ILE F C 1
ATOM 4539 O O . ILE F 1 75 ? 75.179 59.076 29.360 1.00 18.22 72 ILE F O 1
ATOM 4544 N N . SER F 1 76 ? 74.828 59.176 27.143 1.00 18.74 73 SER F N 1
ATOM 4545 C CA . SER F 1 76 ? 73.425 58.844 27.256 1.00 19.49 73 SER F CA 1
ATOM 4546 C C . SER F 1 76 ? 73.213 57.492 27.929 1.00 19.99 73 SER F C 1
ATOM 4547 O O . SER F 1 76 ? 72.302 57.356 28.755 1.00 19.82 73 SER F O 1
ATOM 4550 N N . ARG F 1 77 ? 74.058 56.507 27.597 1.00 19.81 74 ARG F N 1
ATOM 4551 C CA . ARG F 1 77 ? 73.891 55.142 28.105 1.00 21.09 74 ARG F CA 1
ATOM 4552 C C . ARG F 1 77 ? 74.167 55.098 29.614 1.00 20.09 74 ARG F C 1
ATOM 4553 O O . ARG F 1 77 ? 73.432 54.468 30.371 1.00 18.63 74 ARG F O 1
ATOM 4561 N N . VAL F 1 78 ? 75.223 55.793 30.029 1.00 18.66 75 VAL F N 1
ATOM 4562 C CA . VAL F 1 78 ? 75.586 55.893 31.428 1.00 18.00 75 VAL F CA 1
ATOM 4563 C C . VAL F 1 78 ? 74.490 56.611 32.227 1.00 17.82 75 VAL F C 1
ATOM 4564 O O . VAL F 1 78 ? 74.098 56.152 33.307 1.00 17.04 75 VAL F O 1
ATOM 4568 N N . ASN F 1 79 ? 74.013 57.738 31.700 1.00 17.13 76 ASN F N 1
ATOM 4569 C CA . ASN F 1 79 ? 72.908 58.433 32.323 1.00 18.12 76 ASN F CA 1
ATOM 4570 C C . ASN F 1 79 ? 71.645 57.551 32.497 1.00 17.23 76 ASN F C 1
ATOM 4571 O O . ASN F 1 79 ? 70.947 57.629 33.500 1.00 16.06 76 ASN F O 1
ATOM 4576 N N . ARG F 1 80 ? 71.352 56.736 31.493 1.00 18.13 77 ARG F N 1
ATOM 4577 C CA . ARG F 1 80 ? 70.225 55.792 31.555 1.00 18.35 77 ARG F CA 1
ATOM 4578 C C . ARG F 1 80 ? 70.461 54.807 32.708 1.00 17.88 77 ARG F C 1
ATOM 4579 O O . ARG F 1 80 ? 69.522 54.458 33.417 1.00 16.29 77 ARG F O 1
ATOM 4587 N N . SER F 1 81 ? 71.717 54.385 32.913 1.00 18.70 78 SER F N 1
ATOM 4588 C CA . SER F 1 81 ? 72.094 53.520 34.045 1.00 19.13 78 SER F CA 1
ATOM 4589 C C . SER F 1 81 ? 71.892 54.236 35.369 1.00 17.80 78 SER F C 1
ATOM 4590 O O . SER F 1 81 ? 71.245 53.721 36.250 1.00 18.74 78 SER F O 1
ATOM 4593 N N . LEU F 1 82 ? 72.440 55.433 35.506 1.00 15.95 79 LEU F N 1
ATOM 4594 C CA . LEU F 1 82 ? 72.168 56.244 36.682 1.00 14.93 79 LEU F CA 1
ATOM 4595 C C . LEU F 1 82 ? 70.675 56.381 36.962 1.00 14.55 79 LEU F C 1
ATOM 4596 O O . LEU F 1 82 ? 70.259 56.277 38.092 1.00 15.37 79 LEU F O 1
ATOM 4601 N N . ASN F 1 83 ? 69.865 56.617 35.944 1.00 13.84 80 ASN F N 1
ATOM 4602 C CA . ASN F 1 83 ? 68.437 56.881 36.163 1.00 14.26 80 ASN F CA 1
ATOM 4603 C C . ASN F 1 83 ? 67.560 55.671 36.485 1.00 13.69 80 ASN F C 1
ATOM 4604 O O . ASN F 1 83 ? 66.607 55.788 37.262 1.00 12.97 80 ASN F O 1
ATOM 4609 N N . TYR F 1 84 ? 67.834 54.546 35.833 1.00 14.84 81 TYR F N 1
ATOM 4610 C CA . TYR F 1 84 ? 66.896 53.415 35.859 1.00 16.17 81 TYR F CA 1
ATOM 4611 C C . TYR F 1 84 ? 67.571 52.109 36.303 1.00 18.13 81 TYR F C 1
ATOM 4612 O O . TYR F 1 84 ? 66.885 51.109 36.482 1.00 20.18 81 TYR F O 1
ATOM 4621 N N . GLY F 1 85 ? 68.882 52.144 36.534 1.00 18.72 82 GLY F N 1
ATOM 4622 C CA . GLY F 1 85 ? 69.652 50.967 36.884 1.00 20.26 82 GLY F CA 1
ATOM 4623 C C . GLY F 1 85 ? 69.606 50.549 38.343 1.00 20.80 82 GLY F C 1
ATOM 4624 O O . GLY F 1 85 ? 68.628 50.791 39.021 1.00 20.42 82 GLY F O 1
ATOM 4625 N N . ASN F 1 86 ? 70.691 49.944 38.823 1.00 21.76 83 ASN F N 1
ATOM 4626 C CA . ASN F 1 86 ? 70.719 49.247 40.116 1.00 22.36 83 ASN F CA 1
ATOM 4627 C C . ASN F 1 86 ? 71.255 50.110 41.229 1.00 22.90 83 ASN F C 1
ATOM 4628 O O . ASN F 1 86 ? 71.459 49.626 42.349 1.00 23.35 83 ASN F O 1
ATOM 4633 N N . ASP F 1 87 ? 71.530 51.373 40.914 1.00 22.29 84 ASP F N 1
ATOM 4634 C CA . ASP F 1 87 ? 72.264 52.256 41.813 1.00 22.96 84 ASP F CA 1
ATOM 4635 C C . ASP F 1 87 ? 73.687 51.786 42.189 1.00 22.60 84 ASP F C 1
ATOM 4636 O O . ASP F 1 87 ? 74.227 52.202 43.227 1.00 23.45 84 ASP F O 1
ATOM 4641 N N . GLY F 1 88 ? 74.273 50.930 41.347 1.00 20.79 85 GLY F N 1
ATOM 4642 C CA . GLY F 1 88 ? 75.646 50.443 41.540 1.00 20.94 85 GLY F CA 1
ATOM 4643 C C . GLY F 1 88 ? 76.700 51.548 41.577 1.00 19.39 85 GLY F C 1
ATOM 4644 O O . GLY F 1 88 ? 77.593 51.526 42.421 1.00 19.05 85 GLY F O 1
ATOM 4645 N N . TYR F 1 89 ? 76.590 52.530 40.682 1.00 19.74 86 TYR F N 1
ATOM 4646 C CA . TYR F 1 89 ? 77.495 53.698 40.704 1.00 20.33 86 TYR F CA 1
ATOM 4647 C C . TYR F 1 89 ? 77.426 54.432 42.043 1.00 20.34 86 TYR F C 1
ATOM 4648 O O . TYR F 1 89 ? 78.440 54.693 42.679 1.00 20.62 86 TYR F O 1
ATOM 4657 N N . GLU F 1 90 ? 76.214 54.765 42.454 1.00 20.11 87 GLU F N 1
ATOM 4658 C CA . GLU F 1 90 ? 75.975 55.499 43.686 1.00 20.39 87 GLU F CA 1
ATOM 4659 C C . GLU F 1 90 ? 76.516 54.675 44.856 1.00 19.74 87 GLU F C 1
ATOM 4660 O O . GLU F 1 90 ? 77.206 55.199 45.715 1.00 19.53 87 GLU F O 1
ATOM 4674 N N . VAL F 1 92 ? 79.077 52.500 44.996 1.00 19.83 89 VAL F N 1
ATOM 4675 C CA . VAL F 1 92 ? 80.537 52.640 45.160 1.00 19.69 89 VAL F CA 1
ATOM 4676 C C . VAL F 1 92 ? 80.985 54.079 45.396 1.00 20.90 89 VAL F C 1
ATOM 4677 O O . VAL F 1 92 ? 81.975 54.319 46.110 1.00 20.89 89 VAL F O 1
ATOM 4681 N N . PHE F 1 93 ? 80.256 55.048 44.851 1.00 22.17 90 PHE F N 1
ATOM 4682 C CA . PHE F 1 93 ? 80.619 56.442 45.134 1.00 23.61 90 PHE F CA 1
ATOM 4683 C C . PHE F 1 93 ? 80.552 56.737 46.629 1.00 25.54 90 PHE F C 1
ATOM 4684 O O . PHE F 1 93 ? 81.446 57.411 47.166 1.00 25.47 90 PHE F O 1
ATOM 4692 N N . SER F 1 94 ? 79.503 56.227 47.286 1.00 27.35 91 SER F N 1
ATOM 4693 C CA . SER F 1 94 ? 79.304 56.375 48.742 1.00 29.28 91 SER F CA 1
ATOM 4694 C C . SER F 1 94 ? 80.488 55.812 49.468 1.00 30.11 91 SER F C 1
ATOM 4695 O O . SER F 1 94 ? 81.103 56.473 50.297 1.00 30.75 91 SER F O 1
ATOM 4698 N N . ARG F 1 95 ? 80.794 54.566 49.148 1.00 30.96 92 ARG F N 1
ATOM 4699 C CA . ARG F 1 95 ? 81.864 53.858 49.804 1.00 31.91 92 ARG F CA 1
ATOM 4700 C C . ARG F 1 95 ? 83.234 54.516 49.684 1.00 32.80 92 ARG F C 1
ATOM 4701 O O . ARG F 1 95 ? 83.938 54.657 50.683 1.00 33.32 92 ARG F O 1
ATOM 4717 N N . LYS F 1 97 ? 83.811 57.529 49.163 1.00 37.29 94 LYS F N 1
ATOM 4718 C CA . LYS F 1 97 ? 83.695 58.808 49.850 1.00 38.80 94 LYS F CA 1
ATOM 4719 C C . LYS F 1 97 ? 83.881 58.725 51.366 1.00 40.06 94 LYS F C 1
ATOM 4720 O O . LYS F 1 97 ? 84.195 59.740 52.005 1.00 40.80 94 LYS F O 1
ATOM 4726 N N . GLU F 1 98 ? 83.692 57.539 51.941 1.00 41.28 95 GLU F N 1
ATOM 4727 C CA . GLU F 1 98 ? 83.829 57.367 53.388 1.00 42.74 95 GLU F CA 1
ATOM 4728 C C . GLU F 1 98 ? 85.267 57.561 53.881 1.00 43.26 95 GLU F C 1
ATOM 4729 O O . GLU F 1 98 ? 85.477 58.062 54.986 1.00 43.64 95 GLU F O 1
ATOM 4735 N N . LYS F 1 99 ? 86.244 57.164 53.065 1.00 43.84 96 LYS F N 1
ATOM 4736 C CA . LYS F 1 99 ? 87.638 57.595 53.245 1.00 44.25 96 LYS F CA 1
ATOM 4737 C C . LYS F 1 99 ? 88.392 57.582 51.919 1.00 44.71 96 LYS F C 1
ATOM 4738 O O . LYS F 1 99 ? 88.551 58.629 51.285 1.00 45.08 96 LYS F O 1
ATOM 4744 N N . ARG G 1 9 ? 62.523 47.912 35.641 1.00 37.98 6 ARG G N 1
ATOM 4745 C CA . ARG G 1 9 ? 62.157 49.339 35.453 1.00 37.85 6 ARG G CA 1
ATOM 4746 C C . ARG G 1 9 ? 62.020 49.700 33.958 1.00 36.95 6 ARG G C 1
ATOM 4747 O O . ARG G 1 9 ? 60.909 49.906 33.468 1.00 37.45 6 ARG G O 1
ATOM 4755 N N . THR G 1 10 ? 63.147 49.752 33.234 1.00 33.88 7 THR G N 1
ATOM 4756 C CA . THR G 1 10 ? 63.207 50.299 31.866 1.00 29.90 7 THR G CA 1
ATOM 4757 C C . THR G 1 10 ? 62.227 49.542 30.909 1.00 27.26 7 THR G C 1
ATOM 4758 O O . THR G 1 10 ? 61.548 50.148 30.097 1.00 24.30 7 THR G O 1
ATOM 4762 N N . GLU G 1 11 ? 62.092 48.229 31.062 1.00 25.22 8 GLU G N 1
ATOM 4763 C CA . GLU G 1 11 ? 61.148 47.473 30.242 1.00 26.46 8 GLU G CA 1
ATOM 4764 C C . GLU G 1 11 ? 59.705 47.947 30.474 1.00 25.47 8 GLU G C 1
ATOM 4765 O O . GLU G 1 11 ? 58.847 47.925 29.549 1.00 25.75 8 GLU G O 1
ATOM 4771 N N . GLU G 1 12 ? 59.426 48.371 31.699 1.00 23.77 9 GLU G N 1
ATOM 4772 C CA . GLU G 1 12 ? 58.065 48.809 32.021 1.00 24.29 9 GLU G CA 1
ATOM 4773 C C . GLU G 1 12 ? 57.817 50.226 31.492 1.00 23.40 9 GLU G C 1
ATOM 4774 O O . GLU G 1 12 ? 56.757 50.486 30.951 1.00 23.68 9 GLU G O 1
ATOM 4780 N N . VAL G 1 13 ? 58.810 51.113 31.607 1.00 22.95 10 VAL G N 1
ATOM 4781 C CA . VAL G 1 13 ? 58.710 52.447 30.987 1.00 22.95 10 VAL G CA 1
ATOM 4782 C C . VAL G 1 13 ? 58.543 52.291 29.429 1.00 22.52 10 VAL G C 1
ATOM 4783 O O . VAL G 1 13 ? 57.728 52.963 28.815 1.00 22.75 10 VAL G O 1
ATOM 4787 N N . ASP G 1 14 ? 59.304 51.376 28.832 1.00 22.45 11 ASP G N 1
ATOM 4788 C CA . ASP G 1 14 ? 59.185 51.075 27.407 1.00 22.68 11 ASP G CA 1
ATOM 4789 C C . ASP G 1 14 ? 57.748 50.748 27.052 1.00 22.86 11 ASP G C 1
ATOM 4790 O O . ASP G 1 14 ? 57.262 51.119 25.993 1.00 24.23 11 ASP G O 1
ATOM 4795 N N . HIS G 1 15 ? 57.071 50.000 27.908 1.00 22.24 12 HIS G N 1
ATOM 4796 C CA . HIS G 1 15 ? 55.702 49.574 27.606 1.00 22.46 12 HIS G CA 1
ATOM 4797 C C . HIS G 1 15 ? 54.785 50.792 27.519 1.00 22.43 12 HIS G C 1
ATOM 4798 O O . HIS G 1 15 ? 53.996 50.931 26.573 1.00 24.77 12 HIS G O 1
ATOM 4805 N N . LEU G 1 16 ? 54.883 51.665 28.505 1.00 22.19 13 LEU G N 1
ATOM 4806 C CA . LEU G 1 16 ? 54.182 52.973 28.483 1.00 22.16 13 LEU G CA 1
ATOM 4807 C C . LEU G 1 16 ? 54.566 53.728 27.164 1.00 22.34 13 LEU G C 1
ATOM 4808 O O . LEU G 1 16 ? 53.729 54.267 26.466 1.00 22.92 13 LEU G O 1
ATOM 4813 N N . PHE G 1 17 ? 55.841 53.768 26.822 1.00 22.10 14 PHE G N 1
ATOM 4814 C CA . PHE G 1 17 ? 56.180 54.540 25.596 1.00 22.88 14 PHE G CA 1
ATOM 4815 C C . PHE G 1 17 ? 55.601 53.910 24.316 1.00 23.43 14 PHE G C 1
ATOM 4816 O O . PHE G 1 17 ? 55.231 54.623 23.402 1.00 22.88 14 PHE G O 1
ATOM 4824 N N . GLU G 1 18 ? 55.506 52.576 24.277 1.00 24.40 15 GLU G N 1
ATOM 4825 C CA . GLU G 1 18 ? 54.908 51.897 23.152 1.00 25.47 15 GLU G CA 1
ATOM 4826 C C . GLU G 1 18 ? 53.495 52.351 23.031 1.00 23.68 15 GLU G C 1
ATOM 4827 O O . GLU G 1 18 ? 53.014 52.529 21.944 1.00 24.57 15 GLU G O 1
ATOM 4833 N N . ALA G 1 19 ? 52.803 52.490 24.150 1.00 23.37 16 ALA G N 1
ATOM 4834 C CA . ALA G 1 19 ? 51.416 52.932 24.134 1.00 22.81 16 ALA G CA 1
ATOM 4835 C C . ALA G 1 19 ? 51.279 54.361 23.601 1.00 23.28 16 ALA G C 1
ATOM 4836 O O . ALA G 1 19 ? 50.361 54.668 22.779 1.00 24.56 16 ALA G O 1
ATOM 4838 N N . ILE G 1 20 ? 52.161 55.237 24.089 1.00 23.16 17 ILE G N 1
ATOM 4839 C CA . ILE G 1 20 ? 52.147 56.657 23.667 1.00 22.43 17 ILE G CA 1
ATOM 4840 C C . ILE G 1 20 ? 52.469 56.762 22.179 1.00 22.88 17 ILE G C 1
ATOM 4841 O O . ILE G 1 20 ? 51.846 57.508 21.458 1.00 22.97 17 ILE G O 1
ATOM 4846 N N . LEU G 1 21 ? 53.394 55.936 21.714 1.00 23.34 18 LEU G N 1
ATOM 4847 C CA . LEU G 1 21 ? 53.742 55.894 20.308 1.00 24.03 18 LEU G CA 1
ATOM 4848 C C . LEU G 1 21 ? 52.600 55.416 19.369 1.00 25.07 18 LEU G C 1
ATOM 4849 O O . LEU G 1 21 ? 52.608 55.744 18.174 1.00 25.53 18 LEU G O 1
ATOM 4854 N N . CYS G 1 22 ? 51.637 54.649 19.887 1.00 25.05 19 CYS G N 1
ATOM 4855 C CA A CYS G 1 22 ? 50.590 54.180 18.994 0.60 24.91 19 CYS G CA 1
ATOM 4856 C CA B CYS G 1 22 ? 50.503 54.132 19.120 0.40 25.59 19 CYS G CA 1
ATOM 4857 C C . CYS G 1 22 ? 49.434 55.180 18.872 1.00 24.89 19 CYS G C 1
ATOM 4858 O O . CYS G 1 22 ? 48.558 54.982 18.033 1.00 25.03 19 CYS G O 1
ATOM 4863 N N . LEU G 1 23 ? 49.455 56.263 19.648 1.00 23.61 20 LEU G N 1
ATOM 4864 C CA . LEU G 1 23 ? 48.453 57.330 19.503 1.00 23.34 20 LEU G CA 1
ATOM 4865 C C . LEU G 1 23 ? 48.608 58.013 18.148 1.00 23.37 20 LEU G C 1
ATOM 4866 O O . LEU G 1 23 ? 49.743 58.261 17.727 1.00 24.45 20 LEU G O 1
ATOM 4871 N N . LYS G 1 24 ? 47.501 58.358 17.474 1.00 22.87 21 LYS G N 1
ATOM 4872 C CA . LYS G 1 24 ? 47.571 58.884 16.094 1.00 22.73 21 LYS G CA 1
ATOM 4873 C C . LYS G 1 24 ? 47.154 60.311 15.895 1.00 22.62 21 LYS G C 1
ATOM 4874 O O . LYS G 1 24 ? 47.489 60.899 14.868 1.00 22.70 21 LYS G O 1
ATOM 4880 N N . ASN G 1 25 ? 46.373 60.848 16.823 1.00 21.67 22 ASN G N 1
ATOM 4881 C CA . ASN G 1 25 ? 45.827 62.191 16.695 1.00 22.06 22 ASN G CA 1
ATOM 4882 C C . ASN G 1 25 ? 45.499 62.724 18.088 1.00 23.23 22 ASN G C 1
ATOM 4883 O O . ASN G 1 25 ? 45.559 61.995 19.082 1.00 22.17 22 ASN G O 1
ATOM 4888 N N . LYS G 1 26 ? 45.203 64.016 18.153 1.00 23.80 23 LYS G N 1
ATOM 4889 C CA . LYS G 1 26 ? 45.035 64.722 19.425 1.00 24.49 23 LYS G CA 1
ATOM 4890 C C . LYS G 1 26 ? 43.857 64.126 20.208 1.00 23.35 23 LYS G C 1
ATOM 4891 O O . LYS G 1 26 ? 43.906 64.019 21.427 1.00 23.53 23 LYS G O 1
ATOM 4897 N N . GLU G 1 27 ? 42.801 63.753 19.505 1.00 21.86 24 GLU G N 1
ATOM 4898 C CA . GLU G 1 27 ? 41.652 63.105 20.139 1.00 23.58 24 GLU G CA 1
ATOM 4899 C C . GLU G 1 27 ? 42.030 61.852 20.929 1.00 22.22 24 GLU G C 1
ATOM 4900 O O . GLU G 1 27 ? 41.630 61.686 22.101 1.00 21.99 24 GLU G O 1
ATOM 4906 N N . GLU G 1 28 ? 42.854 61.001 20.333 1.00 20.88 25 GLU G N 1
ATOM 4907 C CA . GLU G 1 28 ? 43.317 59.823 21.044 1.00 19.83 25 GLU G CA 1
ATOM 4908 C C . GLU G 1 28 ? 44.210 60.197 22.254 1.00 21.23 25 GLU G C 1
ATOM 4909 O O . GLU G 1 28 ? 44.201 59.491 23.290 1.00 20.17 25 GLU G O 1
ATOM 4915 N N . CYS G 1 29 ? 44.984 61.298 22.139 1.00 20.92 26 CYS G N 1
ATOM 4916 C CA . CYS G 1 29 ? 45.809 61.754 23.272 1.00 20.61 26 CYS G CA 1
ATOM 4917 C C . CYS G 1 29 ? 44.942 62.184 24.453 1.00 20.69 26 CYS G C 1
ATOM 4918 O O . CYS G 1 29 ? 45.242 61.811 25.595 1.00 20.63 26 CYS G O 1
ATOM 4921 N N . TYR G 1 30 ? 43.889 62.970 24.197 1.00 21.06 27 TYR G N 1
ATOM 4922 C CA . TYR G 1 30 ? 42.950 63.314 25.257 1.00 21.30 27 TYR G CA 1
ATOM 4923 C C . TYR G 1 30 ? 42.427 61.991 25.884 1.00 22.14 27 TYR G C 1
ATOM 4924 O O . TYR G 1 30 ? 42.455 61.805 27.087 1.00 22.26 27 TYR G O 1
ATOM 4933 N N . THR G 1 31 ? 41.962 61.083 25.051 1.00 22.68 28 THR G N 1
ATOM 4934 C CA . THR G 1 31 ? 41.482 59.769 25.539 1.00 23.33 28 THR G CA 1
ATOM 4935 C C . THR G 1 31 ? 42.477 59.063 26.495 1.00 23.01 28 THR G C 1
ATOM 4936 O O . THR G 1 31 ? 42.097 58.619 27.593 1.00 23.90 28 THR G O 1
ATOM 4940 N N . PHE G 1 32 ? 43.728 58.958 26.080 1.00 23.03 29 PHE G N 1
ATOM 4941 C CA . PHE G 1 32 ? 44.711 58.231 26.843 1.00 23.39 29 PHE G CA 1
ATOM 4942 C C . PHE G 1 32 ? 45.241 59.056 28.039 1.00 24.41 29 PHE G C 1
ATOM 4943 O O . PHE G 1 32 ? 45.203 58.594 29.192 1.00 24.07 29 PHE G O 1
ATOM 4951 N N . PHE G 1 33 ? 45.699 60.286 27.779 1.00 23.42 30 PHE G N 1
ATOM 4952 C CA . PHE G 1 33 ? 46.328 61.059 28.867 1.00 23.03 30 PHE G CA 1
ATOM 4953 C C . PHE G 1 33 ? 45.372 61.480 29.965 1.00 22.91 30 PHE G C 1
ATOM 4954 O O . PHE G 1 33 ? 45.771 61.579 31.124 1.00 23.19 30 PHE G O 1
ATOM 4962 N N . GLU G 1 34 ? 44.109 61.712 29.628 1.00 22.55 31 GLU G N 1
ATOM 4963 C CA . GLU G 1 34 ? 43.147 61.962 30.677 1.00 24.27 31 GLU G CA 1
ATOM 4964 C C . GLU G 1 34 ? 42.935 60.764 31.596 1.00 24.00 31 GLU G C 1
ATOM 4965 O O . GLU G 1 34 ? 42.556 60.938 32.759 1.00 24.62 31 GLU G O 1
ATOM 4971 N N . ASP G 1 35 ? 43.073 59.550 31.062 1.00 24.25 32 ASP G N 1
ATOM 4972 C CA . ASP G 1 35 ? 42.978 58.362 31.891 1.00 24.54 32 ASP G CA 1
ATOM 4973 C C . ASP G 1 35 ? 44.236 58.182 32.776 1.00 25.88 32 ASP G C 1
ATOM 4974 O O . ASP G 1 35 ? 44.106 57.985 33.984 1.00 26.20 32 ASP G O 1
ATOM 4979 N N . VAL G 1 36 ? 45.426 58.232 32.189 1.00 25.57 33 VAL G N 1
ATOM 4980 C CA . VAL G 1 36 ? 46.664 57.931 32.945 1.00 27.22 33 VAL G CA 1
ATOM 4981 C C . VAL G 1 36 ? 47.137 59.070 33.871 1.00 28.36 33 VAL G C 1
ATOM 4982 O O . VAL G 1 36 ? 47.799 58.778 34.860 1.00 29.61 33 VAL G O 1
ATOM 4986 N N . CYS G 1 37 ? 46.788 60.334 33.593 1.00 28.11 34 CYS G N 1
ATOM 4987 C CA . CYS G 1 37 ? 47.199 61.456 34.469 1.00 29.22 34 CYS G CA 1
ATOM 4988 C C . CYS G 1 37 ? 46.018 61.892 35.260 1.00 29.64 34 CYS G C 1
ATOM 4989 O O . CYS G 1 37 ? 44.916 61.660 34.832 1.00 31.44 34 CYS G O 1
ATOM 4992 N N . THR G 1 38 ? 46.225 62.571 36.381 1.00 30.35 35 THR G N 1
ATOM 4993 C CA . THR G 1 38 ? 45.136 63.374 36.972 1.00 29.85 35 THR G CA 1
ATOM 4994 C C . THR G 1 38 ? 44.898 64.643 36.163 1.00 29.82 35 THR G C 1
ATOM 4995 O O . THR G 1 38 ? 45.704 64.977 35.285 1.00 28.08 35 THR G O 1
ATOM 4999 N N . ILE G 1 39 ? 43.828 65.376 36.473 1.00 29.50 36 ILE G N 1
ATOM 5000 C CA . ILE G 1 39 ? 43.587 66.665 35.803 1.00 30.37 36 ILE G CA 1
ATOM 5001 C C . ILE G 1 39 ? 44.766 67.644 36.019 1.00 30.40 36 ILE G C 1
ATOM 5002 O O . ILE G 1 39 ? 45.301 68.217 35.072 1.00 29.93 36 ILE G O 1
ATOM 5007 N N . ASN G 1 40 ? 45.159 67.807 37.278 1.00 29.92 37 ASN G N 1
ATOM 5008 C CA . ASN G 1 40 ? 46.257 68.672 37.642 1.00 28.67 37 ASN G CA 1
ATOM 5009 C C . ASN G 1 40 ? 47.537 68.205 37.023 1.00 26.63 37 ASN G C 1
ATOM 5010 O O . ASN G 1 40 ? 48.246 69.039 36.541 1.00 23.99 37 ASN G O 1
ATOM 5015 N N . GLU G 1 41 ? 47.806 66.885 36.951 1.00 24.68 38 GLU G N 1
ATOM 5016 C CA . GLU G 1 41 ? 49.036 66.418 36.295 1.00 24.32 38 GLU G CA 1
ATOM 5017 C C . GLU G 1 41 ? 49.119 66.771 34.801 1.00 23.34 38 GLU G C 1
ATOM 5018 O O . GLU G 1 41 ? 50.193 67.176 34.296 1.00 19.94 38 GLU G O 1
ATOM 5024 N N . LEU G 1 42 ? 47.987 66.654 34.099 1.00 21.56 39 LEU G N 1
ATOM 5025 C CA . LEU G 1 42 ? 47.983 66.901 32.657 1.00 22.18 39 LEU G CA 1
ATOM 5026 C C . LEU G 1 42 ? 48.135 68.398 32.430 1.00 21.67 39 LEU G C 1
ATOM 5027 O O . LEU G 1 42 ? 48.883 68.851 31.551 1.00 21.71 39 LEU G O 1
ATOM 5032 N N . LEU G 1 43 ? 47.462 69.171 33.248 1.00 22.74 40 LEU G N 1
ATOM 5033 C CA . LEU G 1 43 ? 47.614 70.621 33.120 1.00 24.57 40 LEU G CA 1
ATOM 5034 C C . LEU G 1 43 ? 49.053 71.037 33.447 1.00 23.20 40 LEU G C 1
ATOM 5035 O O . LEU G 1 43 ? 49.610 71.893 32.791 1.00 22.27 40 LEU G O 1
ATOM 5040 N N . SER G 1 44 ? 49.640 70.413 34.459 1.00 21.98 41 SER G N 1
ATOM 5041 C CA . SER G 1 44 ? 51.041 70.681 34.763 1.00 22.66 41 SER G CA 1
ATOM 5042 C C . SER G 1 44 ? 52.002 70.315 33.592 1.00 22.15 41 SER G C 1
ATOM 5043 O O . SER G 1 44 ? 52.912 71.093 33.261 1.00 21.27 41 SER G O 1
ATOM 5046 N N . LEU G 1 45 ? 51.808 69.167 32.935 1.00 21.46 42 LEU G N 1
ATOM 5047 C CA . LEU G 1 45 ? 52.598 68.876 31.710 1.00 22.94 42 LEU G CA 1
ATOM 5048 C C . LEU G 1 45 ? 52.451 69.956 30.617 1.00 22.22 42 LEU G C 1
ATOM 5049 O O . LEU G 1 45 ? 53.415 70.365 30.010 1.00 22.45 42 LEU G O 1
ATOM 5054 N N . SER G 1 46 ? 51.210 70.316 30.311 1.00 21.86 43 SER G N 1
ATOM 5055 C CA . SER G 1 46 ? 50.900 71.303 29.287 1.00 22.00 43 SER G CA 1
ATOM 5056 C C . SER G 1 46 ? 51.485 72.682 29.712 1.00 21.48 43 SER G C 1
ATOM 5057 O O . SER G 1 46 ? 51.953 73.444 28.883 1.00 21.12 43 SER G O 1
ATOM 5060 N N . GLN G 1 47 ? 51.421 72.994 30.997 1.00 20.54 44 GLN G N 1
ATOM 5061 C CA . GLN G 1 47 ? 51.998 74.269 31.461 1.00 20.55 44 GLN G CA 1
ATOM 5062 C C . GLN G 1 47 ? 53.544 74.321 31.216 1.00 20.07 44 GLN G C 1
ATOM 5063 O O . GLN G 1 47 ? 54.061 75.307 30.737 1.00 18.87 44 GLN G O 1
ATOM 5069 N N . ARG G 1 48 ? 54.264 73.246 31.529 1.00 20.01 45 ARG G N 1
ATOM 5070 C CA . ARG G 1 48 ? 55.698 73.261 31.345 1.00 19.92 45 ARG G CA 1
ATOM 5071 C C . ARG G 1 48 ? 56.056 73.417 29.864 1.00 20.18 45 ARG G C 1
ATOM 5072 O O . ARG G 1 48 ? 56.990 74.151 29.488 1.00 20.11 45 ARG G O 1
ATOM 5080 N N . PHE G 1 49 ? 55.303 72.737 29.013 1.00 19.44 46 PHE G N 1
ATOM 5081 C CA . PHE G 1 49 ? 55.569 72.815 27.562 1.00 19.03 46 PHE G CA 1
ATOM 5082 C C . PHE G 1 49 ? 55.334 74.251 27.076 1.00 19.36 46 PHE G C 1
ATOM 5083 O O . PHE G 1 49 ? 56.123 74.784 26.330 1.00 20.37 46 PHE G O 1
ATOM 5091 N N . GLU G 1 50 ? 54.239 74.861 27.508 1.00 19.36 47 GLU G N 1
ATOM 5092 C CA . GLU G 1 50 ? 53.939 76.233 27.123 1.00 19.45 47 GLU G CA 1
ATOM 5093 C C . GLU G 1 50 ? 55.015 77.221 27.654 1.00 19.24 47 GLU G C 1
ATOM 5094 O O . GLU G 1 50 ? 55.503 78.082 26.925 1.00 19.58 47 GLU G O 1
ATOM 5100 N N . VAL G 1 51 ? 55.414 77.041 28.907 1.00 18.97 48 VAL G N 1
ATOM 5101 C CA . VAL G 1 51 ? 56.558 77.780 29.456 1.00 18.21 48 VAL G CA 1
ATOM 5102 C C . VAL G 1 51 ? 57.824 77.622 28.605 1.00 18.48 48 VAL G C 1
ATOM 5103 O O . VAL G 1 51 ? 58.514 78.600 28.308 1.00 19.21 48 VAL G O 1
ATOM 5107 N N . ALA G 1 52 ? 58.141 76.405 28.227 1.00 16.85 49 ALA G N 1
ATOM 5108 C CA . ALA G 1 52 ? 59.330 76.179 27.393 1.00 17.59 49 ALA G CA 1
ATOM 5109 C C . ALA G 1 52 ? 59.238 76.945 26.081 1.00 16.88 49 ALA G C 1
ATOM 5110 O O . ALA G 1 52 ? 60.196 77.569 25.661 1.00 16.15 49 ALA G O 1
ATOM 5112 N N . LYS G 1 53 ? 58.063 76.954 25.467 1.00 17.09 50 LYS G N 1
ATOM 5113 C CA . LYS G 1 53 ? 57.915 77.646 24.194 1.00 16.54 50 LYS G CA 1
ATOM 5114 C C . LYS G 1 53 ? 58.149 79.159 24.437 1.00 17.70 50 LYS G C 1
ATOM 5115 O O . LYS G 1 53 ? 58.855 79.814 23.679 1.00 16.63 50 LYS G O 1
ATOM 5129 N N . LEU G 1 55 ? 59.775 80.650 26.915 1.00 18.17 52 LEU G N 1
ATOM 5130 C CA . LEU G 1 55 ? 61.182 80.907 27.256 1.00 19.71 52 LEU G CA 1
ATOM 5131 C C . LEU G 1 55 ? 62.008 80.993 25.977 1.00 20.69 52 LEU G C 1
ATOM 5132 O O . LEU G 1 55 ? 62.818 81.913 25.811 1.00 19.54 52 LEU G O 1
ATOM 5137 N N . THR G 1 56 ? 61.759 80.086 25.016 1.00 21.44 53 THR G N 1
ATOM 5138 C CA A THR G 1 56 ? 62.511 80.142 23.756 0.60 21.69 53 THR G CA 1
ATOM 5139 C CA B THR G 1 56 ? 62.465 80.113 23.737 0.40 21.18 53 THR G CA 1
ATOM 5140 C C . THR G 1 56 ? 62.152 81.407 22.986 1.00 21.72 53 THR G C 1
ATOM 5141 O O . THR G 1 56 ? 62.971 81.927 22.252 1.00 22.15 53 THR G O 1
ATOM 5148 N N . ASP G 1 57 ? 60.940 81.914 23.160 1.00 21.30 54 ASP G N 1
ATOM 5149 C CA . ASP G 1 57 ? 60.551 83.230 22.565 1.00 21.46 54 ASP G CA 1
ATOM 5150 C C . ASP G 1 57 ? 61.114 84.460 23.326 1.00 20.81 54 ASP G C 1
ATOM 5151 O O . ASP G 1 57 ? 60.767 85.620 22.998 1.00 21.27 54 ASP G O 1
ATOM 5156 N N . LYS G 1 58 ? 61.871 84.196 24.403 1.00 20.93 55 LYS G N 1
ATOM 5157 C CA A LYS G 1 58 ? 62.506 85.249 25.212 0.60 21.23 55 LYS G CA 1
ATOM 5158 C CA B LYS G 1 58 ? 62.507 85.237 25.229 0.40 21.13 55 LYS G CA 1
ATOM 5159 C C . LYS G 1 58 ? 61.462 86.124 25.924 1.00 20.95 55 LYS G C 1
ATOM 5160 O O . LYS G 1 58 ? 61.623 87.321 26.042 1.00 19.46 55 LYS G O 1
ATOM 5171 N N . ARG G 1 59 ? 60.365 85.514 26.364 1.00 20.28 56 ARG G N 1
ATOM 5172 C CA . ARG G 1 59 ? 59.347 86.271 27.099 1.00 19.53 56 ARG G CA 1
ATOM 5173 C C . ARG G 1 59 ? 59.760 86.379 28.608 1.00 19.25 56 ARG G C 1
ATOM 5174 O O . ARG G 1 59 ? 60.511 85.559 29.103 1.00 20.35 56 ARG G O 1
ATOM 5182 N N . THR G 1 60 ? 59.266 87.390 29.309 1.00 19.70 57 THR G N 1
ATOM 5183 C CA . THR G 1 60 ? 59.604 87.638 30.758 1.00 20.00 57 THR G CA 1
ATOM 5184 C C . THR G 1 60 ? 58.876 86.668 31.672 1.00 19.28 57 THR G C 1
ATOM 5185 O O . THR G 1 60 ? 57.878 86.059 31.277 1.00 19.84 57 THR G O 1
ATOM 5189 N N . TYR G 1 61 ? 59.336 86.550 32.922 1.00 19.67 58 TYR G N 1
ATOM 5190 C CA . TYR G 1 61 ? 58.669 85.609 33.840 1.00 18.27 58 TYR G CA 1
ATOM 5191 C C . TYR G 1 61 ? 57.232 85.996 34.099 1.00 18.28 58 TYR G C 1
ATOM 5192 O O . TYR G 1 61 ? 56.371 85.125 34.206 1.00 19.40 58 TYR G O 1
ATOM 5201 N N . LEU G 1 62 ? 56.952 87.301 34.192 1.00 17.21 59 LEU G N 1
ATOM 5202 C CA . LEU G 1 62 ? 55.591 87.717 34.506 1.00 17.33 59 LEU G CA 1
ATOM 5203 C C . LEU G 1 62 ? 54.653 87.397 33.299 1.00 17.37 59 LEU G C 1
ATOM 5204 O O . LEU G 1 62 ? 53.538 86.869 33.475 1.00 18.60 59 LEU G O 1
ATOM 5209 N N . ASP G 1 63 ? 55.121 87.686 32.095 1.00 15.38 60 ASP G N 1
ATOM 5210 C CA . ASP G 1 63 ? 54.299 87.406 30.905 1.00 16.44 60 ASP G CA 1
ATOM 5211 C C . ASP G 1 63 ? 54.005 85.871 30.875 1.00 16.03 60 ASP G C 1
ATOM 5212 O O . ASP G 1 63 ? 52.872 85.454 30.720 1.00 16.62 60 ASP G O 1
ATOM 5217 N N . ILE G 1 64 ? 55.043 85.060 31.073 1.00 17.08 61 ILE G N 1
ATOM 5218 C CA . ILE G 1 64 ? 54.902 83.589 31.081 1.00 17.27 61 ILE G CA 1
ATOM 5219 C C . ILE G 1 64 ? 53.979 83.160 32.220 1.00 17.61 61 ILE G C 1
ATOM 5220 O O . ILE G 1 64 ? 53.055 82.350 32.023 1.00 18.27 61 ILE G O 1
ATOM 5225 N N . SER G 1 65 ? 54.206 83.704 33.420 1.00 17.07 62 SER G N 1
ATOM 5226 C CA A SER G 1 65 ? 53.352 83.319 34.552 0.60 16.51 62 SER G CA 1
ATOM 5227 C CA B SER G 1 65 ? 53.358 83.328 34.560 0.40 16.23 62 SER G CA 1
ATOM 5228 C C . SER G 1 65 ? 51.886 83.664 34.308 1.00 16.16 62 SER G C 1
ATOM 5229 O O . SER G 1 65 ? 51.005 82.852 34.582 1.00 17.24 62 SER G O 1
ATOM 5234 N N . GLU G 1 66 ? 51.612 84.865 33.794 1.00 15.83 63 GLU G N 1
ATOM 5235 C CA . GLU G 1 66 ? 50.224 85.256 33.543 1.00 15.93 63 GLU G CA 1
ATOM 5236 C C . GLU G 1 66 ? 49.585 84.393 32.431 1.00 16.56 63 GLU G C 1
ATOM 5237 O O . GLU G 1 66 ? 48.412 84.027 32.541 1.00 15.32 63 GLU G O 1
ATOM 5243 N N . LYS G 1 67 ? 50.349 84.055 31.394 1.00 16.78 64 LYS G N 1
ATOM 5244 C CA . LYS G 1 67 ? 49.750 83.277 30.286 1.00 18.29 64 LYS G CA 1
ATOM 5245 C C . LYS G 1 67 ? 49.562 81.812 30.710 1.00 18.53 64 LYS G C 1
ATOM 5246 O O . LYS G 1 67 ? 48.534 81.211 30.403 1.00 18.31 64 LYS G O 1
ATOM 5252 N N . THR G 1 68 ? 50.520 81.251 31.457 1.00 18.35 65 THR G N 1
ATOM 5253 C CA . THR G 1 68 ? 50.535 79.761 31.631 1.00 18.43 65 THR G CA 1
ATOM 5254 C C . THR G 1 68 ? 50.073 79.351 33.034 1.00 18.96 65 THR G C 1
ATOM 5255 O O . THR G 1 68 ? 49.809 78.169 33.273 1.00 19.94 65 THR G O 1
ATOM 5259 N N . GLY G 1 69 ? 50.002 80.317 33.950 1.00 18.24 66 GLY G N 1
ATOM 5260 C CA . GLY G 1 69 ? 49.747 80.007 35.390 1.00 19.84 66 GLY G CA 1
ATOM 5261 C C . GLY G 1 69 ? 51.036 79.633 36.149 1.00 20.13 66 GLY G C 1
ATOM 5262 O O . GLY G 1 69 ? 51.025 79.527 37.368 1.00 20.36 66 GLY G O 1
ATOM 5263 N N . ALA G 1 70 ? 52.160 79.449 35.448 1.00 19.21 67 ALA G N 1
ATOM 5264 C CA . ALA G 1 70 ? 53.386 78.949 36.100 1.00 19.05 67 ALA G CA 1
ATOM 5265 C C . ALA G 1 70 ? 53.988 79.831 37.205 1.00 19.84 67 ALA G C 1
ATOM 5266 O O . ALA G 1 70 ? 54.064 81.066 37.065 1.00 19.34 67 ALA G O 1
ATOM 5268 N N . SER G 1 71 ? 54.460 79.174 38.270 1.00 19.56 68 SER G N 1
ATOM 5269 C CA . SER G 1 71 ? 55.195 79.822 39.356 1.00 19.75 68 SER G CA 1
ATOM 5270 C C . SER G 1 71 ? 56.628 80.023 38.875 1.00 20.33 68 SER G C 1
ATOM 5271 O O . SER G 1 71 ? 57.072 79.451 37.847 1.00 20.09 68 SER G O 1
ATOM 5274 N N . THR G 1 72 ? 57.347 80.861 39.593 1.00 19.90 69 THR G N 1
ATOM 5275 C CA . THR G 1 72 ? 58.774 81.085 39.321 1.00 20.19 69 THR G CA 1
ATOM 5276 C C . THR G 1 72 ? 59.581 79.760 39.447 1.00 20.45 69 THR G C 1
ATOM 5277 O O . THR G 1 72 ? 60.485 79.495 38.643 1.00 19.97 69 THR G O 1
ATOM 5281 N N . ALA G 1 73 ? 59.259 78.949 40.447 1.00 19.48 70 ALA G N 1
ATOM 5282 C CA . ALA G 1 73 ? 59.923 77.644 40.618 1.00 20.07 70 ALA G CA 1
ATOM 5283 C C . ALA G 1 73 ? 59.766 76.787 39.357 1.00 19.83 70 ALA G C 1
ATOM 5284 O O . ALA G 1 73 ? 60.725 76.205 38.866 1.00 19.03 70 ALA G O 1
ATOM 5286 N N . THR G 1 74 ? 58.547 76.730 38.828 1.00 20.00 71 THR G N 1
ATOM 5287 C CA . THR G 1 74 ? 58.299 76.000 37.606 1.00 20.07 71 THR G CA 1
ATOM 5288 C C . THR G 1 74 ? 59.063 76.586 36.418 1.00 20.36 71 THR G C 1
ATOM 5289 O O . THR G 1 74 ? 59.704 75.849 35.656 1.00 19.44 71 THR G O 1
ATOM 5293 N N . ILE G 1 75 ? 58.964 77.909 36.226 1.00 17.85 72 ILE G N 1
ATOM 5294 C CA . ILE G 1 75 ? 59.620 78.526 35.106 1.00 17.93 72 ILE G CA 1
ATOM 5295 C C . ILE G 1 75 ? 61.125 78.329 35.138 1.00 19.47 72 ILE G C 1
ATOM 5296 O O . ILE G 1 75 ? 61.769 78.059 34.101 1.00 20.24 72 ILE G O 1
ATOM 5301 N N . SER G 1 76 ? 61.691 78.456 36.331 1.00 18.06 73 SER G N 1
ATOM 5302 C CA . SER G 1 76 ? 63.110 78.257 36.531 1.00 18.71 73 SER G CA 1
ATOM 5303 C C . SER G 1 76 ? 63.517 76.807 36.188 1.00 19.79 73 SER G C 1
ATOM 5304 O O . SER G 1 76 ? 64.553 76.616 35.556 1.00 18.41 73 SER G O 1
ATOM 5307 N N . ARG G 1 77 ? 62.708 75.814 36.607 1.00 20.46 74 ARG G N 1
ATOM 5308 C CA A ARG G 1 77 ? 62.988 74.382 36.336 0.60 21.91 74 ARG G CA 1
ATOM 5309 C CA B ARG G 1 77 ? 63.002 74.391 36.344 0.40 21.25 74 ARG G CA 1
ATOM 5310 C C . ARG G 1 77 ? 62.979 74.107 34.833 1.00 20.95 74 ARG G C 1
ATOM 5311 O O . ARG G 1 77 ? 63.846 73.418 34.316 1.00 20.09 74 ARG G O 1
ATOM 5326 N N . VAL G 1 78 ? 62.000 74.680 34.130 1.00 20.58 75 VAL G N 1
ATOM 5327 C CA . VAL G 1 78 ? 61.894 74.517 32.666 1.00 20.48 75 VAL G CA 1
ATOM 5328 C C . VAL G 1 78 ? 63.090 75.167 31.963 1.00 21.36 75 VAL G C 1
ATOM 5329 O O . VAL G 1 78 ? 63.713 74.572 31.084 1.00 21.09 75 VAL G O 1
ATOM 5333 N N . ASN G 1 79 ? 63.404 76.397 32.356 1.00 22.12 76 ASN G N 1
ATOM 5334 C CA . ASN G 1 79 ? 64.601 77.103 31.916 1.00 23.56 76 ASN G CA 1
ATOM 5335 C C . ASN G 1 79 ? 65.884 76.252 32.046 1.00 23.70 76 ASN G C 1
ATOM 5336 O O . ASN G 1 79 ? 66.692 76.168 31.126 1.00 22.62 76 ASN G O 1
ATOM 5341 N N . ARG G 1 80 ? 66.064 75.634 33.200 1.00 24.30 77 ARG G N 1
ATOM 5342 C CA . ARG G 1 80 ? 67.178 74.707 33.416 1.00 26.50 77 ARG G CA 1
ATOM 5343 C C . ARG G 1 80 ? 67.141 73.512 32.442 1.00 26.71 77 ARG G C 1
ATOM 5344 O O . ARG G 1 80 ? 68.181 73.131 31.913 1.00 27.09 77 ARG G O 1
ATOM 5352 N N . SER G 1 81 ? 65.970 72.924 32.200 1.00 26.97 78 SER G N 1
ATOM 5353 C CA . SER G 1 81 ? 65.874 71.864 31.183 1.00 28.29 78 SER G CA 1
ATOM 5354 C C . SER G 1 81 ? 66.253 72.322 29.786 1.00 29.13 78 SER G C 1
ATOM 5355 O O . SER G 1 81 ? 66.939 71.599 29.076 1.00 29.40 78 SER G O 1
ATOM 5358 N N . LEU G 1 82 ? 65.797 73.505 29.389 1.00 29.14 79 LEU G N 1
ATOM 5359 C CA . LEU G 1 82 ? 66.097 74.019 28.058 1.00 30.34 79 LEU G CA 1
ATOM 5360 C C . LEU G 1 82 ? 67.575 74.233 27.841 1.00 31.03 79 LEU G C 1
ATOM 5361 O O . LEU G 1 82 ? 68.101 74.042 26.745 1.00 32.63 79 LEU G O 1
ATOM 5366 N N . ASN G 1 83 ? 68.258 74.684 28.878 1.00 31.49 80 ASN G N 1
ATOM 5367 C CA . ASN G 1 83 ? 69.633 74.988 28.739 1.00 31.37 80 ASN G CA 1
ATOM 5368 C C . ASN G 1 83 ? 70.590 73.843 29.069 1.00 30.95 80 ASN G C 1
ATOM 5369 O O . ASN G 1 83 ? 71.706 73.816 28.582 1.00 31.62 80 ASN G O 1
ATOM 5374 N N . TYR G 1 84 ? 70.158 72.891 29.874 1.00 30.53 81 TYR G N 1
ATOM 5375 C CA . TYR G 1 84 ? 71.056 71.883 30.381 1.00 29.48 81 TYR G CA 1
ATOM 5376 C C . TYR G 1 84 ? 70.476 70.470 30.291 1.00 29.17 81 TYR G C 1
ATOM 5377 O O . TYR G 1 84 ? 71.048 69.530 30.846 1.00 28.93 81 TYR G O 1
ATOM 5386 N N . GLY G 1 85 ? 69.381 70.301 29.568 1.00 27.96 82 GLY G N 1
ATOM 5387 C CA . GLY G 1 85 ? 68.736 68.967 29.469 1.00 28.17 82 GLY G CA 1
ATOM 5388 C C . GLY G 1 85 ? 69.140 68.162 28.235 1.00 27.99 82 GLY G C 1
ATOM 5389 O O . GLY G 1 85 ? 70.249 68.311 27.723 1.00 28.07 82 GLY G O 1
ATOM 5390 N N . ASN G 1 86 ? 68.221 67.339 27.740 1.00 28.13 83 ASN G N 1
ATOM 5391 C CA . ASN G 1 86 ? 68.442 66.514 26.545 1.00 27.69 83 ASN G CA 1
ATOM 5392 C C . ASN G 1 86 ? 68.236 67.186 25.177 1.00 26.58 83 ASN G C 1
ATOM 5393 O O . ASN G 1 86 ? 68.222 66.501 24.171 1.00 26.11 83 ASN G O 1
ATOM 5398 N N . ASP G 1 87 ? 67.988 68.489 25.125 1.00 24.35 84 ASP G N 1
ATOM 5399 C CA . ASP G 1 87 ? 67.468 69.099 23.891 1.00 24.17 84 ASP G CA 1
ATOM 5400 C C . ASP G 1 87 ? 66.133 68.524 23.377 1.00 23.71 84 ASP G C 1
ATOM 5401 O O . ASP G 1 87 ? 65.802 68.669 22.200 1.00 24.08 84 ASP G O 1
ATOM 5406 N N . GLY G 1 88 ? 65.379 67.864 24.244 1.00 22.44 85 GLY G N 1
ATOM 5407 C CA . GLY G 1 88 ? 64.097 67.274 23.857 1.00 22.98 85 GLY G CA 1
ATOM 5408 C C . GLY G 1 88 ? 63.042 68.290 23.455 1.00 22.93 85 GLY G C 1
ATOM 5409 O O . GLY G 1 88 ? 62.301 68.067 22.489 1.00 23.11 85 GLY G O 1
ATOM 5410 N N . TYR G 1 89 ? 62.939 69.401 24.197 1.00 22.29 86 TYR G N 1
ATOM 5411 C CA . TYR G 1 89 ? 62.031 70.483 23.790 1.00 22.36 86 TYR G CA 1
ATOM 5412 C C . TYR G 1 89 ? 62.380 70.955 22.390 1.00 22.37 86 TYR G C 1
ATOM 5413 O O . TYR G 1 89 ? 61.501 71.067 21.538 1.00 21.81 86 TYR G O 1
ATOM 5422 N N . GLU G 1 90 ? 63.652 71.247 22.152 1.00 21.97 87 GLU G N 1
ATOM 5423 C CA . GLU G 1 90 ? 64.015 71.808 20.861 1.00 23.47 87 GLU G CA 1
ATOM 5424 C C . GLU G 1 90 ? 63.767 70.796 19.744 1.00 22.55 87 GLU G C 1
ATOM 5425 O O . GLU G 1 90 ? 63.428 71.164 18.618 1.00 21.79 87 GLU G O 1
ATOM 5439 N N . VAL G 1 92 ? 61.309 68.619 19.447 1.00 19.76 89 VAL G N 1
ATOM 5440 C CA . VAL G 1 92 ? 59.921 68.668 18.983 1.00 20.07 89 VAL G CA 1
ATOM 5441 C C . VAL G 1 92 ? 59.562 70.027 18.378 1.00 21.03 89 VAL G C 1
ATOM 5442 O O . VAL G 1 92 ? 58.834 70.068 17.379 1.00 19.71 89 VAL G O 1
ATOM 5446 N N . PHE G 1 93 ? 60.130 71.115 18.922 1.00 21.86 90 PHE G N 1
ATOM 5447 C CA . PHE G 1 93 ? 59.864 72.448 18.368 1.00 23.31 90 PHE G CA 1
ATOM 5448 C C . PHE G 1 93 ? 60.338 72.514 16.896 1.00 24.29 90 PHE G C 1
ATOM 5449 O O . PHE G 1 93 ? 59.647 73.081 16.034 1.00 23.24 90 PHE G O 1
ATOM 5457 N N . SER G 1 94 ? 61.524 71.958 16.628 1.00 25.83 91 SER G N 1
ATOM 5458 C CA . SER G 1 94 ? 62.067 71.867 15.264 1.00 28.25 91 SER G CA 1
ATOM 5459 C C . SER G 1 94 ? 61.149 71.113 14.304 1.00 28.01 91 SER G C 1
ATOM 5460 O O . SER G 1 94 ? 60.887 71.578 13.214 1.00 27.77 91 SER G O 1
ATOM 5463 N N . ARG G 1 95 ? 60.649 69.964 14.736 1.00 29.07 92 ARG G N 1
ATOM 5464 C CA . ARG G 1 95 ? 59.761 69.139 13.899 1.00 29.36 92 ARG G CA 1
ATOM 5465 C C . ARG G 1 95 ? 58.448 69.797 13.590 1.00 30.35 92 ARG G C 1
ATOM 5466 O O . ARG G 1 95 ? 57.972 69.729 12.452 1.00 29.67 92 ARG G O 1
ATOM 5482 N N . LYS G 1 97 ? 57.912 73.047 13.598 1.00 35.12 94 LYS G N 1
ATOM 5483 C CA . LYS G 1 97 ? 58.300 74.110 12.679 1.00 37.67 94 LYS G CA 1
ATOM 5484 C C . LYS G 1 97 ? 58.268 73.610 11.217 1.00 39.53 94 LYS G C 1
ATOM 5485 O O . LYS G 1 97 ? 57.722 74.274 10.348 1.00 39.27 94 LYS G O 1
ATOM 5491 N N . GLU G 1 98 ? 58.829 72.428 10.972 1.00 41.88 95 GLU G N 1
ATOM 5492 C CA . GLU G 1 98 ? 58.778 71.784 9.666 1.00 44.78 95 GLU G CA 1
ATOM 5493 C C . GLU G 1 98 ? 57.358 71.593 9.119 1.00 46.01 95 GLU G C 1
ATOM 5494 O O . GLU G 1 98 ? 57.106 71.922 7.954 1.00 46.69 95 GLU G O 1
ATOM 5500 N N . LYS G 1 99 ? 56.445 71.056 9.935 1.00 47.19 96 LYS G N 1
ATOM 5501 C CA . LYS G 1 99 ? 55.050 70.845 9.507 1.00 48.21 96 LYS G CA 1
ATOM 5502 C C . LYS G 1 99 ? 54.424 72.086 8.874 1.00 49.00 96 LYS G C 1
ATOM 5503 O O . LYS G 1 99 ? 53.524 71.966 8.038 1.00 49.47 96 LYS G O 1
ATOM 5509 N N . GLU G 1 100 ? 54.905 73.265 9.263 1.00 49.40 97 GLU G N 1
ATOM 5510 C CA . GLU G 1 100 ? 54.599 74.500 8.543 1.00 50.01 97 GLU G CA 1
ATOM 5511 C C . GLU G 1 100 ? 55.448 74.602 7.260 1.00 50.08 97 GLU G C 1
ATOM 5512 O O . GLU G 1 100 ? 54.937 74.762 6.141 1.00 49.95 97 GLU G O 1
ATOM 5518 N N . ARG H 1 9 ? 39.754 70.739 27.713 1.00 29.64 6 ARG H N 1
ATOM 5519 C CA . ARG H 1 9 ? 40.364 70.792 26.334 1.00 28.24 6 ARG H CA 1
ATOM 5520 C C . ARG H 1 9 ? 40.747 72.201 25.906 1.00 26.32 6 ARG H C 1
ATOM 5521 O O . ARG H 1 9 ? 39.889 73.050 25.764 1.00 26.64 6 ARG H O 1
ATOM 5529 N N . THR H 1 10 ? 42.028 72.442 25.691 1.00 23.75 7 THR H N 1
ATOM 5530 C CA . THR H 1 10 ? 42.438 73.735 25.230 1.00 22.10 7 THR H CA 1
ATOM 5531 C C . THR H 1 10 ? 43.436 73.591 24.096 1.00 19.91 7 THR H C 1
ATOM 5532 O O . THR H 1 10 ? 44.008 72.515 23.882 1.00 16.97 7 THR H O 1
ATOM 5536 N N . GLU H 1 11 ? 43.668 74.701 23.414 1.00 17.82 8 GLU H N 1
ATOM 5537 C CA . GLU H 1 11 ? 44.721 74.785 22.415 1.00 18.95 8 GLU H CA 1
ATOM 5538 C C . GLU H 1 11 ? 46.110 74.590 22.976 1.00 18.15 8 GLU H C 1
ATOM 5539 O O . GLU H 1 11 ? 47.030 74.218 22.219 1.00 17.66 8 GLU H O 1
ATOM 5545 N N . GLU H 1 12 ? 46.316 74.880 24.280 1.00 16.94 9 GLU H N 1
ATOM 5546 C CA . GLU H 1 12 ? 47.685 74.666 24.843 1.00 15.43 9 GLU H CA 1
ATOM 5547 C C . GLU H 1 12 ? 47.916 73.189 25.103 1.00 15.24 9 GLU H C 1
ATOM 5548 O O . GLU H 1 12 ? 49.013 72.688 24.851 1.00 16.39 9 GLU H O 1
ATOM 5554 N N . VAL H 1 13 ? 46.888 72.485 25.572 1.00 16.32 10 VAL H N 1
ATOM 5555 C CA . VAL H 1 13 ? 47.021 71.013 25.721 1.00 17.76 10 VAL H CA 1
ATOM 5556 C C . VAL H 1 13 ? 47.213 70.379 24.312 1.00 17.58 10 VAL H C 1
ATOM 5557 O O . VAL H 1 13 ? 48.032 69.477 24.144 1.00 18.76 10 VAL H O 1
ATOM 5561 N N . ASP H 1 14 ? 46.457 70.873 23.323 1.00 18.27 11 ASP H N 1
ATOM 5562 C CA . ASP H 1 14 ? 46.621 70.417 21.927 1.00 18.99 11 ASP H CA 1
ATOM 5563 C C . ASP H 1 14 ? 48.076 70.526 21.492 1.00 18.01 11 ASP H C 1
ATOM 5564 O O . ASP H 1 14 ? 48.578 69.618 20.839 1.00 17.06 11 ASP H O 1
ATOM 5569 N N . HIS H 1 15 ? 48.714 71.654 21.805 1.00 18.41 12 HIS H N 1
ATOM 5570 C CA . HIS H 1 15 ? 50.113 71.900 21.446 1.00 18.61 12 HIS H CA 1
ATOM 5571 C C . HIS H 1 15 ? 51.052 70.837 22.042 1.00 18.32 12 HIS H C 1
ATOM 5572 O O . HIS H 1 15 ? 51.908 70.267 21.332 1.00 17.08 12 HIS H O 1
ATOM 5579 N N . LEU H 1 16 ? 50.862 70.536 23.318 1.00 16.49 13 LEU H N 1
ATOM 5580 C CA . LEU H 1 16 ? 51.645 69.476 23.957 1.00 17.12 13 LEU H CA 1
ATOM 5581 C C . LEU H 1 16 ? 51.395 68.153 23.206 1.00 17.35 13 LEU H C 1
ATOM 5582 O O . LEU H 1 16 ? 52.337 67.368 22.936 1.00 17.52 13 LEU H O 1
ATOM 5587 N N . PHE H 1 17 ? 50.138 67.902 22.848 1.00 15.81 14 PHE H N 1
ATOM 5588 C CA . PHE H 1 17 ? 49.844 66.636 22.153 1.00 16.49 14 PHE H CA 1
ATOM 5589 C C . PHE H 1 17 ? 50.472 66.605 20.749 1.00 16.81 14 PHE H C 1
ATOM 5590 O O . PHE H 1 17 ? 50.983 65.584 20.330 1.00 16.20 14 PHE H O 1
ATOM 5598 N N . GLU H 1 18 ? 50.482 67.741 20.049 1.00 17.62 15 GLU H N 1
ATOM 5599 C CA . GLU H 1 18 ? 51.138 67.781 18.730 1.00 20.15 15 GLU H CA 1
ATOM 5600 C C . GLU H 1 18 ? 52.612 67.403 18.913 1.00 19.94 15 GLU H C 1
ATOM 5601 O O . GLU H 1 18 ? 53.149 66.591 18.133 1.00 20.09 15 GLU H O 1
ATOM 5607 N N . ALA H 1 19 ? 53.251 67.923 19.964 1.00 18.48 16 ALA H N 1
ATOM 5608 C CA . ALA H 1 19 ? 54.653 67.516 20.249 1.00 18.27 16 ALA H CA 1
ATOM 5609 C C . ALA H 1 19 ? 54.777 66.012 20.463 1.00 17.85 16 ALA H C 1
ATOM 5610 O O . ALA H 1 19 ? 55.656 65.397 19.856 1.00 18.62 16 ALA H O 1
ATOM 5612 N N . ILE H 1 20 ? 53.893 65.425 21.289 1.00 16.48 17 ILE H N 1
ATOM 5613 C CA . ILE H 1 20 ? 53.980 64.031 21.623 1.00 18.19 17 ILE H CA 1
ATOM 5614 C C . ILE H 1 20 ? 53.752 63.192 20.362 1.00 18.75 17 ILE H C 1
ATOM 5615 O O . ILE H 1 20 ? 54.412 62.152 20.170 1.00 18.74 17 ILE H O 1
ATOM 5620 N N . LEU H 1 21 ? 52.828 63.653 19.507 1.00 17.83 18 LEU H N 1
ATOM 5621 C CA . LEU H 1 21 ? 52.585 63.003 18.229 1.00 19.55 18 LEU H CA 1
ATOM 5622 C C . LEU H 1 21 ? 53.792 63.024 17.262 1.00 19.97 18 LEU H C 1
ATOM 5623 O O . LEU H 1 21 ? 53.874 62.209 16.397 1.00 19.73 18 LEU H O 1
ATOM 5628 N N . CYS H 1 22 ? 54.750 63.915 17.432 1.00 20.84 19 CYS H N 1
ATOM 5629 C CA A CYS H 1 22 ? 55.847 63.885 16.471 0.60 21.16 19 CYS H CA 1
ATOM 5630 C CA B CYS H 1 22 ? 55.928 63.980 16.557 0.40 20.84 19 CYS H CA 1
ATOM 5631 C C . CYS H 1 22 ? 57.006 62.972 16.919 1.00 20.96 19 CYS H C 1
ATOM 5632 O O . CYS H 1 22 ? 57.973 62.785 16.171 1.00 21.48 19 CYS H O 1
ATOM 5637 N N . LEU H 1 23 ? 56.877 62.379 18.104 1.00 19.90 20 LEU H N 1
ATOM 5638 C CA . LEU H 1 23 ? 57.866 61.433 18.623 1.00 19.25 20 LEU H CA 1
ATOM 5639 C C . LEU H 1 23 ? 57.742 60.145 17.830 1.00 19.33 20 LEU H C 1
ATOM 5640 O O . LEU H 1 23 ? 56.613 59.680 17.579 1.00 19.41 20 LEU H O 1
ATOM 5645 N N . LYS H 1 24 ? 58.879 59.540 17.473 1.00 18.79 21 LYS H N 1
ATOM 5646 C CA . LYS H 1 24 ? 58.858 58.430 16.549 1.00 18.91 21 LYS H CA 1
ATOM 5647 C C . LYS H 1 24 ? 59.333 57.103 17.084 1.00 18.38 21 LYS H C 1
ATOM 5648 O O . LYS H 1 24 ? 59.065 56.073 16.460 1.00 18.14 21 LYS H O 1
ATOM 5654 N N . ASN H 1 25 ? 60.079 57.099 18.184 1.00 16.53 22 ASN H N 1
ATOM 5655 C CA . ASN H 1 25 ? 60.547 55.823 18.735 1.00 16.28 22 ASN H CA 1
ATOM 5656 C C . ASN H 1 25 ? 60.710 56.026 20.215 1.00 16.84 22 ASN H C 1
ATOM 5657 O O . ASN H 1 25 ? 60.580 57.151 20.700 1.00 14.32 22 ASN H O 1
ATOM 5662 N N . LYS H 1 26 ? 60.979 54.929 20.911 1.00 17.77 23 LYS H N 1
ATOM 5663 C CA . LYS H 1 26 ? 61.192 54.888 22.366 1.00 19.53 23 LYS H CA 1
ATOM 5664 C C . LYS H 1 26 ? 62.354 55.820 22.805 1.00 19.05 23 LYS H C 1
ATOM 5665 O O . LYS H 1 26 ? 62.278 56.439 23.834 1.00 17.56 23 LYS H O 1
ATOM 5671 N N . GLU H 1 27 ? 63.411 55.905 22.005 1.00 19.01 24 GLU H N 1
ATOM 5672 C CA . GLU H 1 27 ? 64.567 56.762 22.373 1.00 21.11 24 GLU H CA 1
ATOM 5673 C C . GLU H 1 27 ? 64.160 58.232 22.406 1.00 19.54 24 GLU H C 1
ATOM 5674 O O . GLU H 1 27 ? 64.550 58.976 23.309 1.00 19.38 24 GLU H O 1
ATOM 5680 N N . GLU H 1 28 ? 63.333 58.628 21.442 1.00 19.30 25 GLU H N 1
ATOM 5681 C CA . GLU H 1 28 ? 62.826 59.985 21.412 1.00 19.37 25 GLU H CA 1
ATOM 5682 C C . GLU H 1 28 ? 61.900 60.272 22.586 1.00 19.29 25 GLU H C 1
ATOM 5683 O O . GLU H 1 28 ? 61.869 61.411 23.059 1.00 19.33 25 GLU H O 1
ATOM 5689 N N . CYS H 1 29 ? 61.153 59.265 23.046 1.00 18.25 26 CYS H N 1
ATOM 5690 C CA . CYS H 1 29 ? 60.298 59.395 24.242 1.00 19.02 26 CYS H CA 1
ATOM 5691 C C . CYS H 1 29 ? 61.129 59.626 25.520 1.00 19.43 26 CYS H C 1
ATOM 5692 O O . CYS H 1 29 ? 60.773 60.467 26.324 1.00 18.83 26 CYS H O 1
ATOM 5695 N N . TYR H 1 30 ? 62.184 58.835 25.729 1.00 20.24 27 TYR H N 1
ATOM 5696 C CA . TYR H 1 30 ? 63.136 59.125 26.831 1.00 20.21 27 TYR H CA 1
ATOM 5697 C C . TYR H 1 30 ? 63.638 60.574 26.733 1.00 20.30 27 TYR H C 1
ATOM 5698 O O . TYR H 1 30 ? 63.609 61.302 27.711 1.00 21.72 27 TYR H O 1
ATOM 5707 N N . THR H 1 31 ? 64.098 60.987 25.571 1.00 19.81 28 THR H N 1
ATOM 5708 C CA . THR H 1 31 ? 64.624 62.337 25.399 1.00 20.18 28 THR H CA 1
ATOM 5709 C C . THR H 1 31 ? 63.586 63.405 25.777 1.00 21.28 28 THR H C 1
ATOM 5710 O O . THR H 1 31 ? 63.903 64.385 26.510 1.00 22.06 28 THR H O 1
ATOM 5714 N N . PHE H 1 32 ? 62.354 63.243 25.287 1.00 20.69 29 PHE H N 1
ATOM 5715 C CA . PHE H 1 32 ? 61.351 64.288 25.496 1.00 21.08 29 PHE H CA 1
ATOM 5716 C C . PHE H 1 32 ? 60.820 64.235 26.931 1.00 21.24 29 PHE H C 1
ATOM 5717 O O . PHE H 1 32 ? 60.770 65.241 27.636 1.00 22.19 29 PHE H O 1
ATOM 5725 N N . PHE H 1 33 ? 60.411 63.063 27.364 1.00 20.99 30 PHE H N 1
ATOM 5726 C CA . PHE H 1 33 ? 59.720 62.969 28.623 1.00 21.64 30 PHE H CA 1
ATOM 5727 C C . PHE H 1 33 ? 60.635 63.198 29.831 1.00 23.20 30 PHE H C 1
ATOM 5728 O O . PHE H 1 33 ? 60.149 63.646 30.899 1.00 23.17 30 PHE H O 1
ATOM 5736 N N . GLU H 1 34 ? 61.918 62.885 29.668 1.00 22.26 31 GLU H N 1
ATOM 5737 C CA . GLU H 1 34 ? 62.897 63.227 30.687 1.00 23.83 31 GLU H CA 1
ATOM 5738 C C . GLU H 1 34 ? 63.167 64.726 30.717 1.00 24.55 31 GLU H C 1
ATOM 5739 O O . GLU H 1 34 ? 63.618 65.242 31.711 1.00 24.90 31 GLU H O 1
ATOM 5745 N N . ASP H 1 35 ? 62.934 65.428 29.626 1.00 24.66 32 ASP H N 1
ATOM 5746 C CA . ASP H 1 35 ? 63.011 66.889 29.723 1.00 25.23 32 ASP H CA 1
ATOM 5747 C C . ASP H 1 35 ? 61.793 67.493 30.473 1.00 25.71 32 ASP H C 1
ATOM 5748 O O . ASP H 1 35 ? 61.942 68.379 31.346 1.00 25.27 32 ASP H O 1
ATOM 5753 N N . VAL H 1 36 ? 60.597 67.007 30.142 1.00 25.77 33 VAL H N 1
ATOM 5754 C CA . VAL H 1 36 ? 59.363 67.582 30.649 1.00 26.07 33 VAL H CA 1
ATOM 5755 C C . VAL H 1 36 ? 59.048 67.071 32.073 1.00 27.25 33 VAL H C 1
ATOM 5756 O O . VAL H 1 36 ? 58.523 67.835 32.910 1.00 27.31 33 VAL H O 1
ATOM 5760 N N . CYS H 1 37 ? 59.398 65.812 32.369 1.00 24.92 34 CYS H N 1
ATOM 5761 C CA . CYS H 1 37 ? 59.045 65.210 33.665 1.00 25.39 34 CYS H CA 1
ATOM 5762 C C . CYS H 1 37 ? 60.265 64.980 34.515 1.00 23.92 34 CYS H C 1
ATOM 5763 O O . CYS H 1 37 ? 61.347 64.840 33.994 1.00 23.62 34 CYS H O 1
ATOM 5766 N N . THR H 1 38 ? 60.056 64.842 35.820 1.00 22.50 35 THR H N 1
ATOM 5767 C CA . THR H 1 38 ? 61.090 64.353 36.664 1.00 22.19 35 THR H CA 1
ATOM 5768 C C . THR H 1 38 ? 61.106 62.805 36.474 1.00 22.61 35 THR H C 1
ATOM 5769 O O . THR H 1 38 ? 60.093 62.206 36.016 1.00 20.28 35 THR H O 1
ATOM 5773 N N . ILE H 1 39 ? 62.232 62.174 36.819 1.00 21.15 36 ILE H N 1
ATOM 5774 C CA . ILE H 1 39 ? 62.326 60.699 36.781 1.00 23.04 36 ILE H CA 1
ATOM 5775 C C . ILE H 1 39 ? 61.209 60.095 37.648 1.00 22.80 36 ILE H C 1
ATOM 5776 O O . ILE H 1 39 ? 60.560 59.107 37.265 1.00 22.15 36 ILE H O 1
ATOM 5781 N N . ASN H 1 40 ? 60.948 60.697 38.805 1.00 22.62 37 ASN H N 1
ATOM 5782 C CA . ASN H 1 40 ? 59.870 60.154 39.653 1.00 23.18 37 ASN H CA 1
ATOM 5783 C C . ASN H 1 40 ? 58.447 60.265 39.032 1.00 21.78 37 ASN H C 1
ATOM 5784 O O . ASN H 1 40 ? 57.626 59.335 39.142 1.00 20.53 37 ASN H O 1
ATOM 5789 N N . GLU H 1 41 ? 58.179 61.368 38.339 1.00 20.26 38 GLU H N 1
ATOM 5790 C CA . GLU H 1 41 ? 56.895 61.532 37.601 1.00 20.62 38 GLU H CA 1
ATOM 5791 C C . GLU H 1 41 ? 56.764 60.495 36.499 1.00 19.72 38 GLU H C 1
ATOM 5792 O O . GLU H 1 41 ? 55.712 59.879 36.313 1.00 19.67 38 GLU H O 1
ATOM 5798 N N . LEU H 1 42 ? 57.854 60.292 35.774 1.00 19.43 39 LEU H N 1
ATOM 5799 C CA . LEU H 1 42 ? 57.875 59.250 34.750 1.00 20.67 39 LEU H CA 1
ATOM 5800 C C . LEU H 1 42 ? 57.664 57.840 35.328 1.00 19.82 39 LEU H C 1
ATOM 5801 O O . LEU H 1 42 ? 56.852 57.078 34.820 1.00 20.51 39 LEU H O 1
ATOM 5806 N N . LEU H 1 43 ? 58.320 57.526 36.432 1.00 19.26 40 LEU H N 1
ATOM 5807 C CA . LEU H 1 43 ? 58.116 56.225 37.078 1.00 20.04 40 LEU H CA 1
ATOM 5808 C C . LEU H 1 43 ? 56.691 56.033 37.576 1.00 19.28 40 LEU H C 1
ATOM 5809 O O . LEU H 1 43 ? 56.140 54.901 37.519 1.00 18.02 40 LEU H O 1
ATOM 5814 N N . SER H 1 44 ? 56.051 57.136 37.985 1.00 18.33 41 SER H N 1
ATOM 5815 C CA A SER H 1 44 ? 54.655 57.101 38.444 0.60 18.25 41 SER H CA 1
ATOM 5816 C CA B SER H 1 44 ? 54.651 57.086 38.445 0.40 18.57 41 SER H CA 1
ATOM 5817 C C . SER H 1 44 ? 53.703 56.800 37.276 1.00 18.46 41 SER H C 1
ATOM 5818 O O . SER H 1 44 ? 52.762 56.020 37.405 1.00 18.84 41 SER H O 1
ATOM 5823 N N . LEU H 1 45 ? 53.932 57.421 36.127 1.00 17.94 42 LEU H N 1
ATOM 5824 C CA . LEU H 1 45 ? 53.092 57.104 34.939 1.00 19.71 42 LEU H CA 1
ATOM 5825 C C . LEU H 1 45 ? 53.293 55.649 34.539 1.00 20.27 42 LEU H C 1
ATOM 5826 O O . LEU H 1 45 ? 52.324 54.942 34.193 1.00 19.48 42 LEU H O 1
ATOM 5831 N N . SER H 1 46 ? 54.552 55.200 34.589 1.00 20.20 43 SER H N 1
ATOM 5832 C CA . SER H 1 46 ? 54.881 53.819 34.177 1.00 20.54 43 SER H CA 1
ATOM 5833 C C . SER H 1 46 ? 54.179 52.826 35.104 1.00 19.61 43 SER H C 1
ATOM 5834 O O . SER H 1 46 ? 53.583 51.823 34.662 1.00 21.21 43 SER H O 1
ATOM 5837 N N . GLN H 1 47 ? 54.246 53.106 36.405 1.00 18.51 44 GLN H N 1
ATOM 5838 C CA . GLN H 1 47 ? 53.614 52.263 37.368 1.00 18.56 44 GLN H CA 1
ATOM 5839 C C . GLN H 1 47 ? 52.094 52.171 37.152 1.00 18.57 44 GLN H C 1
ATOM 5840 O O . GLN H 1 47 ? 51.495 51.109 37.269 1.00 17.70 44 GLN H O 1
ATOM 5846 N N . ARG H 1 48 ? 51.458 53.306 36.913 1.00 18.48 45 ARG H N 1
ATOM 5847 C CA . ARG H 1 48 ? 50.019 53.326 36.690 1.00 19.61 45 ARG H CA 1
ATOM 5848 C C . ARG H 1 48 ? 49.629 52.495 35.458 1.00 19.72 45 ARG H C 1
ATOM 5849 O O . ARG H 1 48 ? 48.632 51.779 35.476 1.00 19.02 45 ARG H O 1
ATOM 5857 N N . PHE H 1 49 ? 50.444 52.571 34.410 1.00 19.05 46 PHE H N 1
ATOM 5858 C CA . PHE H 1 49 ? 50.152 51.843 33.175 1.00 18.49 46 PHE H CA 1
ATOM 5859 C C . PHE H 1 49 ? 50.310 50.326 33.447 1.00 18.58 46 PHE H C 1
ATOM 5860 O O . PHE H 1 49 ? 49.502 49.515 33.012 1.00 18.08 46 PHE H O 1
ATOM 5868 N N . GLU H 1 50 ? 51.333 49.967 34.235 1.00 18.04 47 GLU H N 1
ATOM 5869 C CA . GLU H 1 50 ? 51.586 48.575 34.573 1.00 17.19 47 GLU H CA 1
ATOM 5870 C C . GLU H 1 50 ? 50.446 48.054 35.442 1.00 16.90 47 GLU H C 1
ATOM 5871 O O . GLU H 1 50 ? 49.964 46.910 35.267 1.00 15.79 47 GLU H O 1
ATOM 5877 N N . VAL H 1 51 ? 49.991 48.896 36.360 1.00 16.12 48 VAL H N 1
ATOM 5878 C CA . VAL H 1 51 ? 48.813 48.520 37.186 1.00 16.04 48 VAL H CA 1
ATOM 5879 C C . VAL H 1 51 ? 47.548 48.242 36.333 1.00 15.86 48 VAL H C 1
ATOM 5880 O O . VAL H 1 51 ? 46.872 47.224 36.510 1.00 15.70 48 VAL H O 1
ATOM 5884 N N . ALA H 1 52 ? 47.252 49.172 35.426 1.00 16.12 49 ALA H N 1
ATOM 5885 C CA . ALA H 1 52 ? 46.117 49.059 34.498 1.00 16.15 49 ALA H CA 1
ATOM 5886 C C . ALA H 1 52 ? 46.184 47.740 33.729 1.00 15.55 49 ALA H C 1
ATOM 5887 O O . ALA H 1 52 ? 45.182 47.029 33.625 1.00 15.78 49 ALA H O 1
ATOM 5889 N N . LYS H 1 53 ? 47.364 47.406 33.205 1.00 15.77 50 LYS H N 1
ATOM 5890 C CA . LYS H 1 53 ? 47.548 46.127 32.538 1.00 16.38 50 LYS H CA 1
ATOM 5891 C C . LYS H 1 53 ? 47.238 44.913 33.417 1.00 16.10 50 LYS H C 1
ATOM 5892 O O . LYS H 1 53 ? 46.528 43.957 32.997 1.00 16.05 50 LYS H O 1
ATOM 5906 N N . LEU H 1 55 ? 45.419 44.917 36.199 1.00 15.13 52 LEU H N 1
ATOM 5907 C CA . LEU H 1 55 ? 44.003 44.916 36.558 1.00 15.03 52 LEU H CA 1
ATOM 5908 C C . LEU H 1 55 ? 43.169 44.319 35.426 1.00 15.74 52 LEU H C 1
ATOM 5909 O O . LEU H 1 55 ? 42.177 43.617 35.683 1.00 16.74 52 LEU H O 1
ATOM 5914 N N . THR H 1 56 ? 43.535 44.598 34.173 1.00 15.18 53 THR H N 1
ATOM 5915 C CA A THR H 1 56 ? 42.745 44.037 33.065 0.60 16.05 53 THR H CA 1
ATOM 5916 C CA B THR H 1 56 ? 42.804 44.053 33.024 0.40 14.85 53 THR H CA 1
ATOM 5917 C C . THR H 1 56 ? 43.011 42.531 33.023 1.00 15.74 53 THR H C 1
ATOM 5918 O O . THR H 1 56 ? 42.155 41.788 32.603 1.00 15.69 53 THR H O 1
ATOM 5925 N N . ASP H 1 57 ? 44.165 42.099 33.546 1.00 15.20 54 ASP H N 1
ATOM 5926 C CA . ASP H 1 57 ? 44.536 40.662 33.644 1.00 16.59 54 ASP H CA 1
ATOM 5927 C C . ASP H 1 57 ? 43.860 39.989 34.837 1.00 17.09 54 ASP H C 1
ATOM 5928 O O . ASP H 1 57 ? 43.991 38.779 35.040 1.00 19.05 54 ASP H O 1
ATOM 5933 N N . LYS H 1 58 ? 43.127 40.785 35.607 1.00 18.38 55 LYS H N 1
ATOM 5934 C CA . LYS H 1 58 ? 42.406 40.301 36.772 1.00 19.10 55 LYS H CA 1
ATOM 5935 C C . LYS H 1 58 ? 43.390 39.769 37.830 1.00 18.49 55 LYS H C 1
ATOM 5936 O O . LYS H 1 58 ? 43.106 38.832 38.553 1.00 19.03 55 LYS H O 1
ATOM 5942 N N . ARG H 1 59 ? 44.549 40.393 37.949 1.00 18.23 56 ARG H N 1
ATOM 5943 C CA . ARG H 1 59 ? 45.440 39.988 39.052 1.00 17.76 56 ARG H CA 1
ATOM 5944 C C . ARG H 1 59 ? 44.969 40.552 40.418 1.00 18.38 56 ARG H C 1
ATOM 5945 O O . ARG H 1 59 ? 44.325 41.619 40.461 1.00 19.29 56 ARG H O 1
ATOM 5953 N N . THR H 1 60 ? 45.320 39.896 41.526 1.00 18.50 57 THR H N 1
ATOM 5954 C CA . THR H 1 60 ? 44.919 40.414 42.850 1.00 19.21 57 THR H CA 1
ATOM 5955 C C . THR H 1 60 ? 45.679 41.699 43.153 1.00 19.10 57 THR H C 1
ATOM 5956 O O . THR H 1 60 ? 46.767 41.977 42.581 1.00 18.97 57 THR H O 1
ATOM 5960 N N . TYR H 1 61 ? 45.137 42.496 44.048 1.00 17.43 58 TYR H N 1
ATOM 5961 C CA . TYR H 1 61 ? 45.856 43.710 44.444 1.00 17.83 58 TYR H CA 1
ATOM 5962 C C . TYR H 1 61 ? 47.225 43.375 45.087 1.00 17.02 58 TYR H C 1
ATOM 5963 O O . TYR H 1 61 ? 48.199 44.118 44.879 1.00 17.80 58 TYR H O 1
ATOM 5972 N N . LEU H 1 62 ? 47.291 42.293 45.875 1.00 16.08 59 LEU H N 1
ATOM 5973 C CA . LEU H 1 62 ? 48.569 41.882 46.449 1.00 17.35 59 LEU H CA 1
ATOM 5974 C C . LEU H 1 62 ? 49.616 41.622 45.358 1.00 15.59 59 LEU H C 1
ATOM 5975 O O . LEU H 1 62 ? 50.741 42.075 45.467 1.00 15.62 59 LEU H O 1
ATOM 5980 N N . ASP H 1 63 ? 49.232 40.856 44.347 1.00 15.00 60 ASP H N 1
ATOM 5981 C CA . ASP H 1 63 ? 50.079 40.582 43.160 1.00 14.83 60 ASP H CA 1
ATOM 5982 C C . ASP H 1 63 ? 50.530 41.900 42.535 1.00 14.07 60 ASP H C 1
ATOM 5983 O O . ASP H 1 63 ? 51.726 42.125 42.286 1.00 15.35 60 ASP H O 1
ATOM 5988 N N . ILE H 1 64 ? 49.561 42.777 42.279 1.00 14.22 61 ILE H N 1
ATOM 5989 C CA . ILE H 1 64 ? 49.836 44.068 41.622 1.00 13.91 61 ILE H CA 1
ATOM 5990 C C . ILE H 1 64 ? 50.795 44.933 42.417 1.00 14.18 61 ILE H C 1
ATOM 5991 O O . ILE H 1 64 ? 51.741 45.548 41.877 1.00 14.22 61 ILE H O 1
ATOM 5996 N N . SER H 1 65 ? 50.556 44.986 43.721 1.00 13.46 62 SER H N 1
ATOM 5997 C CA A SER H 1 65 ? 51.358 45.842 44.554 0.60 13.91 62 SER H CA 1
ATOM 5998 C CA B SER H 1 65 ? 51.369 45.817 44.592 0.40 12.47 62 SER H CA 1
ATOM 5999 C C . SER H 1 65 ? 52.786 45.254 44.598 1.00 12.55 62 SER H C 1
ATOM 6000 O O . SER H 1 65 ? 53.748 45.983 44.524 1.00 12.82 62 SER H O 1
ATOM 6005 N N . GLU H 1 66 ? 52.908 43.921 44.677 1.00 12.04 63 GLU H N 1
ATOM 6006 C CA . GLU H 1 66 ? 54.236 43.299 44.686 1.00 11.91 63 GLU H CA 1
ATOM 6007 C C . GLU H 1 66 ? 54.992 43.560 43.380 1.00 12.26 63 GLU H C 1
ATOM 6008 O O . GLU H 1 66 ? 56.124 43.991 43.395 1.00 13.21 63 GLU H O 1
ATOM 6014 N N . LYS H 1 67 ? 54.351 43.369 42.234 1.00 13.54 64 LYS H N 1
ATOM 6015 C CA . LYS H 1 67 ? 55.052 43.587 40.948 1.00 13.78 64 LYS H CA 1
ATOM 6016 C C . LYS H 1 67 ? 55.371 45.044 40.664 1.00 14.20 64 LYS H C 1
ATOM 6017 O O . LYS H 1 67 ? 56.454 45.374 40.207 1.00 14.51 64 LYS H O 1
ATOM 6023 N N . THR H 1 68 ? 54.435 45.937 40.932 1.00 15.15 65 THR H N 1
ATOM 6024 C CA . THR H 1 68 ? 54.567 47.332 40.479 1.00 15.37 65 THR H CA 1
ATOM 6025 C C . THR H 1 68 ? 55.064 48.295 41.531 1.00 17.02 65 THR H C 1
ATOM 6026 O O . THR H 1 68 ? 55.421 49.435 41.206 1.00 18.61 65 THR H O 1
ATOM 6030 N N . GLY H 1 69 ? 55.046 47.891 42.789 1.00 17.72 66 GLY H N 1
ATOM 6031 C CA . GLY H 1 69 ? 55.355 48.833 43.869 1.00 17.84 66 GLY H CA 1
ATOM 6032 C C . GLY H 1 69 ? 54.153 49.711 44.294 1.00 18.96 66 GLY H C 1
ATOM 6033 O O . GLY H 1 69 ? 54.272 50.515 45.224 1.00 17.69 66 GLY H O 1
ATOM 6034 N N . ALA H 1 70 ? 53.005 49.587 43.606 1.00 17.54 67 ALA H N 1
ATOM 6035 C CA . ALA H 1 70 ? 51.861 50.484 43.855 1.00 17.36 67 ALA H CA 1
ATOM 6036 C C . ALA H 1 70 ? 51.141 50.282 45.197 1.00 16.43 67 ALA H C 1
ATOM 6037 O O . ALA H 1 70 ? 50.893 49.155 45.614 1.00 17.29 67 ALA H O 1
ATOM 6039 N N . SER H 1 71 ? 50.767 51.381 45.857 1.00 15.85 68 SER H N 1
ATOM 6040 C CA . SER H 1 71 ? 49.893 51.303 47.034 1.00 16.28 68 SER H CA 1
ATOM 6041 C C . SER H 1 71 ? 48.482 50.896 46.604 1.00 16.77 68 SER H C 1
ATOM 6042 O O . SER H 1 71 ? 48.107 51.044 45.427 1.00 15.58 68 SER H O 1
ATOM 6045 N N . THR H 1 72 ? 47.706 50.417 47.563 1.00 18.19 69 THR H N 1
ATOM 6046 C CA . THR H 1 72 ? 46.280 50.171 47.383 1.00 20.50 69 THR H CA 1
ATOM 6047 C C . THR H 1 72 ? 45.544 51.397 46.814 1.00 21.81 69 THR H C 1
ATOM 6048 O O . THR H 1 72 ? 44.729 51.271 45.871 1.00 22.48 69 THR H O 1
ATOM 6052 N N . ALA H 1 73 ? 45.883 52.582 47.340 1.00 20.54 70 ALA H N 1
ATOM 6053 C CA . ALA H 1 73 ? 45.249 53.796 46.893 1.00 20.21 70 ALA H CA 1
ATOM 6054 C C . ALA H 1 73 ? 45.522 54.023 45.425 1.00 20.38 70 ALA H C 1
ATOM 6055 O O . ALA H 1 73 ? 44.626 54.424 44.694 1.00 20.05 70 ALA H O 1
ATOM 6057 N N . THR H 1 74 ? 46.781 53.839 45.006 1.00 19.18 71 THR H N 1
ATOM 6058 C CA . THR H 1 74 ? 47.139 54.010 43.630 1.00 19.06 71 THR H CA 1
ATOM 6059 C C . THR H 1 74 ? 46.366 53.019 42.739 1.00 18.05 71 THR H C 1
ATOM 6060 O O . THR H 1 74 ? 45.856 53.398 41.695 1.00 18.17 71 THR H O 1
ATOM 6064 N N . ILE H 1 75 ? 46.299 51.768 43.164 1.00 15.35 72 ILE H N 1
ATOM 6065 C CA . ILE H 1 75 ? 45.577 50.739 42.424 1.00 16.01 72 ILE H CA 1
ATOM 6066 C C . ILE H 1 75 ? 44.082 51.069 42.278 1.00 15.74 72 ILE H C 1
ATOM 6067 O O . ILE H 1 75 ? 43.570 50.977 41.189 1.00 15.09 72 ILE H O 1
ATOM 6072 N N . SER H 1 76 ? 43.408 51.404 43.383 1.00 15.55 73 SER H N 1
ATOM 6073 C CA . SER H 1 76 ? 42.025 51.869 43.312 1.00 18.06 73 SER H CA 1
ATOM 6074 C C . SER H 1 76 ? 41.779 53.026 42.353 1.00 18.05 73 SER H C 1
ATOM 6075 O O . SER H 1 76 ? 40.761 53.038 41.655 1.00 18.75 73 SER H O 1
ATOM 6078 N N . ARG H 1 77 ? 42.636 54.038 42.381 1.00 18.84 74 ARG H N 1
ATOM 6079 C CA . ARG H 1 77 ? 42.513 55.141 41.456 1.00 20.24 74 ARG H CA 1
ATOM 6080 C C . ARG H 1 77 ? 42.660 54.712 39.981 1.00 19.42 74 ARG H C 1
ATOM 6081 O O . ARG H 1 77 ? 41.917 55.181 39.106 1.00 17.66 74 ARG H O 1
ATOM 6089 N N . VAL H 1 78 ? 43.655 53.875 39.692 1.00 18.93 75 VAL H N 1
ATOM 6090 C CA . VAL H 1 78 ? 43.788 53.328 38.335 1.00 18.77 75 VAL H CA 1
ATOM 6091 C C . VAL H 1 78 ? 42.508 52.546 37.969 1.00 18.83 75 VAL H C 1
ATOM 6092 O O . VAL H 1 78 ? 41.944 52.744 36.878 1.00 18.11 75 VAL H O 1
ATOM 6096 N N . ASN H 1 79 ? 42.036 51.716 38.899 1.00 17.50 76 ASN H N 1
ATOM 6097 C CA . ASN H 1 79 ? 40.837 50.916 38.671 1.00 18.39 76 ASN H CA 1
ATOM 6098 C C . ASN H 1 79 ? 39.627 51.798 38.329 1.00 18.14 76 ASN H C 1
ATOM 6099 O O . ASN H 1 79 ? 38.831 51.480 37.447 1.00 16.34 76 ASN H O 1
ATOM 6104 N N . ARG H 1 80 ? 39.494 52.914 39.057 1.00 18.76 77 ARG H N 1
ATOM 6105 C CA . ARG H 1 80 ? 38.401 53.863 38.845 1.00 18.05 77 ARG H CA 1
ATOM 6106 C C . ARG H 1 80 ? 38.529 54.397 37.406 1.00 18.07 77 ARG H C 1
ATOM 6107 O O . ARG H 1 80 ? 37.522 54.499 36.701 1.00 18.35 77 ARG H O 1
ATOM 6115 N N . SER H 1 81 ? 39.753 54.712 36.980 1.00 17.39 78 SER H N 1
ATOM 6116 C CA A SER H 1 81 ? 39.979 55.262 35.645 0.60 18.73 78 SER H CA 1
ATOM 6117 C CA B SER H 1 81 ? 40.017 55.265 35.646 0.40 17.60 78 SER H CA 1
ATOM 6118 C C . SER H 1 81 ? 39.686 54.229 34.568 1.00 18.92 78 SER H C 1
ATOM 6119 O O . SER H 1 81 ? 39.007 54.522 33.580 1.00 18.67 78 SER H O 1
ATOM 6124 N N . LEU H 1 82 ? 40.193 53.024 34.765 1.00 18.59 79 LEU H N 1
ATOM 6125 C CA . LEU H 1 82 ? 39.866 51.904 33.885 1.00 20.47 79 LEU H CA 1
ATOM 6126 C C . LEU H 1 82 ? 38.366 51.722 33.705 1.00 20.06 79 LEU H C 1
ATOM 6127 O O . LEU H 1 82 ? 37.899 51.480 32.608 1.00 20.34 79 LEU H O 1
ATOM 6132 N N . ASN H 1 83 ? 37.610 51.805 34.799 1.00 20.52 80 ASN H N 1
ATOM 6133 C CA . ASN H 1 83 ? 36.177 51.573 34.782 1.00 19.62 80 ASN H CA 1
ATOM 6134 C C . ASN H 1 83 ? 35.371 52.746 34.258 1.00 19.14 80 ASN H C 1
ATOM 6135 O O . ASN H 1 83 ? 34.533 52.593 33.382 1.00 19.07 80 ASN H O 1
ATOM 6140 N N . TYR H 1 84 ? 35.631 53.931 34.791 1.00 18.49 81 TYR H N 1
ATOM 6141 C CA . TYR H 1 84 ? 34.788 55.084 34.533 1.00 18.79 81 TYR H CA 1
ATOM 6142 C C . TYR H 1 84 ? 35.360 56.109 33.589 1.00 18.52 81 TYR H C 1
ATOM 6143 O O . TYR H 1 84 ? 34.683 57.080 33.319 1.00 19.50 81 TYR H O 1
ATOM 6152 N N . GLY H 1 85 ? 36.576 55.895 33.097 1.00 18.14 82 GLY H N 1
ATOM 6153 C CA . GLY H 1 85 ? 37.311 56.895 32.313 1.00 17.80 82 GLY H CA 1
ATOM 6154 C C . GLY H 1 85 ? 36.973 56.833 30.831 1.00 18.14 82 GLY H C 1
ATOM 6155 O O . GLY H 1 85 ? 35.862 56.484 30.449 1.00 17.50 82 GLY H O 1
ATOM 6156 N N . ASN H 1 86 ? 37.951 57.129 29.997 1.00 18.66 83 ASN H N 1
ATOM 6157 C CA . ASN H 1 86 ? 37.720 57.235 28.551 1.00 19.67 83 ASN H CA 1
ATOM 6158 C C . ASN H 1 86 ? 37.878 55.925 27.770 1.00 19.34 83 ASN H C 1
ATOM 6159 O O . ASN H 1 86 ? 37.726 55.923 26.542 1.00 19.72 83 ASN H O 1
ATOM 6164 N N . ASP H 1 87 ? 38.176 54.843 28.471 1.00 18.75 84 ASP H N 1
ATOM 6165 C CA . ASP H 1 87 ? 38.591 53.594 27.819 1.00 20.04 84 ASP H CA 1
ATOM 6166 C C . ASP H 1 87 ? 39.918 53.766 27.077 1.00 19.34 84 ASP H C 1
ATOM 6167 O O . ASP H 1 87 ? 40.155 53.114 26.075 1.00 19.08 84 ASP H O 1
ATOM 6172 N N . GLY H 1 88 ? 40.764 54.670 27.563 1.00 18.79 85 GLY H N 1
ATOM 6173 C CA . GLY H 1 88 ? 42.036 54.963 26.897 1.00 19.35 85 GLY H CA 1
ATOM 6174 C C . GLY H 1 88 ? 43.056 53.844 27.076 1.00 19.56 85 GLY H C 1
ATOM 6175 O O . GLY H 1 88 ? 43.882 53.578 26.189 1.00 18.50 85 GLY H O 1
ATOM 6176 N N . TYR H 1 89 ? 43.030 53.220 28.248 1.00 19.16 86 TYR H N 1
ATOM 6177 C CA . TYR H 1 89 ? 43.914 52.104 28.519 1.00 20.15 86 TYR H CA 1
ATOM 6178 C C . TYR H 1 89 ? 43.533 50.966 27.585 1.00 19.64 86 TYR H C 1
ATOM 6179 O O . TYR H 1 89 ? 44.398 50.355 26.967 1.00 18.20 86 TYR H O 1
ATOM 6188 N N . GLU H 1 90 ? 42.237 50.692 27.485 1.00 19.15 87 GLU H N 1
ATOM 6189 C CA . GLU H 1 90 ? 41.800 49.606 26.610 1.00 20.47 87 GLU H CA 1
ATOM 6190 C C . GLU H 1 90 ? 42.114 49.904 25.120 1.00 19.00 87 GLU H C 1
ATOM 6191 O O . GLU H 1 90 ? 42.529 49.023 24.365 1.00 17.75 87 GLU H O 1
ATOM 6205 N N . VAL H 1 92 ? 44.658 51.647 23.837 1.00 16.06 89 VAL H N 1
ATOM 6206 C CA . VAL H 1 92 ? 46.069 51.402 23.532 1.00 16.46 89 VAL H CA 1
ATOM 6207 C C . VAL H 1 92 ? 46.418 49.915 23.672 1.00 16.94 89 VAL H C 1
ATOM 6208 O O . VAL H 1 92 ? 47.180 49.410 22.841 1.00 17.78 89 VAL H O 1
ATOM 6212 N N . PHE H 1 93 ? 45.829 49.206 24.643 1.00 18.51 90 PHE H N 1
ATOM 6213 C CA . PHE H 1 93 ? 46.079 47.750 24.780 1.00 20.45 90 PHE H CA 1
ATOM 6214 C C . PHE H 1 93 ? 45.638 47.019 23.491 1.00 22.53 90 PHE H C 1
ATOM 6215 O O . PHE H 1 93 ? 46.316 46.083 23.063 1.00 21.94 90 PHE H O 1
ATOM 6223 N N . SER H 1 94 ? 44.514 47.442 22.894 1.00 23.75 91 SER H N 1
ATOM 6224 C CA . SER H 1 94 ? 44.002 46.815 21.671 1.00 26.68 91 SER H CA 1
ATOM 6225 C C . SER H 1 94 ? 44.884 47.195 20.523 1.00 27.51 91 SER H C 1
ATOM 6226 O O . SER H 1 94 ? 45.238 46.363 19.701 1.00 28.12 91 SER H O 1
ATOM 6229 N N . ARG H 1 95 ? 45.237 48.460 20.451 1.00 28.15 92 ARG H N 1
ATOM 6230 C CA . ARG H 1 95 ? 46.088 48.863 19.363 1.00 29.80 92 ARG H CA 1
ATOM 6231 C C . ARG H 1 95 ? 47.426 48.120 19.349 1.00 30.35 92 ARG H C 1
ATOM 6232 O O . ARG H 1 95 ? 47.882 47.719 18.291 1.00 30.31 92 ARG H O 1
ATOM 6248 N N . LYS H 1 97 ? 48.097 45.231 20.350 1.00 36.65 94 LYS H N 1
ATOM 6249 C CA . LYS H 1 97 ? 47.804 43.866 19.912 1.00 39.66 94 LYS H CA 1
ATOM 6250 C C . LYS H 1 97 ? 47.791 43.696 18.379 1.00 41.25 94 LYS H C 1
ATOM 6251 O O . LYS H 1 97 ? 48.109 42.627 17.886 1.00 41.54 94 LYS H O 1
ATOM 6257 N N . GLU H 1 98 ? 47.437 44.744 17.638 1.00 43.31 95 GLU H N 1
ATOM 6258 C CA . GLU H 1 98 ? 47.391 44.680 16.182 1.00 45.31 95 GLU H CA 1
ATOM 6259 C C . GLU H 1 98 ? 48.776 44.461 15.574 1.00 46.31 95 GLU H C 1
ATOM 6260 O O . GLU H 1 98 ? 48.891 43.798 14.529 1.00 46.36 95 GLU H O 1
ATOM 6266 N N . LYS H 1 99 ? 49.810 45.022 16.215 1.00 46.99 96 LYS H N 1
ATOM 6267 C CA . LYS H 1 99 ? 51.216 44.798 15.810 1.00 48.07 96 LYS H CA 1
ATOM 6268 C C . LYS H 1 99 ? 51.522 43.329 15.425 1.00 48.50 96 LYS H C 1
ATOM 6269 O O . LYS H 1 99 ? 52.264 43.053 14.463 1.00 48.69 96 LYS H O 1
ATOM 6275 N N . GLU H 1 100 ? 50.916 42.409 16.179 1.00 48.72 97 GLU H N 1
ATOM 6276 C CA . GLU H 1 100 ? 50.947 40.973 15.935 1.00 48.90 97 GLU H CA 1
ATOM 6277 C C . GLU H 1 100 ? 50.780 40.557 14.478 1.00 49.04 97 GLU H C 1
ATOM 6278 O O . GLU H 1 100 ? 51.158 39.436 14.103 1.00 48.36 97 GLU H O 1
ATOM 6284 N N . THR H 1 101 ? 50.185 41.455 13.687 1.00 49.45 98 THR H N 1
ATOM 6285 C CA . THR H 1 101 ? 49.860 41.206 12.284 1.00 49.98 98 THR H CA 1
ATOM 6286 C C . THR H 1 101 ? 50.019 42.464 11.419 1.00 50.20 98 THR H C 1
ATOM 6287 O O . THR H 1 101 ? 50.222 42.368 10.202 1.00 50.31 98 THR H O 1
#

Solvent-accessible surface area: 37710 Å² total

Foldseek 3Di:
DDDPVVVVVVVVVVPQDDVVSVCVVCVVVDPPVVVLLVVLLLVLLCVVVVDDPVVSCVVRVDDPVSSVVSVCCCVPHDCPSCVVVCVVVVD/DDDCPDPVNVVVVVVVVPQDDVVSVCVVCVVVDPPVVVLLVVLLLQLLVVVVVDDPVVSCVVRVDDPVSSVVSVCCCPPNDCVSCVVVCCVVD/DVVVVVVVVVVVVPQDDPVSVCVPCVVVDPPVVVLLVVLLLQLLCVVVVDDVVVSCVVNVDDPVSSVVSVVVCVVDCPPSVVVVCVVVVD/DDDPVVVVVVVVVVVDDDVVVVCVPVVVVDPPVVVLLVVLLLQLLVVVVVDDPVVSCVVRVDDPVSSVVSVCCCPVHDVPSCVVVCVVD/DCPDPVNVVVVVVVVPQDDDVSCCVPCVVVDPPVVVLLVVLLLQLLCVVVVDDVVVSCVVRVDDPVSSVVSVCCCVPNDCPSCVVVCCVVVVD/DDCPDPVNVVVVVVVVPQDDVVSVCVPCVVVDPPVVVLLVVLLLVLLCVVVVDDPVVSCVPSVDDPVSSVVSVCCVVPHDCPSCVVVCVPD/DVVVVVVVVVVVVPDDDVVVVCVPVVVVDPPVRVLLVVLLLQLLVVVVVDDPVVSCVVSVDDPVSSVVSVCCCVPNDCPSCVVVCCVVD/DDVVVVVVVVVVVVQDDPVSVCVVCVVVDPVVVVLLVVLLLQLLCVVVVDDVVVSCVVRVDDPVSSVVSVCCCPPHDVPSCVVVCVPVVD

Sequence (726 aa):
IRTEEVDHLFEAILCCLKNKEECYTFFEDVCTINELLSSLSQRFEVAKLTDKRTYLDISEKTGASTATISRVNRRSSLNYGNDGYEVFSSRKEKETGKKIRTEEEVDHLFEAILCCLKNKEEECYTFFEDVVCTINELLSSLSSQRFEVAKLTTDKRTYLDISSEEKTGASTATISRVNNRRSLNYGNDGYEVFSRKEKERTEEVDHLFEAILCCLKNKEECYTFFEDVCTINELLSLSSQRFEVAKLTDKRTYLDISSEKTGASTATISRVNRSLNYGNDGYEVFSRKEKETIRTEEVDHLFEAILCCLKNKEEECYTFFEDVCTINELLSLSQRFEVAKLTDKRTYLDISEKTGASTATISSRVNRSSLNYGNDGYEVFSSRKEKKIRTEEVDHLFEAILCCLKNKEECYTFFEDVCTINELLSSLSSQRFEVAKLTTDKRTYLDISEKTGASTATISRVNRSLNYGNDGYEEVFSRKEKETAKKIRTEEVDHLFEAILCCLKNKEECYTFFEEDVCTINELLSLSQRFEVAKLTDKKRRTYLDISEKTGASTATISRVNRSLNYGNDGYEVFSRKEKRTEEVDHLFEAILCCLKNKEECYTFFEDVCTINELLSLSQRFEVAKLTTDKKRTYLDISSEKTGASTATISRRVNRSLNYGNDGYEVFSRKEKERTEEVDHLFEAILCCLKNKEECYTFFEDVCTINELLSSLSQRFEVAKLTTDKRTYLDISSEKTGASTATISRVNRSSLNYGNDGYEVFSRKEKET

CATH classification: 1.10.1270.10

Secondary structure (DSSP, 8-state):
---HHHHHHHHHHHT--SHHHHHHHHHHHS-HHHHHHHHHHHHHH--TT---HHHHHHHH---HHHHHHHHHHHHHS-S--------TTT-/---S-SHHHHHHHHHHHT--SHHHHHHHHHHHS-HHHHHHHHHHHHHH--TT---HHHHHHHH---HHHHHHHHHHHHHS-S-----------/-HHHHHHHHHHHHT--SHHHHHHHHHHHS-HHHHHHHHHHHHHH--TT---HHHHHHHH---HHHHHHHHHHHHH--TTT------TTT-/---HHHHHHHHHHHT--SHHHHHHHHHHHS-HHHHHHHHHHHHHH--TT---HHHHHHHH---HHHHHHHHHHHHHS-S----------/---SHHHHHHHHHHHT--SHHHHHHHHHHHS-HHHHHHHHHHHHHH--TT---HHHHHHHH---HHHHHHHHHHHHHS-S--------HHHH-/----SHHHHHHHHHHHT--SHHHHHHHHHHHS-HHHHHHHHHHHHHH--TT---HHHHHHHH---HHHHHHHHHHHHHS-S----------/-HHHHHHHHHHHHT--SHHHHHHHHHHHS-HHHHHHHHHHHHHH--TT---HHHHHHHH---HHHHHHHHHHHHHS-S--------TT-/--HHHHHHHHHHHT--SHHHHHHHHHHHS-HHHHHHHHHHHHHH--TT---HHHHHHHH---HHHHHHHHHHHHHS-S--------GGG-

Nearest PDB structures (foldseek):
  3frw-assembly1_A  TM=9.936E-01  e=1.113E-10  Blautia obeum ATCC 29174
  3frw-assembly2_D  TM=9.478E-01  e=1.048E-10  Blautia obeum ATCC 29174
  3g1c-assembly1_A-2  TM=9.933E-01  e=9.067E-09  Lachnospira eligens ATCC 27750
  3kor-assembly1_A  TM=9.337E-01  e=8.331E-07  Staphylococcus aureus subsp. aureus USA300_TCH1516
  1tro-assembly2_E  TM=6.993E-01  e=2.291E+00  Escherichia coli str. K-12 substr. W3110

InterPro domains:
  IPR000831 Trp repressor [PF01371] (9-93)
  IPR010921 Trp repressor/replication initiator [SSF48295] (2-94)
  IPR013368 TrpR homologue YerC/YecD [PIRSF012508] (3-97)
  IPR013368 TrpR homologue YerC/YecD [PTHR40080] (3-98)
  IPR013368 TrpR homologue YerC/YecD [TIGR02531] (6-93)
  IPR038116 TrpR-like superfamily [G3DSA:1.10.1270.10] (1-104)

B-factor: mean 26.26, std 8.86, range [7.91, 63.58]

Radius of gyration: 30.42 Å; Cα contacts (8 Å, |Δi|>4): 866; chains: 8; bounding box: 74×81×82 Å